Protein AF-A0A2M8CWZ3-F1 (afdb_monomer)

Sequence (450 aa):
MGIYIVTKPVWPDDFDLKDVPDIEGRVTTFITMQMAVLKTFDKKRQEWVKDNLPPFYRMTYFFHDHAYRVAEDIRKTALHMGLSSLAAENLYRAMLPHDIGKSLLPLHIWDTIEKPENAIKMLRRSHTELGVGIIAEVLGNISHPFIDLMADIMMNHHEQMDGNGFLHKKGADISAPARLACIVESFDGYSISRHHFGDRDISVEGVLKRMREEKGAAIYDMDLFEAFADMKISEYKENRKEERGTIKMQAFKKLIAIAAPLPMANIDTDMIIPKQFLRSIKRTGFGINLFNDMRYDGQGEENPDFVLNKKPYRAAEILIAGDNFGCGSSREHAPWALLDFGIRCILATSYADIFYNNCFKNGILPVQLLQEEIDILMDRAQQFPSEPLCIDLEKQEVTAGNNIFAFEIEPFRKQCLLEGLDDIGLTLAKEKMIAAYEEKNRRNKSWLWS

Mean predicted aligned error: 15.09 Å

Foldseek 3Di:
DPDPPQDQDAQPLPDACVVDPPSVVLLVVLLVVLLVLQQVLQVVLVVVCVVPPDPPDDDQDRPSVLLQQLLVLQLLLCVLVPHDNRSSVLLSSLSNNLQSLQSVDDSVLPDDLDDDDDPSVLSSLCSLVSSLVVLCVRPVVDDDSSSSSSNLLSNQLQAFQQLPGNRRQHDVSRHPSNLLSVLSSQLSVLLTDDNVPPPQPNDLVSSLVCCCPVCNPRGHDNVSSVSSSVSSVVVVVVVVVCLVVVLLQDADAKDWWFEFEDEDEPCELCQQANPVPVPDPHLADLLLRGSVPQQADPSGHGDAPDRCNDPPNVRGQEYQYEYAHHDDDQDLSSLSNSVNSNHQEYEYQYYDPNVCVSCLLRLHHYWHDDPVVSVVVSVLCVVPVPGIWMQGLVQQWIDRPPDIGHTDDDPVSSVCNNVSNHPVNVVVVCVVVVVVVVVVCCVVPVVVVD

Solvent-accessible surface area (backbone atoms only — not comparable to full-atom values): 24412 Å² total; per-residue (Å²): 131,82,80,81,79,65,65,80,50,72,81,54,77,84,68,61,65,77,80,45,88,68,46,50,60,53,52,52,50,50,43,54,51,41,46,52,49,34,47,52,43,44,52,54,38,52,53,49,45,67,77,73,45,61,93,83,69,72,93,75,79,51,63,40,63,47,28,52,52,43,15,49,50,50,23,52,29,35,46,69,76,66,46,52,73,64,21,18,48,52,51,21,64,30,39,43,45,31,63,45,16,52,70,80,50,69,66,80,78,74,73,65,76,65,79,76,54,71,70,58,44,51,61,62,58,48,19,19,58,48,26,39,49,51,45,50,72,79,46,54,91,57,90,50,72,67,56,36,43,24,40,43,33,20,54,37,37,64,42,21,40,69,26,84,23,78,87,48,42,37,53,89,69,45,33,67,68,16,52,48,40,25,50,44,50,50,50,57,61,52,48,47,81,47,87,74,61,65,96,59,63,45,47,74,68,47,34,53,48,46,50,51,74,78,49,27,74,54,43,41,62,58,71,59,46,51,50,41,48,53,42,53,53,48,52,52,52,48,52,50,47,47,58,61,64,67,63,60,34,55,55,47,50,70,47,79,34,28,38,31,53,42,97,46,57,60,42,25,29,53,55,40,33,46,74,88,69,70,78,62,89,64,81,68,82,38,24,82,42,37,32,34,86,61,40,30,48,102,84,69,50,72,31,74,83,30,58,61,65,28,85,61,29,53,69,21,26,29,39,36,40,27,43,38,32,40,23,82,64,92,57,76,62,33,52,34,12,39,44,59,56,42,36,42,33,38,39,21,53,36,57,26,68,66,41,54,55,44,22,53,63,65,37,26,48,78,41,52,43,54,64,71,57,48,50,54,50,36,51,46,26,69,77,37,46,82,55,54,34,35,40,32,58,83,80,28,35,42,34,54,87,92,46,76,44,74,48,80,74,61,68,68,62,51,50,28,30,51,70,23,41,28,79,62,50,58,52,58,76,36,46,71,58,51,54,54,50,49,54,53,43,53,71,76,42,48,83,82,76,112

Nearest PDB structures (foldseek):
  3q3w-assembly1_A  TM=9.645E-01  e=1.856E-16  Campylobacter jejuni subsp. jejuni IA3902
  2hcu-assembly1_A  TM=9.248E-01  e=3.241E-15  Streptococcus mutans
  3h5j-assembly1_A  TM=9.746E-01  e=4.097E-14  Mycobacterium tuberculosis
  3h5e-assembly2_B  TM=9.548E-01  e=2.725E-12  Mycobacterium tuberculosis
  2pkp-assembly1_A  TM=7.997E-01  e=6.320E-09  Methanocaldococcus jannaschii DSM 2661

Structure (mmCIF, N/CA/C/O backbone):
data_AF-A0A2M8CWZ3-F1
#
_entry.id   AF-A0A2M8CWZ3-F1
#
loop_
_atom_site.group_PDB
_atom_site.id
_atom_site.type_symbol
_atom_site.label_atom_id
_atom_site.label_alt_id
_atom_site.label_comp_id
_atom_site.label_asym_id
_atom_site.label_entity_id
_atom_site.label_seq_id
_atom_site.pdbx_PDB_ins_code
_atom_site.Cartn_x
_atom_site.Cartn_y
_atom_site.Cartn_z
_atom_site.occupancy
_atom_site.B_iso_or_equiv
_atom_site.auth_seq_id
_atom_site.auth_comp_id
_atom_site.auth_asym_id
_atom_site.auth_atom_id
_atom_site.pdbx_PDB_model_num
ATOM 1 N N . MET A 1 1 ? 35.965 2.743 -25.253 1.00 36.38 1 MET A N 1
ATOM 2 C CA . MET A 1 1 ? 34.609 2.292 -24.887 1.00 36.38 1 MET A CA 1
ATOM 3 C C . MET A 1 1 ? 33.858 2.034 -26.175 1.00 36.38 1 MET A C 1
ATOM 5 O O . MET A 1 1 ? 33.562 2.987 -26.883 1.00 36.38 1 MET A O 1
ATOM 9 N N . GLY A 1 2 ? 33.677 0.766 -26.548 1.00 35.28 2 GLY A N 1
ATOM 10 C CA . GLY A 1 2 ? 32.781 0.426 -27.652 1.00 35.28 2 GLY A CA 1
ATOM 11 C C . GLY A 1 2 ? 31.356 0.744 -27.216 1.00 35.28 2 GLY A C 1
ATOM 12 O O . GLY A 1 2 ? 30.969 0.376 -26.110 1.00 35.28 2 GLY A O 1
ATOM 13 N N . ILE A 1 3 ? 30.615 1.484 -28.035 1.00 39.06 3 ILE A N 1
ATOM 14 C CA . ILE A 1 3 ? 29.193 1.738 -27.806 1.00 39.06 3 ILE A CA 1
ATOM 15 C C . ILE A 1 3 ? 28.508 0.373 -27.895 1.00 39.06 3 ILE A C 1
ATOM 17 O O . ILE A 1 3 ? 28.552 -0.268 -28.944 1.00 39.06 3 ILE A O 1
ATOM 21 N N . TYR A 1 4 ? 27.946 -0.100 -26.785 1.00 43.59 4 TYR A N 1
ATOM 22 C CA . TYR A 1 4 ? 27.125 -1.304 -26.759 1.00 43.59 4 TYR A CA 1
ATOM 23 C C . TYR A 1 4 ? 25.848 -0.983 -27.547 1.00 43.59 4 TYR A C 1
ATOM 25 O O . TYR A 1 4 ? 24.971 -0.266 -27.067 1.00 43.59 4 TYR A O 1
ATOM 33 N N . ILE A 1 5 ? 25.795 -1.399 -28.815 1.00 46.69 5 ILE A N 1
ATOM 34 C CA . ILE A 1 5 ? 24.611 -1.220 -29.657 1.00 46.69 5 ILE A CA 1
ATOM 35 C C . ILE A 1 5 ? 23.620 -2.302 -29.238 1.00 46.69 5 ILE A C 1
ATOM 37 O O . ILE A 1 5 ? 23.688 -3.429 -29.721 1.00 46.69 5 ILE A O 1
ATOM 41 N N . VAL A 1 6 ? 22.715 -1.958 -28.322 1.00 51.75 6 VAL A N 1
ATOM 42 C CA . VAL A 1 6 ? 21.570 -2.812 -27.994 1.00 51.75 6 VAL A CA 1
ATOM 43 C C . VAL A 1 6 ? 20.651 -2.836 -29.216 1.00 51.75 6 VAL A C 1
ATOM 45 O O . VAL A 1 6 ? 20.190 -1.786 -29.675 1.00 51.75 6 VAL A O 1
ATOM 48 N N . THR A 1 7 ? 20.421 -4.017 -29.787 1.00 58.91 7 THR A N 1
ATOM 49 C CA . THR A 1 7 ? 19.392 -4.180 -30.824 1.00 58.91 7 THR A CA 1
ATOM 50 C C . THR A 1 7 ? 18.017 -3.962 -30.188 1.00 58.91 7 THR A C 1
ATOM 52 O O . THR A 1 7 ? 17.815 -4.352 -29.045 1.00 58.91 7 THR A O 1
ATOM 55 N N . LYS A 1 8 ? 17.073 -3.296 -30.874 1.00 60.72 8 LYS A N 1
ATOM 56 C CA . LYS A 1 8 ? 15.737 -3.033 -30.300 1.00 60.72 8 LYS A CA 1
ATOM 57 C C . LYS A 1 8 ? 15.012 -4.371 -30.070 1.00 60.72 8 LYS A C 1
ATOM 59 O O . LYS A 1 8 ? 14.696 -5.023 -31.069 1.00 60.72 8 LYS A O 1
ATOM 64 N N . PRO A 1 9 ? 14.715 -4.768 -28.821 1.00 61.41 9 PRO A N 1
ATOM 65 C CA . PRO A 1 9 ? 14.046 -6.033 -28.556 1.00 61.41 9 PRO A CA 1
ATOM 66 C C . PRO A 1 9 ? 12.566 -5.969 -28.963 1.00 61.41 9 PRO A C 1
ATOM 68 O O . PRO A 1 9 ? 11.886 -4.954 -28.764 1.00 61.41 9 PRO A O 1
ATOM 71 N N . VAL A 1 10 ? 12.069 -7.069 -29.532 1.00 70.31 10 VAL A N 1
ATOM 72 C CA . VAL A 1 10 ? 10.630 -7.359 -29.654 1.00 70.31 10 VAL A CA 1
ATOM 73 C C . VAL A 1 10 ? 10.129 -7.863 -28.288 1.00 70.31 10 VAL A C 1
ATOM 75 O O . VAL A 1 10 ? 10.919 -8.047 -27.360 1.00 70.31 10 VAL A O 1
ATOM 78 N N . TRP A 1 11 ? 8.815 -8.030 -28.112 1.00 85.38 11 TRP A N 1
ATOM 79 C CA . TRP A 1 11 ? 8.275 -8.716 -26.935 1.00 85.38 11 TRP A CA 1
ATOM 80 C C . TRP A 1 11 ? 8.975 -10.066 -26.716 1.00 85.38 11 TRP A C 1
ATOM 82 O O . TRP A 1 11 ? 9.200 -10.773 -27.694 1.00 85.38 11 TRP A O 1
ATOM 92 N N . PRO A 1 12 ? 9.279 -10.451 -25.465 1.00 84.12 12 PRO A N 1
ATOM 93 C CA . PRO A 1 12 ? 10.136 -11.602 -25.172 1.00 84.12 12 PRO A CA 1
ATOM 94 C C . PRO A 1 12 ? 9.425 -12.961 -25.252 1.00 84.12 12 PRO A C 1
ATOM 96 O O . PRO A 1 12 ? 9.760 -13.878 -24.505 1.00 84.12 12 PRO A O 1
ATOM 99 N N . ASP A 1 13 ? 8.414 -13.079 -26.114 1.00 79.00 13 ASP A N 1
ATOM 100 C CA . ASP A 1 13 ? 7.672 -14.323 -26.357 1.00 79.00 13 ASP A CA 1
ATOM 101 C C . ASP A 1 13 ? 8.453 -15.310 -27.255 1.00 79.00 13 ASP A C 1
ATOM 103 O O . ASP A 1 13 ? 8.031 -16.453 -27.420 1.00 79.00 13 ASP A O 1
ATOM 107 N N . ASP A 1 14 ? 9.575 -14.890 -27.849 1.00 78.81 14 ASP A N 1
ATOM 108 C CA . ASP A 1 14 ? 10.346 -15.637 -28.850 1.00 78.81 14 ASP A CA 1
ATOM 109 C C . ASP A 1 14 ? 11.610 -16.336 -28.313 1.00 78.81 14 ASP A C 1
ATOM 111 O O . ASP A 1 14 ? 12.323 -16.967 -29.097 1.00 78.81 14 ASP A O 1
ATOM 115 N N . PHE A 1 15 ? 11.892 -16.270 -27.005 1.00 84.75 15 PHE A N 1
ATOM 116 C CA . PHE A 1 15 ? 13.054 -16.935 -26.399 1.00 84.75 15 PHE A CA 1
ATOM 117 C C . PHE A 1 15 ? 12.798 -17.466 -24.980 1.00 84.75 15 PHE A C 1
ATOM 119 O O . PHE A 1 15 ? 12.066 -16.862 -24.191 1.00 84.75 15 PHE A O 1
ATOM 126 N N . ASP A 1 16 ? 13.476 -18.560 -24.618 1.00 84.50 16 ASP A N 1
ATOM 127 C CA . ASP A 1 16 ? 13.528 -19.088 -23.252 1.00 84.50 16 ASP A CA 1
ATOM 128 C C . ASP A 1 16 ? 14.951 -18.941 -22.688 1.00 84.50 16 ASP A C 1
ATOM 130 O O . ASP A 1 16 ? 15.950 -19.266 -23.326 1.00 84.50 16 ASP A O 1
ATOM 134 N N . LEU A 1 17 ? 15.064 -18.485 -21.439 1.00 80.56 17 LEU A N 1
ATOM 135 C CA . LEU A 1 17 ? 16.339 -18.448 -20.717 1.00 80.56 17 LEU A CA 1
ATOM 136 C C . LEU A 1 17 ? 16.985 -19.832 -20.559 1.00 80.56 17 LEU A C 1
ATOM 138 O O . LEU A 1 17 ? 18.155 -19.916 -20.212 1.00 80.56 17 LEU A O 1
ATOM 142 N N . LYS A 1 18 ? 16.260 -20.923 -20.785 1.00 78.88 18 LYS A N 1
ATOM 143 C CA . LYS A 1 18 ? 16.800 -22.287 -20.742 1.00 78.88 18 LYS A CA 1
ATOM 144 C C . LYS A 1 18 ? 17.453 -22.726 -22.050 1.00 78.88 18 LYS A C 1
ATOM 146 O O . LYS A 1 18 ? 18.108 -23.768 -22.058 1.00 78.88 18 LYS A O 1
ATOM 151 N N . ASP A 1 19 ? 17.329 -21.941 -23.119 1.00 78.56 19 ASP A N 1
ATOM 152 C CA . ASP A 1 19 ? 17.870 -22.280 -24.440 1.00 78.56 19 ASP A CA 1
ATOM 153 C C . ASP A 1 19 ? 19.409 -22.292 -24.464 1.00 78.56 19 ASP A C 1
ATOM 155 O O . ASP A 1 19 ? 20.024 -22.953 -25.303 1.00 78.56 19 ASP A O 1
ATOM 159 N N . VAL A 1 20 ? 20.053 -21.609 -23.509 1.00 76.19 20 VAL A N 1
ATOM 160 C CA . VAL A 1 20 ? 21.509 -21.616 -23.323 1.00 76.19 20 VAL A CA 1
ATOM 161 C C . VAL A 1 20 ? 21.857 -22.213 -21.953 1.00 76.19 20 VAL A C 1
ATOM 163 O O . VAL A 1 20 ? 21.397 -21.705 -20.930 1.00 76.19 20 VAL A O 1
ATOM 166 N N . PRO A 1 21 ? 22.702 -23.260 -21.877 1.00 76.38 21 PRO A N 1
ATOM 167 C CA . PRO A 1 21 ? 23.122 -23.824 -20.597 1.00 76.38 21 PRO A CA 1
ATOM 168 C C . PRO A 1 21 ? 23.745 -22.770 -19.671 1.00 76.38 21 PRO A C 1
ATOM 170 O O . PRO A 1 21 ? 24.539 -21.942 -20.114 1.00 76.38 21 PRO A O 1
ATOM 173 N N . ASP A 1 22 ? 23.413 -22.833 -18.379 1.00 81.94 22 ASP A N 1
ATOM 174 C CA . ASP A 1 22 ? 23.978 -22.002 -17.297 1.00 81.94 22 ASP A CA 1
ATOM 175 C C . ASP A 1 22 ? 23.611 -20.497 -17.315 1.00 81.94 22 ASP A C 1
ATOM 177 O O . ASP A 1 22 ? 23.873 -19.783 -16.344 1.00 81.94 22 ASP A O 1
ATOM 181 N N . ILE A 1 23 ? 22.928 -19.984 -18.349 1.00 86.69 23 ILE A N 1
ATOM 182 C CA . ILE A 1 23 ? 22.533 -18.564 -18.375 1.00 86.69 23 ILE A CA 1
ATOM 183 C C . ILE A 1 23 ? 21.508 -18.230 -17.285 1.00 86.69 23 ILE A C 1
ATOM 185 O O . ILE A 1 23 ? 21.635 -17.201 -16.623 1.00 86.69 23 ILE A O 1
ATOM 189 N N . GLU A 1 24 ? 20.530 -19.107 -17.042 1.00 87.69 24 GLU A N 1
ATOM 190 C CA . GLU A 1 24 ? 19.483 -18.878 -16.045 1.00 87.69 24 GLU A CA 1
ATOM 191 C C . GLU A 1 24 ? 20.079 -18.712 -14.638 1.00 87.69 24 GLU A C 1
ATOM 193 O O . GLU A 1 24 ? 19.694 -17.794 -13.906 1.00 87.69 24 GLU A O 1
ATOM 198 N N . GLY A 1 25 ? 21.061 -19.545 -14.279 1.00 90.00 25 GLY A N 1
ATOM 199 C CA . GLY A 1 25 ? 21.773 -19.468 -13.002 1.00 90.00 25 GLY A CA 1
ATOM 200 C C . GLY A 1 25 ? 22.592 -18.184 -12.874 1.00 90.00 25 GLY A C 1
ATOM 201 O O . GLY A 1 25 ? 22.504 -17.487 -11.857 1.00 90.00 25 GLY A O 1
ATOM 202 N N . ARG A 1 26 ? 23.334 -17.816 -13.926 1.00 91.31 26 ARG A N 1
ATOM 203 C CA . ARG A 1 26 ? 24.129 -16.577 -13.967 1.00 91.31 26 ARG A CA 1
ATOM 204 C C . ARG A 1 26 ? 23.263 -15.320 -13.877 1.00 91.31 26 ARG A C 1
ATOM 206 O O . ARG A 1 26 ? 23.569 -14.442 -13.074 1.00 91.31 26 ARG A O 1
ATOM 213 N N . VAL A 1 27 ? 22.166 -15.249 -14.632 1.00 92.50 27 VAL A N 1
ATOM 214 C CA . VAL A 1 27 ? 21.201 -14.135 -14.589 1.00 92.50 27 VAL A CA 1
ATOM 215 C C . VAL A 1 27 ? 20.545 -14.033 -13.213 1.00 92.50 27 VAL A C 1
ATOM 217 O O . VAL A 1 27 ? 20.478 -12.949 -12.640 1.00 92.50 27 VAL A O 1
ATOM 220 N N . THR A 1 28 ? 20.098 -15.152 -12.641 1.00 92.75 28 THR A N 1
ATOM 221 C CA . THR A 1 28 ? 19.470 -15.162 -11.308 1.00 92.75 28 THR A CA 1
ATOM 222 C C . THR A 1 28 ? 20.440 -14.686 -10.229 1.00 92.75 28 THR A C 1
ATOM 224 O O . THR A 1 28 ? 20.080 -13.874 -9.374 1.00 92.75 28 THR A O 1
ATOM 227 N N . THR A 1 29 ? 21.690 -15.146 -10.299 1.00 94.56 29 THR A N 1
ATOM 228 C CA . THR A 1 29 ? 22.760 -14.732 -9.383 1.00 94.56 29 THR A CA 1
ATOM 229 C C . THR A 1 29 ? 23.048 -13.242 -9.534 1.00 94.56 29 THR A C 1
ATOM 231 O O . THR A 1 29 ? 23.083 -12.522 -8.537 1.00 94.56 29 THR A O 1
ATOM 234 N N . PHE A 1 30 ? 23.174 -12.760 -10.775 1.00 95.69 30 PHE A N 1
ATOM 235 C CA . PHE A 1 30 ? 23.357 -11.346 -11.084 1.00 95.69 30 PHE A CA 1
ATOM 236 C C . PHE A 1 30 ? 22.257 -10.480 -10.464 1.00 95.69 30 PHE A C 1
ATOM 238 O O . PHE A 1 30 ? 22.569 -9.593 -9.672 1.00 95.69 30 PHE A O 1
ATOM 245 N N . ILE A 1 31 ? 20.984 -10.768 -10.758 1.00 95.75 31 ILE A N 1
ATOM 246 C CA . ILE A 1 31 ? 19.838 -10.001 -10.248 1.00 95.75 31 ILE A CA 1
ATOM 247 C C . ILE A 1 31 ? 19.828 -10.009 -8.716 1.00 95.75 31 ILE A C 1
ATOM 249 O O . ILE A 1 31 ? 19.728 -8.953 -8.094 1.00 95.75 31 ILE A O 1
ATOM 253 N N . THR A 1 32 ? 20.004 -11.179 -8.096 1.00 94.75 32 THR A N 1
ATOM 254 C CA . THR A 1 32 ? 20.004 -11.319 -6.630 1.00 94.75 32 THR A CA 1
ATOM 255 C C . THR A 1 32 ? 21.093 -10.462 -5.984 1.00 94.75 32 THR A C 1
ATOM 257 O O . THR A 1 32 ? 20.839 -9.755 -5.005 1.00 94.75 32 THR A O 1
ATOM 260 N N . MET A 1 33 ? 22.304 -10.485 -6.548 1.00 96.00 33 MET A N 1
ATOM 261 C CA . MET A 1 33 ? 23.415 -9.667 -6.069 1.00 96.00 33 MET A CA 1
ATOM 262 C C . MET A 1 33 ? 23.141 -8.172 -6.253 1.00 96.00 33 MET A C 1
ATOM 264 O O . MET A 1 33 ? 23.341 -7.411 -5.307 1.00 96.00 33 MET A O 1
ATOM 268 N N . GLN A 1 34 ? 22.632 -7.746 -7.414 1.00 96.19 34 GLN A N 1
ATOM 269 C CA . GLN A 1 34 ? 22.326 -6.333 -7.657 1.00 96.19 34 GLN A CA 1
ATOM 270 C C . GLN A 1 34 ? 21.239 -5.812 -6.705 1.00 96.19 34 GLN A C 1
ATOM 272 O O . GLN A 1 34 ? 21.387 -4.740 -6.118 1.00 96.19 34 GLN A O 1
ATOM 277 N N . MET A 1 35 ? 20.196 -6.600 -6.439 1.00 96.25 35 MET A N 1
ATOM 278 C CA . MET A 1 35 ? 19.165 -6.225 -5.466 1.00 96.25 35 MET A CA 1
ATOM 279 C C . MET A 1 35 ? 19.725 -6.095 -4.040 1.00 96.25 35 MET A C 1
ATOM 281 O O . MET A 1 35 ? 19.350 -5.178 -3.303 1.00 96.25 35 MET A O 1
ATOM 285 N N . ALA A 1 36 ? 20.670 -6.955 -3.644 1.00 95.19 36 ALA A N 1
ATOM 286 C CA . ALA A 1 36 ? 21.364 -6.836 -2.360 1.00 95.19 36 ALA A CA 1
ATOM 287 C C . ALA A 1 36 ? 22.253 -5.580 -2.282 1.00 95.19 36 ALA A C 1
ATOM 289 O O . ALA A 1 36 ? 22.325 -4.934 -1.227 1.00 95.19 36 ALA A O 1
ATOM 290 N N . VAL A 1 37 ? 22.893 -5.201 -3.393 1.00 97.81 37 VAL A N 1
ATOM 291 C CA . VAL A 1 37 ? 23.673 -3.961 -3.503 1.00 97.81 37 VAL A CA 1
ATOM 292 C C . VAL A 1 37 ? 22.765 -2.739 -3.358 1.00 97.81 37 VAL A C 1
ATOM 294 O O . VAL A 1 37 ? 23.060 -1.887 -2.519 1.00 97.81 37 VAL A O 1
ATOM 297 N N . LEU A 1 38 ? 21.632 -2.677 -4.069 1.00 95.44 38 LEU A N 1
ATOM 298 C CA . LEU A 1 38 ? 20.661 -1.580 -3.935 1.00 95.44 38 LEU A CA 1
ATOM 299 C C . LEU A 1 38 ? 20.134 -1.453 -2.502 1.00 95.44 38 LEU A C 1
ATOM 301 O O . LEU A 1 38 ? 20.136 -0.361 -1.937 1.00 95.44 38 LEU A O 1
ATOM 305 N N . LYS A 1 39 ? 19.775 -2.573 -1.865 1.00 94.81 39 LYS A N 1
ATOM 306 C CA . LYS A 1 39 ? 19.329 -2.580 -0.463 1.00 94.81 39 LYS A CA 1
ATOM 307 C C . LYS A 1 39 ? 20.407 -2.062 0.491 1.00 94.81 39 LYS A C 1
ATOM 309 O O . LYS A 1 39 ? 20.108 -1.356 1.452 1.00 94.81 39 LYS A O 1
ATOM 314 N N . THR A 1 40 ? 21.668 -2.402 0.240 1.00 97.38 40 THR A N 1
ATOM 315 C CA . THR A 1 40 ? 22.803 -1.900 1.027 1.00 97.38 40 THR A CA 1
ATOM 316 C C . THR A 1 40 ? 23.034 -0.409 0.784 1.00 97.38 40 THR A C 1
ATOM 318 O O . THR A 1 40 ? 23.328 0.331 1.722 1.00 97.38 40 THR A O 1
ATOM 321 N N . PHE A 1 41 ? 22.877 0.048 -0.457 1.00 97.50 41 PHE A N 1
ATOM 322 C CA . PHE A 1 41 ? 22.981 1.457 -0.817 1.00 97.50 41 PHE A CA 1
ATOM 323 C C . PHE A 1 41 ? 21.889 2.299 -0.147 1.00 97.50 41 PHE A C 1
ATOM 325 O O . PHE A 1 41 ? 22.196 3.349 0.409 1.00 97.50 41 PHE A O 1
ATOM 332 N N . ASP A 1 42 ? 20.648 1.810 -0.098 1.00 96.50 42 ASP A N 1
ATOM 333 C CA . ASP A 1 42 ? 19.557 2.490 0.605 1.00 96.50 42 ASP A CA 1
ATOM 334 C C . ASP A 1 42 ? 19.815 2.627 2.114 1.00 96.50 42 ASP A C 1
ATOM 336 O O . ASP A 1 42 ? 19.503 3.670 2.684 1.00 96.50 42 ASP A O 1
ATOM 340 N N . LYS A 1 43 ? 20.449 1.638 2.765 1.00 95.44 43 LYS A N 1
ATOM 341 C CA . LYS A 1 43 ? 20.872 1.773 4.175 1.00 95.44 43 LYS A CA 1
ATOM 342 C C . LYS A 1 43 ? 21.882 2.907 4.357 1.00 95.44 43 LYS A C 1
ATOM 344 O O . LYS A 1 43 ? 21.707 3.749 5.232 1.00 95.44 43 LYS A O 1
ATOM 349 N N . LYS A 1 44 ? 22.894 2.976 3.486 1.00 97.12 44 LYS A N 1
ATOM 350 C CA . LYS A 1 44 ? 23.884 4.067 3.498 1.00 97.12 44 LYS A CA 1
ATOM 351 C C . LYS A 1 44 ? 23.236 5.427 3.230 1.00 97.12 44 LYS A C 1
ATOM 353 O O . LYS A 1 44 ? 23.612 6.418 3.849 1.00 97.12 44 LYS A O 1
ATOM 358 N N . ARG A 1 45 ? 22.255 5.491 2.321 1.00 95.81 45 ARG A N 1
ATOM 359 C CA . ARG A 1 45 ? 21.468 6.710 2.074 1.00 95.81 45 ARG A CA 1
ATOM 360 C C . ARG A 1 45 ? 20.681 7.124 3.308 1.00 95.81 45 ARG A C 1
ATOM 362 O O . ARG A 1 45 ? 20.690 8.299 3.646 1.00 95.81 45 ARG A O 1
ATOM 369 N N . GLN A 1 46 ? 20.049 6.179 3.998 1.00 94.44 46 GLN A N 1
ATOM 370 C CA . GLN A 1 46 ? 19.289 6.455 5.214 1.00 94.44 46 GLN A CA 1
ATOM 371 C C . GLN A 1 46 ? 20.170 7.054 6.321 1.00 94.44 46 GLN A C 1
ATOM 373 O O . GLN A 1 46 ? 19.770 8.029 6.955 1.00 94.44 46 GLN A O 1
ATOM 378 N N . GLU A 1 47 ? 21.374 6.510 6.519 1.00 94.69 47 GLU A N 1
ATOM 379 C CA . GLU A 1 47 ? 22.381 7.064 7.436 1.00 94.69 47 GLU A CA 1
ATOM 380 C C . GLU A 1 47 ? 22.802 8.475 7.004 1.00 94.69 47 GLU A C 1
ATOM 382 O O . GLU A 1 47 ? 22.728 9.414 7.792 1.00 94.69 47 GLU A O 1
ATOM 387 N N . TRP A 1 48 ? 23.134 8.660 5.721 1.00 95.62 48 TRP A N 1
ATOM 388 C CA . TRP A 1 48 ? 23.499 9.973 5.189 1.00 95.62 48 TRP A CA 1
ATOM 389 C C . TRP A 1 48 ? 22.384 11.014 5.384 1.00 95.62 48 TRP A C 1
ATOM 391 O O . TRP A 1 48 ? 22.662 12.131 5.814 1.00 95.62 48 TRP A O 1
ATOM 401 N N . VAL A 1 49 ? 21.123 10.653 5.125 1.00 92.62 49 VAL A N 1
ATOM 402 C CA . VAL A 1 49 ? 19.951 11.516 5.341 1.00 92.62 49 VAL A CA 1
ATOM 403 C C . VAL A 1 49 ? 19.826 11.912 6.809 1.00 92.62 49 VAL A C 1
ATOM 405 O O . VAL A 1 49 ? 19.607 13.087 7.096 1.00 92.62 49 VAL A O 1
ATOM 408 N N . LYS A 1 50 ? 19.992 10.958 7.733 1.00 92.31 50 LYS A N 1
ATOM 409 C CA . LYS A 1 50 ? 19.934 11.212 9.178 1.00 92.31 50 LYS A CA 1
ATOM 410 C C . LYS A 1 50 ? 20.997 12.222 9.623 1.00 92.31 50 LYS A C 1
ATOM 412 O O . LYS A 1 50 ? 20.705 13.065 10.466 1.00 92.31 50 LYS A O 1
ATOM 417 N N . ASP A 1 51 ? 22.192 12.141 9.046 1.00 94.81 51 ASP A N 1
ATOM 418 C CA . ASP A 1 51 ? 23.331 12.968 9.446 1.00 94.81 51 ASP A CA 1
ATOM 419 C C . ASP A 1 51 ? 23.359 14.347 8.760 1.00 94.81 51 ASP A C 1
ATOM 421 O O . ASP A 1 51 ? 23.977 15.275 9.280 1.00 94.81 51 ASP A O 1
ATOM 425 N N . ASN A 1 52 ? 22.719 14.497 7.592 1.00 94.88 52 ASN A N 1
ATOM 426 C CA . ASN A 1 52 ? 22.897 15.676 6.729 1.00 94.88 52 ASN A CA 1
ATOM 427 C C . ASN A 1 52 ? 21.610 16.454 6.417 1.00 94.88 52 ASN A C 1
ATOM 429 O O . ASN A 1 52 ? 21.702 17.583 5.934 1.00 94.88 52 ASN A O 1
ATOM 433 N N . LEU A 1 53 ? 20.420 15.893 6.660 1.00 91.12 53 LEU A N 1
ATOM 434 C CA . LEU A 1 53 ? 19.144 16.567 6.398 1.00 91.12 53 LEU A CA 1
ATOM 435 C C . LEU A 1 53 ? 18.395 16.907 7.698 1.00 91.12 53 LEU A C 1
ATOM 437 O O . LEU A 1 53 ? 18.630 16.287 8.735 1.00 91.12 53 LEU A O 1
ATOM 441 N N . PRO A 1 54 ? 17.485 17.903 7.674 1.00 86.94 54 PRO A N 1
ATOM 442 C CA . PRO A 1 54 ? 16.740 18.301 8.862 1.00 86.94 54 PRO A CA 1
ATOM 443 C C . PRO A 1 54 ? 15.946 17.145 9.490 1.00 86.94 54 PRO A C 1
ATOM 445 O O . PRO A 1 54 ? 15.426 16.305 8.753 1.00 86.94 54 PRO A O 1
ATOM 448 N N . PRO A 1 55 ? 15.715 17.147 10.819 1.00 82.62 55 PRO A N 1
ATOM 449 C CA . PRO A 1 55 ? 15.014 16.062 11.512 1.00 82.62 55 PRO A CA 1
ATOM 450 C C . PRO A 1 55 ? 13.591 15.775 11.025 1.00 82.62 55 PRO A C 1
ATOM 452 O O . PRO A 1 55 ? 13.070 14.696 11.296 1.00 82.62 55 PRO A O 1
ATOM 455 N N . PHE A 1 56 ? 12.942 16.715 10.332 1.00 80.25 56 PHE A N 1
ATOM 456 C CA . PHE A 1 56 ? 11.623 16.501 9.730 1.00 80.25 56 PHE A CA 1
ATOM 457 C C . PHE A 1 56 ? 11.685 15.754 8.390 1.00 80.25 56 PHE A C 1
ATOM 459 O O . PHE A 1 56 ? 10.663 15.239 7.943 1.00 80.25 56 PHE A O 1
ATOM 466 N N . TYR A 1 57 ? 12.850 15.690 7.735 1.00 81.62 57 TYR A N 1
ATOM 467 C CA . TYR A 1 57 ? 12.991 14.991 6.465 1.00 81.62 57 TYR A CA 1
ATOM 468 C C . TYR A 1 57 ? 12.808 13.489 6.691 1.00 81.62 57 TYR A C 1
ATOM 470 O O . TYR A 1 57 ? 13.476 12.864 7.520 1.00 81.62 57 TYR A O 1
ATOM 478 N N . ARG A 1 58 ? 11.875 12.894 5.951 1.00 78.31 58 ARG A N 1
ATOM 479 C CA . ARG A 1 58 ? 11.626 11.450 5.956 1.00 78.31 58 ARG A CA 1
ATOM 480 C C . ARG A 1 58 ? 11.953 10.874 4.586 1.00 78.31 58 ARG A C 1
ATOM 482 O O . ARG A 1 58 ? 11.415 11.325 3.577 1.00 78.31 58 ARG A O 1
ATOM 489 N N . MET A 1 59 ? 12.824 9.867 4.560 1.00 84.31 59 MET A N 1
ATOM 490 C CA . MET A 1 59 ? 13.095 9.101 3.347 1.00 84.31 59 MET A CA 1
ATOM 491 C C . MET A 1 59 ? 11.902 8.177 3.076 1.00 84.31 59 MET A C 1
ATOM 493 O O . MET A 1 59 ? 11.676 7.217 3.806 1.00 84.31 59 MET A O 1
ATOM 497 N N . THR A 1 60 ? 11.115 8.501 2.051 1.00 79.19 60 THR A N 1
ATOM 498 C CA . THR A 1 60 ? 9.900 7.762 1.655 1.00 79.19 60 THR A CA 1
ATOM 499 C C . THR A 1 60 ? 10.111 6.879 0.423 1.00 79.19 60 THR A C 1
ATOM 501 O O . THR A 1 60 ? 9.207 6.147 0.030 1.00 79.19 60 THR A O 1
ATOM 504 N N . TYR A 1 61 ? 11.293 6.950 -0.199 1.00 84.69 61 TYR A N 1
ATOM 505 C CA . TYR A 1 61 ? 11.603 6.302 -1.472 1.00 84.69 61 TYR A CA 1
ATOM 506 C C . TYR A 1 61 ? 12.889 5.474 -1.374 1.00 84.69 61 TYR A C 1
ATOM 508 O O . TYR A 1 61 ? 14.003 6.008 -1.430 1.00 84.69 61 TYR A O 1
ATOM 516 N N . PHE A 1 62 ? 12.713 4.161 -1.257 1.00 92.06 62 PHE A N 1
ATOM 517 C CA . PHE A 1 62 ? 13.783 3.166 -1.259 1.00 92.06 62 PHE A CA 1
ATOM 518 C C . PHE A 1 62 ? 13.913 2.573 -2.664 1.00 92.06 62 PHE A C 1
ATOM 520 O O . PHE A 1 62 ? 12.916 2.132 -3.241 1.00 92.06 62 PHE A O 1
ATOM 527 N N . PHE A 1 63 ? 15.124 2.575 -3.222 1.00 95.38 63 PHE A N 1
ATOM 528 C CA . PHE A 1 63 ? 15.387 2.107 -4.585 1.00 95.38 63 PHE A CA 1
ATOM 529 C C . PHE A 1 63 ? 15.138 0.608 -4.741 1.00 95.38 63 PHE A C 1
ATOM 531 O O . PHE A 1 63 ? 14.548 0.198 -5.735 1.00 95.38 63 PHE A O 1
ATOM 538 N N . HIS A 1 64 ? 15.507 -0.208 -3.750 1.00 93.12 64 HIS A N 1
ATOM 539 C CA . HIS A 1 64 ? 15.251 -1.650 -3.823 1.00 93.12 64 HIS A CA 1
ATOM 540 C C . HIS A 1 64 ? 13.752 -1.987 -3.806 1.00 93.12 64 HIS A C 1
ATOM 542 O O . HIS A 1 64 ? 13.311 -2.817 -4.594 1.00 93.12 64 HIS A O 1
ATOM 548 N N . ASP A 1 65 ? 12.956 -1.329 -2.955 1.00 89.12 65 ASP A N 1
ATOM 549 C CA . ASP A 1 65 ? 11.505 -1.552 -2.917 1.00 89.12 65 ASP A CA 1
ATOM 550 C C . ASP A 1 65 ? 10.827 -1.042 -4.192 1.00 89.12 65 ASP A C 1
ATOM 552 O O . ASP A 1 65 ? 9.898 -1.667 -4.697 1.00 89.12 65 ASP A O 1
ATOM 556 N N . HIS A 1 66 ? 11.294 0.093 -4.717 1.00 94.81 66 HIS A N 1
ATOM 557 C CA . HIS A 1 66 ? 10.849 0.634 -5.997 1.00 94.81 66 HIS A CA 1
ATOM 558 C C . HIS A 1 66 ? 11.083 -0.353 -7.139 1.00 94.81 66 HIS A C 1
ATOM 560 O O . HIS A 1 66 ? 10.124 -0.705 -7.816 1.00 94.81 66 HIS A O 1
ATOM 566 N N . ALA A 1 67 ? 12.300 -0.883 -7.271 1.00 94.25 67 ALA A N 1
ATOM 567 C CA . ALA A 1 67 ? 12.641 -1.873 -8.285 1.00 94.25 67 ALA A CA 1
ATOM 568 C C . ALA A 1 67 ? 11.719 -3.107 -8.260 1.00 94.25 67 ALA A C 1
ATOM 570 O O . ALA A 1 67 ? 11.282 -3.567 -9.314 1.00 94.25 67 ALA A O 1
ATOM 571 N N . TYR A 1 68 ? 11.345 -3.602 -7.073 1.00 93.19 68 TYR A N 1
ATOM 572 C CA . TYR A 1 68 ? 10.359 -4.683 -6.963 1.00 93.19 68 TYR A CA 1
ATOM 573 C C . TYR A 1 68 ? 8.958 -4.264 -7.419 1.00 93.19 68 TYR A C 1
ATOM 575 O O . TYR A 1 68 ? 8.319 -5.016 -8.154 1.00 93.19 68 TYR A O 1
ATOM 583 N N . ARG A 1 69 ? 8.470 -3.088 -6.998 1.00 94.56 69 ARG A N 1
ATOM 584 C CA . ARG A 1 69 ? 7.128 -2.610 -7.372 1.00 94.56 69 ARG A CA 1
ATOM 585 C C . ARG A 1 69 ? 6.994 -2.428 -8.879 1.00 94.56 69 ARG A C 1
ATOM 587 O O . ARG A 1 69 ? 6.021 -2.900 -9.455 1.00 94.56 69 ARG A O 1
ATOM 594 N N . VAL A 1 70 ? 7.981 -1.805 -9.520 1.00 97.56 70 VAL A N 1
ATOM 595 C CA . VAL A 1 70 ? 7.930 -1.534 -10.963 1.00 97.56 70 VAL A CA 1
ATOM 596 C C . VAL A 1 70 ? 8.104 -2.798 -11.798 1.00 97.56 70 VAL A C 1
ATOM 598 O O . VAL A 1 70 ? 7.389 -2.977 -12.779 1.00 97.56 70 VAL A O 1
ATOM 601 N N . ALA A 1 71 ? 8.973 -3.728 -11.387 1.00 97.31 71 ALA A N 1
ATOM 602 C CA . ALA A 1 71 ? 9.091 -5.021 -12.056 1.00 97.31 71 ALA A CA 1
ATOM 603 C C . ALA A 1 71 ? 7.775 -5.812 -11.988 1.00 97.31 71 ALA A C 1
ATOM 605 O O . ALA A 1 71 ? 7.332 -6.379 -12.987 1.00 97.31 71 ALA A O 1
ATOM 606 N N . GLU A 1 72 ? 7.124 -5.816 -10.824 1.00 96.94 72 GLU A N 1
ATOM 607 C CA . GLU A 1 72 ? 5.849 -6.501 -10.620 1.00 96.94 72 GLU A CA 1
ATOM 608 C C . GLU A 1 72 ? 4.705 -5.863 -11.419 1.00 96.94 72 GLU A C 1
ATOM 610 O O . GLU A 1 72 ? 3.901 -6.570 -12.029 1.00 96.94 72 GLU A O 1
ATOM 615 N N . ASP A 1 73 ? 4.655 -4.534 -11.473 1.00 97.94 73 ASP A N 1
ATOM 616 C CA . ASP A 1 73 ? 3.683 -3.801 -12.280 1.00 97.94 73 ASP A CA 1
ATOM 617 C C . ASP A 1 73 ? 3.874 -4.068 -13.780 1.00 97.94 73 ASP A C 1
ATOM 619 O O . ASP A 1 73 ? 2.891 -4.286 -14.494 1.00 97.94 73 ASP A O 1
ATOM 623 N N . ILE A 1 74 ? 5.117 -4.150 -14.266 1.00 97.88 74 ILE A N 1
ATOM 624 C CA . ILE A 1 74 ? 5.401 -4.573 -15.644 1.00 97.88 74 ILE A CA 1
ATOM 625 C C . ILE A 1 74 ? 4.891 -5.998 -15.891 1.00 97.88 74 ILE A C 1
ATOM 627 O O . ILE A 1 74 ? 4.191 -6.229 -16.878 1.00 97.88 74 ILE A O 1
ATOM 631 N N . ARG A 1 75 ? 5.187 -6.945 -14.991 1.00 97.62 75 ARG A N 1
ATOM 632 C CA .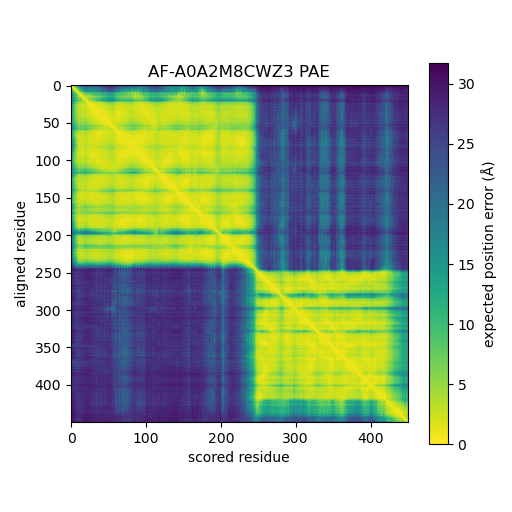 ARG A 1 75 ? 4.754 -8.348 -15.104 1.00 97.62 75 ARG A CA 1
ATOM 633 C C . ARG A 1 75 ? 3.234 -8.461 -15.206 1.00 97.62 75 ARG A C 1
ATOM 635 O O . ARG A 1 75 ? 2.715 -9.141 -16.090 1.00 97.62 75 ARG A O 1
ATOM 642 N N . LYS A 1 76 ? 2.514 -7.770 -14.320 1.00 96.25 76 LYS A N 1
ATOM 643 C CA . LYS A 1 76 ? 1.044 -7.741 -14.305 1.00 96.25 76 LYS A CA 1
ATOM 644 C C . LYS A 1 76 ? 0.474 -7.097 -15.559 1.00 96.25 76 LYS A C 1
ATOM 646 O O . LYS A 1 76 ? -0.495 -7.612 -16.109 1.00 96.25 76 LYS A O 1
ATOM 651 N N . THR A 1 77 ? 1.088 -6.018 -16.037 1.00 97.44 77 THR A N 1
ATOM 652 C CA . THR A 1 77 ? 0.648 -5.349 -17.268 1.00 97.44 77 THR A CA 1
ATOM 653 C C . THR A 1 77 ? 0.832 -6.250 -18.479 1.00 97.44 77 THR A C 1
ATOM 655 O O . THR A 1 77 ? -0.087 -6.384 -19.277 1.00 97.44 77 THR A O 1
ATOM 658 N N . ALA A 1 78 ? 1.973 -6.935 -18.585 1.00 95.38 78 ALA A N 1
ATOM 659 C CA . ALA A 1 78 ? 2.228 -7.888 -19.660 1.00 95.38 78 ALA A CA 1
ATOM 660 C C . ALA A 1 78 ? 1.167 -9.002 -19.694 1.00 95.38 78 ALA A C 1
ATOM 662 O O . ALA A 1 78 ? 0.586 -9.272 -20.743 1.00 95.38 78 ALA A O 1
ATOM 663 N N . LEU A 1 79 ? 0.845 -9.592 -18.537 1.00 93.31 79 LEU A N 1
ATOM 664 C CA . LEU A 1 79 ? -0.225 -10.591 -18.431 1.00 93.31 79 LEU A CA 1
ATOM 665 C C . LEU A 1 79 ? -1.598 -10.011 -18.799 1.00 93.31 79 LEU A C 1
ATOM 667 O O . LEU A 1 79 ? -2.368 -10.661 -19.501 1.00 93.31 79 LEU A O 1
ATOM 671 N N . HIS A 1 80 ? -1.898 -8.786 -18.360 1.00 91.75 80 HIS A N 1
ATOM 672 C CA . HIS A 1 80 ? -3.151 -8.099 -18.679 1.00 91.75 80 HIS A CA 1
ATOM 673 C C . HIS A 1 80 ? -3.307 -7.835 -20.185 1.00 91.75 80 HIS A C 1
ATOM 675 O O . HIS A 1 80 ? -4.395 -7.987 -20.732 1.00 91.75 80 HIS A O 1
ATOM 681 N N . MET A 1 81 ? -2.208 -7.514 -20.867 1.00 93.69 81 MET A N 1
ATOM 682 C CA . MET A 1 81 ? -2.144 -7.350 -22.321 1.00 93.69 81 MET A CA 1
ATOM 683 C C . MET A 1 81 ? -2.218 -8.682 -23.092 1.00 93.69 81 MET A C 1
ATOM 685 O O . MET A 1 81 ? -2.272 -8.669 -24.321 1.00 93.69 81 MET A O 1
ATOM 689 N N . GLY A 1 82 ? -2.216 -9.825 -22.397 1.00 90.12 82 GLY A N 1
ATOM 690 C CA . GLY A 1 82 ? -2.306 -11.156 -22.998 1.00 90.12 82 GLY A CA 1
ATOM 691 C C . GLY A 1 82 ? -0.971 -11.766 -23.430 1.00 90.12 82 GLY A C 1
ATOM 692 O O . GLY A 1 82 ? -0.982 -12.741 -24.182 1.00 90.12 82 GLY A O 1
ATOM 693 N N . LEU A 1 83 ? 0.168 -11.228 -22.977 1.00 91.56 83 LEU A N 1
ATOM 694 C CA . LEU A 1 83 ? 1.474 -11.852 -23.212 1.00 91.56 83 LEU A CA 1
ATOM 695 C C . LEU A 1 83 ? 1.592 -13.165 -22.431 1.00 91.56 83 LEU A C 1
ATOM 697 O O . LEU A 1 83 ? 0.921 -13.378 -21.414 1.00 91.56 83 LEU A O 1
ATOM 701 N N . SER A 1 84 ? 2.475 -14.052 -22.891 1.00 92.62 84 SER A N 1
ATOM 702 C CA . SER A 1 84 ? 2.700 -15.327 -22.214 1.00 92.62 84 SER A CA 1
ATOM 703 C C . SER A 1 84 ? 3.274 -15.127 -20.806 1.00 92.62 84 SER A C 1
ATOM 705 O O . SER A 1 84 ? 3.957 -14.142 -20.511 1.00 92.62 84 SER A O 1
ATOM 707 N N . SER A 1 85 ? 3.055 -16.100 -19.915 1.00 92.06 85 SER A N 1
ATOM 708 C CA . SER A 1 85 ? 3.681 -16.082 -18.584 1.00 92.06 85 SER A CA 1
ATOM 709 C C . SER A 1 85 ? 5.209 -16.073 -18.660 1.00 92.06 85 SER A C 1
ATOM 711 O O . SER A 1 85 ? 5.849 -15.482 -17.795 1.00 92.06 85 SER A O 1
ATOM 713 N N . LEU A 1 86 ? 5.783 -16.679 -19.706 1.00 92.19 86 LEU A N 1
ATOM 714 C CA . LEU A 1 86 ? 7.219 -16.647 -19.972 1.00 92.19 86 LEU A CA 1
ATOM 715 C C . LEU A 1 86 ? 7.689 -15.222 -20.293 1.00 92.19 86 LEU A C 1
ATOM 717 O O . LEU A 1 86 ? 8.629 -14.738 -19.667 1.00 92.19 86 LEU A O 1
ATOM 721 N N . ALA A 1 87 ? 7.007 -14.519 -21.200 1.00 93.25 87 ALA A N 1
ATOM 722 C CA . ALA A 1 87 ? 7.355 -13.140 -21.528 1.00 93.25 87 ALA A CA 1
ATOM 723 C C . ALA A 1 87 ? 7.171 -12.189 -20.342 1.00 93.25 87 ALA A C 1
ATOM 725 O O . ALA A 1 87 ? 8.032 -11.344 -20.093 1.00 93.25 87 ALA A O 1
ATOM 726 N N . ALA A 1 88 ? 6.088 -12.344 -19.578 1.00 94.31 88 ALA A N 1
ATOM 727 C CA . ALA A 1 88 ? 5.866 -11.562 -18.367 1.00 94.31 88 ALA A CA 1
ATOM 728 C C . ALA A 1 88 ? 6.994 -11.768 -17.339 1.00 94.31 88 ALA A C 1
ATOM 730 O O . ALA A 1 88 ? 7.479 -10.796 -16.760 1.00 94.31 88 ALA A O 1
ATOM 731 N N . GLU A 1 89 ? 7.452 -13.009 -17.144 1.00 94.69 89 GLU A N 1
ATOM 732 C CA . GLU A 1 89 ? 8.571 -13.326 -16.250 1.00 94.69 89 GLU A CA 1
ATOM 733 C C . GLU A 1 89 ? 9.909 -12.786 -16.778 1.00 94.69 89 GLU A C 1
ATOM 735 O O . GLU A 1 89 ? 10.708 -12.237 -16.018 1.00 94.69 89 GLU A O 1
ATOM 740 N N . ASN A 1 90 ? 10.148 -12.860 -18.089 1.00 95.56 90 ASN A N 1
ATOM 741 C CA . ASN A 1 90 ? 11.327 -12.258 -18.710 1.00 95.56 90 ASN A CA 1
ATOM 742 C C . ASN A 1 90 ? 11.353 -10.735 -18.493 1.00 95.56 90 ASN A C 1
ATOM 744 O O . ASN A 1 90 ? 12.387 -10.190 -18.106 1.00 95.56 90 ASN A O 1
ATOM 748 N N . LEU A 1 91 ? 10.220 -10.047 -18.664 1.00 97.06 91 LEU A N 1
ATOM 749 C CA . LEU A 1 91 ? 10.105 -8.610 -18.396 1.00 97.06 91 LEU A CA 1
ATOM 750 C C . LEU A 1 91 ? 10.324 -8.275 -16.913 1.00 97.06 91 LEU A C 1
ATOM 752 O O . LEU A 1 91 ? 11.054 -7.333 -16.605 1.00 97.06 91 LEU A O 1
ATOM 756 N N . TYR A 1 92 ? 9.750 -9.063 -16.000 1.00 97.50 92 TYR A N 1
ATOM 757 C CA . TYR A 1 92 ? 9.958 -8.924 -14.555 1.00 97.50 92 TYR A CA 1
ATOM 758 C C . TYR A 1 92 ? 11.448 -8.984 -14.197 1.00 97.50 92 TYR A C 1
ATOM 760 O O . TYR A 1 92 ? 12.001 -8.060 -13.595 1.00 97.50 92 TYR A O 1
ATOM 768 N N . ARG A 1 93 ? 12.125 -10.052 -14.629 1.00 96.62 93 ARG A N 1
ATOM 769 C CA . ARG A 1 93 ? 13.544 -10.286 -14.337 1.00 96.62 93 ARG A CA 1
ATOM 770 C C . ARG A 1 93 ? 14.446 -9.236 -14.983 1.00 96.62 93 ARG A C 1
ATOM 772 O O . ARG A 1 93 ? 15.426 -8.829 -14.363 1.00 96.62 93 ARG A O 1
ATOM 779 N N . ALA A 1 94 ? 14.121 -8.791 -16.197 1.00 97.06 94 ALA A N 1
ATOM 780 C CA . ALA A 1 94 ? 14.862 -7.748 -16.901 1.00 97.06 94 ALA A CA 1
ATOM 781 C C . ALA A 1 94 ? 14.699 -6.363 -16.247 1.00 97.06 94 ALA A C 1
ATOM 783 O O . ALA A 1 94 ? 15.644 -5.576 -16.247 1.00 97.06 94 ALA A O 1
ATOM 784 N N . MET A 1 95 ? 13.535 -6.073 -15.652 1.00 98.00 95 MET A N 1
ATOM 785 C CA . MET A 1 95 ? 13.275 -4.805 -14.964 1.00 98.00 95 MET A CA 1
ATOM 786 C C . MET A 1 95 ? 13.897 -4.739 -13.564 1.00 98.00 95 MET A C 1
ATOM 788 O O . MET A 1 95 ? 14.350 -3.675 -13.156 1.00 98.00 95 MET A O 1
ATOM 792 N N . LEU A 1 96 ? 13.954 -5.843 -12.811 1.00 97.00 96 LEU A N 1
ATOM 793 C CA . LEU A 1 96 ? 14.444 -5.839 -11.422 1.00 97.00 96 LEU A CA 1
ATOM 794 C C . LEU A 1 96 ? 15.769 -5.076 -11.206 1.00 97.00 96 LEU A C 1
ATOM 796 O O . LEU A 1 96 ? 15.824 -4.239 -10.306 1.00 97.00 96 LEU A O 1
ATOM 800 N N . PRO A 1 97 ? 16.836 -5.292 -11.998 1.00 97.50 97 PRO A N 1
ATOM 801 C CA . PRO A 1 97 ? 18.100 -4.609 -11.764 1.00 97.50 97 PRO A CA 1
ATOM 802 C C . PRO A 1 97 ? 18.186 -3.216 -12.402 1.00 97.50 97 PRO A C 1
ATOM 804 O O . PRO A 1 97 ? 19.244 -2.612 -12.258 1.00 97.50 97 PRO A O 1
ATOM 807 N N . HIS A 1 98 ? 17.155 -2.703 -13.099 1.00 98.00 98 HIS A N 1
ATOM 808 C CA . HIS A 1 98 ? 17.232 -1.509 -13.973 1.00 98.00 98 HIS A CA 1
ATOM 809 C C . HIS A 1 98 ? 17.886 -0.279 -13.312 1.00 98.00 98 HIS A C 1
ATOM 811 O O . HIS A 1 98 ? 18.539 0.528 -13.968 1.00 98.00 98 HIS A O 1
ATOM 817 N N . ASP A 1 99 ? 17.751 -0.169 -11.996 1.00 97.50 99 ASP A N 1
ATOM 818 C CA . ASP A 1 99 ? 18.173 0.978 -11.206 1.00 97.50 99 ASP A CA 1
ATOM 819 C C . ASP A 1 99 ? 19.551 0.817 -10.542 1.00 97.50 99 ASP A C 1
ATOM 821 O O . ASP A 1 99 ? 20.019 1.712 -9.832 1.00 97.50 99 ASP A O 1
ATOM 825 N N . ILE A 1 100 ? 20.231 -0.316 -10.744 1.00 97.75 100 ILE A N 1
ATOM 826 C CA . ILE A 1 100 ? 21.469 -0.658 -10.031 1.00 97.75 100 ILE A CA 1
ATOM 827 C C . ILE A 1 100 ? 22.571 0.390 -10.188 1.00 97.75 100 ILE A C 1
ATOM 829 O O . ILE A 1 100 ? 23.296 0.668 -9.234 1.00 97.75 100 ILE A O 1
ATOM 833 N N . GLY A 1 101 ? 22.663 1.049 -11.347 1.00 97.81 101 GLY A N 1
ATOM 834 C CA . GLY A 1 101 ? 23.664 2.089 -11.583 1.00 97.81 101 GLY A CA 1
ATOM 835 C C . GLY A 1 101 ? 23.586 3.252 -10.586 1.00 97.81 101 GLY A C 1
ATOM 836 O O . GLY A 1 101 ? 24.565 3.980 -10.419 1.00 97.81 101 GLY A O 1
ATOM 837 N N . LYS A 1 102 ? 22.467 3.409 -9.857 1.00 97.88 102 LYS A N 1
ATOM 838 C CA . LYS A 1 102 ? 22.331 4.406 -8.789 1.00 97.88 102 LYS A CA 1
ATOM 839 C C . LYS A 1 102 ? 23.359 4.194 -7.680 1.00 97.88 102 LYS A C 1
ATOM 841 O O . LYS A 1 102 ? 23.825 5.177 -7.105 1.00 97.88 102 LYS A O 1
ATOM 846 N N . SER A 1 103 ? 23.766 2.947 -7.419 1.00 97.06 103 SER A N 1
ATOM 847 C CA . SER A 1 103 ? 24.756 2.624 -6.384 1.00 97.06 103 SER A CA 1
ATOM 848 C C . SER A 1 103 ? 26.175 3.090 -6.715 1.00 97.06 103 SER A C 1
ATOM 850 O O . SER A 1 103 ? 27.033 3.090 -5.834 1.00 97.06 103 SER A O 1
ATOM 852 N N . LEU A 1 104 ? 26.434 3.462 -7.973 1.00 97.38 104 LEU A N 1
ATOM 853 C CA . LEU A 1 104 ? 27.720 3.989 -8.434 1.00 97.38 104 LEU A CA 1
ATOM 854 C C . LEU A 1 104 ? 27.803 5.520 -8.344 1.00 97.38 104 LEU A C 1
ATOM 856 O O . LEU A 1 104 ? 28.857 6.096 -8.607 1.00 97.38 104 LEU A O 1
ATOM 860 N N . LEU A 1 105 ? 26.711 6.188 -7.964 1.00 97.69 105 LEU A N 1
ATOM 861 C CA . LEU A 1 105 ? 26.645 7.641 -7.840 1.00 97.69 105 LEU A CA 1
ATOM 862 C C . LEU A 1 105 ? 26.692 8.088 -6.366 1.00 97.69 105 LEU A C 1
ATOM 864 O O . LEU A 1 105 ? 26.303 7.332 -5.471 1.00 97.69 105 LEU A O 1
ATOM 868 N N . PRO A 1 106 ? 27.148 9.323 -6.075 1.00 96.38 106 PRO A N 1
ATOM 869 C CA . PRO A 1 106 ? 27.291 9.798 -4.698 1.00 96.38 106 PRO A CA 1
ATOM 870 C C . PRO A 1 106 ? 25.958 9.855 -3.934 1.00 96.38 106 PRO A C 1
ATOM 872 O O . PRO A 1 106 ? 24.946 10.277 -4.478 1.00 96.38 106 PRO A O 1
ATOM 875 N N . LEU A 1 107 ? 25.962 9.518 -2.639 1.00 94.56 107 LEU A N 1
ATOM 876 C CA . LEU A 1 107 ? 24.744 9.480 -1.804 1.00 94.56 107 LEU A CA 1
ATOM 877 C C . LEU A 1 107 ? 23.986 10.820 -1.773 1.00 94.56 107 LEU A C 1
ATOM 879 O O . LEU A 1 107 ? 22.765 10.848 -1.919 1.00 94.56 107 LEU A O 1
ATOM 883 N N . HIS A 1 108 ? 24.723 11.926 -1.638 1.00 91.69 108 HIS A N 1
ATOM 884 C CA . HIS A 1 108 ? 24.168 13.266 -1.426 1.00 91.69 108 HIS A CA 1
ATOM 885 C C . HIS A 1 108 ? 23.374 13.818 -2.613 1.00 91.69 108 HIS A C 1
ATOM 887 O O . HIS A 1 108 ? 22.718 14.850 -2.484 1.00 91.69 108 HIS A O 1
ATOM 893 N N . ILE A 1 109 ? 23.436 13.173 -3.784 1.00 93.56 109 ILE A N 1
ATOM 894 C CA . ILE A 1 109 ? 22.713 13.673 -4.949 1.00 93.56 109 ILE A CA 1
ATOM 895 C C . ILE A 1 109 ? 21.260 13.238 -4.952 1.00 93.56 109 ILE A C 1
ATOM 897 O O . ILE A 1 109 ? 20.546 13.795 -5.768 1.00 93.56 109 ILE A O 1
ATOM 901 N N . TRP A 1 110 ? 20.821 12.267 -4.137 1.00 92.62 110 TRP A N 1
ATOM 902 C CA . TRP A 1 110 ? 19.506 11.613 -4.259 1.00 92.62 110 TRP A CA 1
ATOM 903 C C . TRP A 1 110 ? 18.404 12.252 -3.410 1.00 92.62 110 TRP A C 1
ATOM 905 O O . TRP A 1 110 ? 17.299 12.491 -3.914 1.00 92.62 110 TRP A O 1
ATOM 915 N N . ASP A 1 111 ? 18.718 12.555 -2.153 1.00 90.56 111 ASP A N 1
ATOM 916 C CA . ASP A 1 111 ? 17.786 13.070 -1.151 1.00 90.56 111 ASP A CA 1
ATOM 917 C C . ASP A 1 111 ? 18.026 14.562 -0.937 1.00 90.56 111 ASP A C 1
ATOM 919 O O . ASP A 1 111 ? 19.039 14.980 -0.381 1.00 90.56 111 ASP A O 1
ATOM 923 N N . THR A 1 112 ? 17.096 15.379 -1.424 1.00 86.25 112 THR A N 1
ATOM 924 C CA . THR A 1 112 ? 17.177 16.842 -1.372 1.00 86.25 112 THR A CA 1
ATOM 925 C C . THR A 1 112 ? 15.839 17.428 -0.922 1.00 86.25 112 THR A C 1
ATOM 927 O O . THR A 1 112 ? 14.785 16.835 -1.168 1.00 86.25 112 THR A O 1
ATOM 930 N N . ILE A 1 113 ? 15.875 18.579 -0.240 1.00 82.75 113 ILE A N 1
ATOM 931 C CA . ILE A 1 113 ? 14.667 19.341 0.136 1.00 82.75 113 ILE A CA 1
ATOM 932 C C . ILE A 1 113 ? 14.047 19.954 -1.123 1.00 82.75 113 ILE A C 1
ATOM 934 O O . ILE A 1 113 ? 12.866 19.767 -1.410 1.00 82.75 113 ILE A O 1
ATOM 938 N N . GLU A 1 114 ? 14.889 20.641 -1.892 1.00 85.31 114 GLU A N 1
ATOM 939 C CA . GLU A 1 114 ? 14.571 21.213 -3.194 1.00 85.31 114 GLU A CA 1
ATOM 940 C C . GLU A 1 114 ? 14.468 20.119 -4.261 1.00 85.31 114 GLU A C 1
ATOM 942 O O . GLU A 1 114 ? 15.124 19.069 -4.190 1.00 85.31 114 GLU A O 1
ATOM 947 N N . LYS A 1 115 ? 13.668 20.379 -5.294 1.00 84.12 115 LYS A N 1
ATOM 948 C CA . LYS A 1 115 ? 13.583 19.494 -6.454 1.00 84.12 115 LYS A CA 1
ATOM 949 C C . LYS A 1 115 ? 14.902 19.567 -7.245 1.00 84.12 115 LYS A C 1
ATOM 951 O O . LYS A 1 115 ? 15.374 20.663 -7.522 1.00 84.12 115 LYS A O 1
ATOM 956 N N . PRO A 1 116 ? 15.499 18.433 -7.652 1.00 85.38 116 PRO A N 1
ATOM 957 C CA . PRO A 1 116 ? 16.717 18.449 -8.459 1.00 85.38 116 PRO A CA 1
ATOM 958 C C . PRO A 1 116 ? 16.457 19.029 -9.857 1.00 85.38 116 PRO A C 1
ATOM 960 O O . PRO A 1 116 ? 15.548 18.588 -10.569 1.00 85.38 116 PRO A O 1
ATOM 963 N N . GLU A 1 117 ? 17.314 19.955 -10.281 1.00 86.31 117 GLU A N 1
ATOM 964 C CA . GLU A 1 117 ? 17.260 20.601 -11.596 1.00 86.31 117 GLU A CA 1
ATOM 965 C C . GLU A 1 117 ? 18.576 20.432 -12.374 1.00 86.31 117 GLU A C 1
ATOM 967 O O . GLU A 1 117 ? 19.611 20.051 -11.819 1.00 86.31 117 GLU A O 1
ATOM 972 N N . ASN A 1 118 ? 18.524 20.708 -13.682 1.00 87.50 118 ASN A N 1
ATOM 973 C CA . ASN A 1 118 ? 19.682 20.850 -14.572 1.00 87.50 118 ASN A CA 1
ATOM 974 C C . ASN A 1 118 ? 20.738 19.734 -14.412 1.00 87.50 118 ASN A C 1
ATOM 976 O O . ASN A 1 118 ? 20.433 18.555 -14.604 1.00 87.50 118 ASN A O 1
ATOM 980 N N . ALA A 1 119 ? 21.973 20.098 -14.050 1.00 90.38 119 ALA A N 1
ATOM 981 C CA . ALA A 1 119 ? 23.113 19.189 -13.961 1.00 90.38 119 ALA A CA 1
ATOM 982 C C . ALA A 1 119 ? 22.894 18.031 -12.974 1.00 90.38 119 ALA A C 1
ATOM 984 O O . ALA A 1 119 ? 23.268 16.901 -13.275 1.00 90.38 119 ALA A O 1
ATOM 985 N N . ILE A 1 120 ? 22.234 18.271 -11.833 1.00 90.56 120 ILE A N 1
ATOM 986 C CA . ILE A 1 120 ? 21.936 17.206 -10.859 1.00 90.56 120 ILE A CA 1
ATOM 987 C C . ILE A 1 120 ? 20.931 16.224 -11.455 1.00 90.56 120 ILE A C 1
ATOM 989 O O . ILE A 1 120 ? 21.083 15.015 -11.305 1.00 90.56 120 ILE A O 1
ATOM 993 N N . LYS A 1 121 ? 19.916 16.721 -12.170 1.00 90.62 121 LYS A N 1
ATOM 994 C CA . LYS A 1 121 ? 18.944 15.860 -12.853 1.00 90.62 121 LYS A CA 1
ATOM 995 C C . LYS A 1 121 ? 19.621 14.984 -13.915 1.00 90.62 121 LYS A C 1
ATOM 997 O O . LYS A 1 121 ? 19.295 13.803 -14.004 1.00 90.62 121 LYS A O 1
ATOM 1002 N N . MET A 1 122 ? 20.561 15.536 -14.684 1.00 90.88 122 MET A N 1
ATOM 1003 C CA . MET A 1 122 ? 21.341 14.771 -15.666 1.00 90.88 122 MET A CA 1
ATOM 1004 C C . MET A 1 122 ? 22.247 13.734 -14.996 1.00 90.88 122 MET A C 1
ATOM 1006 O O . MET A 1 122 ? 22.214 12.572 -15.384 1.00 90.88 122 MET A O 1
ATOM 1010 N N . LEU A 1 123 ? 22.976 14.122 -13.945 1.00 95.25 123 LEU A N 1
ATOM 1011 C CA . LEU A 1 123 ? 23.833 13.211 -13.182 1.00 95.25 123 LEU A CA 1
ATOM 1012 C C . LEU A 1 123 ? 23.033 12.066 -12.559 1.00 95.25 123 LEU A C 1
ATOM 1014 O O . LEU A 1 123 ? 23.462 10.923 -12.590 1.00 95.25 123 LEU A O 1
ATOM 1018 N N . ARG A 1 124 ? 21.840 12.347 -12.023 1.00 95.12 124 ARG A N 1
ATOM 1019 C CA . ARG A 1 124 ? 20.958 11.288 -11.529 1.00 95.12 124 ARG A CA 1
ATOM 1020 C C . ARG A 1 124 ? 20.593 10.321 -12.645 1.00 95.12 124 ARG A C 1
ATOM 1022 O O . ARG A 1 124 ? 20.595 9.131 -12.390 1.00 95.12 124 ARG A O 1
ATOM 1029 N N . ARG A 1 125 ? 20.277 10.796 -13.854 1.00 95.44 125 ARG A N 1
ATOM 1030 C CA . ARG A 1 125 ? 19.840 9.954 -14.986 1.00 95.44 125 ARG A CA 1
ATOM 1031 C C . ARG A 1 125 ? 20.958 9.118 -15.619 1.00 95.44 125 ARG A C 1
ATOM 1033 O O . ARG A 1 125 ? 20.644 8.069 -16.174 1.00 95.44 125 ARG A O 1
ATOM 1040 N N . SER A 1 126 ? 22.229 9.488 -15.448 1.00 96.56 126 SER A N 1
ATOM 1041 C CA . SER A 1 126 ? 23.362 8.694 -15.956 1.00 96.56 126 SER A CA 1
ATOM 1042 C C . SER A 1 126 ? 23.516 7.323 -15.285 1.00 96.56 126 SER A C 1
ATOM 1044 O O . SER A 1 126 ? 24.294 6.496 -15.755 1.00 96.56 126 SER A O 1
ATOM 1046 N N . HIS A 1 127 ? 22.757 7.031 -14.218 1.00 97.69 127 HIS A N 1
ATOM 1047 C CA . HIS A 1 127 ? 22.680 5.678 -13.656 1.00 97.69 127 HIS A CA 1
ATOM 1048 C C . HIS A 1 127 ? 22.240 4.621 -14.681 1.00 97.69 127 HIS A C 1
ATOM 1050 O O . HIS A 1 127 ? 22.633 3.469 -14.546 1.00 97.69 127 HIS A O 1
ATOM 1056 N N . THR A 1 128 ? 21.459 5.006 -15.693 1.00 96.75 128 THR A N 1
ATOM 1057 C CA . THR A 1 128 ? 21.019 4.125 -16.789 1.00 96.75 128 THR A CA 1
ATOM 1058 C C . THR A 1 128 ? 22.220 3.537 -17.539 1.00 96.75 128 THR A C 1
ATOM 1060 O O . THR A 1 128 ? 22.393 2.321 -17.597 1.00 96.75 128 THR A O 1
ATOM 1063 N N . GLU A 1 129 ? 23.123 4.396 -18.016 1.00 96.94 129 GLU A N 1
ATOM 1064 C CA . GLU A 1 129 ? 24.362 4.007 -18.700 1.00 96.94 129 GLU A CA 1
ATOM 1065 C C . GLU A 1 129 ? 25.310 3.233 -17.777 1.00 96.94 129 GLU A C 1
ATOM 1067 O O . GLU A 1 129 ? 25.903 2.233 -18.184 1.00 96.94 129 GLU A O 1
ATOM 1072 N N . LEU A 1 130 ? 25.436 3.669 -16.518 1.00 98.00 130 LEU A N 1
ATOM 1073 C CA . LEU A 1 130 ? 26.269 2.996 -15.518 1.00 98.00 130 LEU A CA 1
ATOM 1074 C C . LEU A 1 130 ? 25.777 1.572 -15.233 1.00 98.00 130 LEU A C 1
ATOM 1076 O O . LEU A 1 130 ? 26.587 0.652 -15.134 1.00 98.00 130 LEU A O 1
ATOM 1080 N N . GLY A 1 131 ? 24.461 1.378 -15.142 1.00 96.81 131 GLY A N 1
ATOM 1081 C CA . GLY A 1 131 ? 23.854 0.062 -14.983 1.00 96.81 131 GLY A CA 1
ATOM 1082 C C . GLY A 1 131 ? 24.160 -0.851 -16.170 1.00 96.81 131 GLY A C 1
ATOM 1083 O O . GLY A 1 131 ? 24.575 -1.994 -15.977 1.00 96.81 131 GLY A O 1
ATOM 1084 N N . VAL A 1 132 ? 24.032 -0.345 -17.401 1.00 96.88 132 VAL A N 1
ATOM 1085 C CA . VAL A 1 132 ? 24.364 -1.125 -18.606 1.00 96.88 132 VAL A CA 1
ATOM 1086 C C . VAL A 1 132 ? 25.850 -1.481 -18.637 1.00 96.88 132 VAL A C 1
ATOM 1088 O O . VAL A 1 132 ? 26.208 -2.580 -19.056 1.00 96.88 132 VAL A O 1
ATOM 1091 N N . GLY A 1 133 ? 26.718 -0.607 -18.119 1.00 97.25 133 GLY A N 1
ATOM 1092 C CA . GLY A 1 133 ? 28.128 -0.922 -17.883 1.00 97.25 133 GLY A CA 1
ATOM 1093 C C . GLY A 1 133 ? 28.324 -2.151 -16.988 1.00 97.25 133 GLY A C 1
ATOM 1094 O O . GLY A 1 133 ? 29.123 -3.023 -17.325 1.00 97.25 133 GLY A O 1
ATOM 1095 N N . ILE A 1 134 ? 27.543 -2.273 -15.909 1.00 96.44 134 ILE A N 1
ATOM 1096 C CA . ILE A 1 134 ? 27.565 -3.443 -15.016 1.00 96.44 134 ILE A CA 1
ATOM 1097 C C . ILE A 1 134 ? 27.097 -4.708 -15.760 1.00 96.44 134 ILE A C 1
ATOM 1099 O O . ILE A 1 134 ? 27.703 -5.770 -15.605 1.00 96.44 134 ILE A O 1
ATOM 1103 N N . ILE A 1 135 ? 26.057 -4.61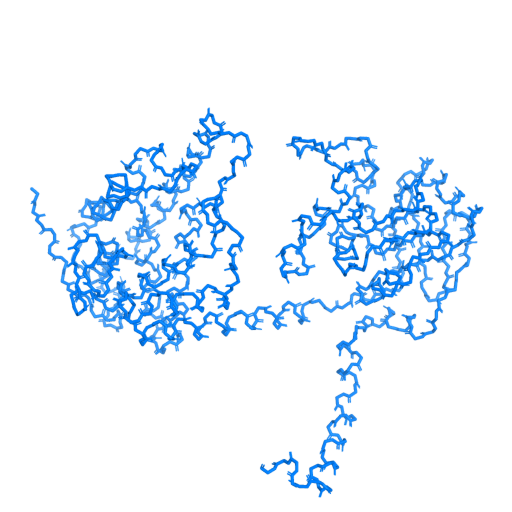6 -16.600 1.00 95.19 135 ILE A N 1
ATOM 1104 C CA . ILE A 1 135 ? 25.622 -5.746 -17.444 1.00 95.19 135 ILE A CA 1
ATOM 1105 C C . ILE A 1 135 ? 26.755 -6.173 -18.382 1.00 95.19 135 ILE A C 1
ATOM 1107 O O . ILE A 1 135 ? 27.072 -7.360 -18.457 1.00 95.19 135 ILE A O 1
ATOM 1111 N N . ALA A 1 136 ? 27.387 -5.224 -19.074 1.00 94.19 136 ALA A N 1
ATOM 1112 C CA . ALA A 1 136 ? 28.468 -5.508 -20.010 1.00 94.19 136 ALA A CA 1
ATOM 1113 C C . ALA A 1 136 ? 29.682 -6.153 -19.319 1.00 94.19 136 ALA A C 1
ATOM 1115 O O . ALA A 1 136 ? 30.298 -7.056 -19.881 1.00 94.19 136 ALA A O 1
ATOM 1116 N N . GLU A 1 137 ? 30.003 -5.738 -18.093 1.00 94.56 137 GLU A N 1
ATOM 1117 C CA . GLU A 1 137 ? 31.100 -6.310 -17.308 1.00 94.56 137 GLU A CA 1
ATOM 1118 C C . GLU A 1 137 ? 30.806 -7.747 -16.849 1.00 94.56 137 GLU A C 1
ATOM 1120 O O . GLU A 1 137 ? 31.651 -8.630 -16.994 1.00 94.56 137 GLU A O 1
ATOM 1125 N N . VAL A 1 138 ? 29.608 -8.004 -16.314 1.00 93.12 138 VAL A N 1
ATOM 1126 C CA . VAL A 1 138 ? 29.292 -9.289 -15.662 1.00 93.12 138 VAL A CA 1
ATOM 1127 C C . VAL A 1 138 ? 28.735 -10.332 -16.638 1.00 93.12 138 VAL A C 1
ATOM 1129 O O . VAL A 1 138 ? 28.977 -11.537 -16.493 1.00 93.12 138 VAL A O 1
ATOM 1132 N N . LEU A 1 139 ? 27.967 -9.882 -17.629 1.00 92.19 139 LEU A N 1
ATOM 1133 C CA . LEU A 1 139 ? 27.198 -10.727 -18.545 1.00 92.19 139 LEU A CA 1
ATOM 1134 C C . LEU A 1 139 ? 27.537 -10.481 -20.021 1.00 92.19 139 LEU A C 1
ATOM 1136 O O . LEU A 1 139 ? 27.043 -11.214 -20.869 1.00 92.19 139 LEU A O 1
ATOM 1140 N N . GLY A 1 140 ? 28.405 -9.519 -20.355 1.00 88.00 140 GLY A N 1
ATOM 1141 C CA . GLY A 1 140 ? 28.702 -9.153 -21.748 1.00 88.00 140 GLY A CA 1
ATOM 1142 C C . GLY A 1 140 ? 29.401 -10.235 -22.579 1.00 88.00 140 GLY A C 1
ATOM 1143 O O . GLY A 1 140 ? 29.480 -10.110 -23.797 1.00 88.00 140 GLY A O 1
ATOM 1144 N N . ASN A 1 141 ? 29.886 -11.311 -21.951 1.00 89.00 141 ASN A N 1
ATOM 1145 C CA . ASN A 1 141 ? 30.389 -12.493 -22.653 1.00 89.00 141 ASN A CA 1
ATOM 1146 C C . ASN A 1 141 ? 29.288 -13.496 -23.046 1.00 89.00 141 ASN A C 1
ATOM 1148 O O . ASN A 1 141 ? 29.595 -14.513 -23.666 1.00 89.00 141 ASN A O 1
ATOM 1152 N N . ILE A 1 142 ? 28.032 -13.239 -22.675 1.00 87.62 142 ILE A N 1
ATOM 1153 C CA . ILE A 1 142 ? 26.872 -14.052 -23.035 1.00 87.62 142 ILE A CA 1
ATOM 1154 C C . ILE A 1 142 ? 26.101 -13.335 -24.142 1.00 87.62 142 ILE A C 1
ATOM 1156 O O . ILE A 1 142 ? 25.634 -12.215 -23.954 1.00 87.62 142 ILE A O 1
ATOM 1160 N N . SER A 1 143 ? 25.925 -14.001 -25.281 1.00 88.56 143 SER A N 1
ATOM 1161 C CA . SER A 1 143 ? 25.006 -13.545 -26.324 1.00 88.56 143 SER A CA 1
ATOM 1162 C C . SER A 1 143 ? 23.658 -14.224 -26.117 1.00 88.56 143 SER A C 1
ATOM 1164 O O . SER A 1 143 ? 23.552 -15.440 -26.267 1.00 88.56 143 SER A O 1
ATOM 1166 N N . HIS A 1 144 ? 22.655 -13.451 -25.704 1.00 90.75 144 HIS A N 1
ATOM 1167 C CA . HIS A 1 144 ? 21.301 -13.950 -25.497 1.00 90.75 144 HIS A CA 1
ATOM 1168 C C . HIS A 1 144 ? 20.280 -12.799 -25.527 1.00 90.75 144 HIS A C 1
ATOM 1170 O O . HIS A 1 144 ? 20.533 -11.784 -24.871 1.00 90.75 144 HIS A O 1
ATOM 1176 N N . PRO A 1 145 ? 19.102 -12.968 -26.163 1.00 92.00 145 PRO A N 1
ATOM 1177 C CA . PRO A 1 145 ? 18.082 -11.916 -26.267 1.00 92.00 145 PRO A CA 1
ATOM 1178 C C . PRO A 1 145 ? 17.633 -11.320 -24.925 1.00 92.00 145 PRO A C 1
ATOM 1180 O O . PRO A 1 145 ? 17.348 -10.132 -24.825 1.00 92.00 145 PRO A O 1
ATOM 1183 N N . PHE A 1 146 ? 17.620 -12.122 -23.855 1.00 93.56 146 PHE A N 1
ATOM 1184 C CA . PHE A 1 146 ? 17.336 -11.628 -22.500 1.00 93.56 146 PHE A CA 1
ATOM 1185 C C . PHE A 1 146 ? 18.324 -10.545 -22.026 1.00 93.56 146 PHE A C 1
ATOM 1187 O O . PHE A 1 146 ? 17.926 -9.603 -21.343 1.00 93.56 146 PHE A O 1
ATOM 1194 N N . ILE A 1 147 ? 19.612 -10.673 -22.363 1.00 93.62 147 ILE A N 1
ATOM 1195 C CA . ILE A 1 147 ? 20.631 -9.690 -21.972 1.00 93.62 147 ILE A CA 1
ATOM 1196 C C . ILE A 1 147 ? 20.400 -8.381 -22.728 1.00 93.62 147 ILE A C 1
ATOM 1198 O O . ILE A 1 147 ? 20.471 -7.315 -22.117 1.00 93.62 147 ILE A O 1
ATOM 1202 N N . ASP A 1 148 ? 20.034 -8.468 -24.009 1.00 93.75 148 ASP A N 1
ATOM 1203 C CA . ASP A 1 148 ? 19.653 -7.311 -24.821 1.00 93.75 148 ASP A CA 1
ATOM 1204 C C . ASP A 1 148 ? 18.388 -6.635 -24.276 1.00 93.75 148 ASP A C 1
ATOM 1206 O O . ASP A 1 148 ? 18.369 -5.419 -24.110 1.00 93.75 148 ASP A O 1
ATOM 1210 N N . LEU A 1 149 ? 17.362 -7.413 -23.907 1.00 95.50 149 LEU A N 1
ATOM 1211 C CA . LEU A 1 149 ? 16.141 -6.908 -23.272 1.00 95.50 149 LEU A CA 1
ATOM 1212 C C . LEU A 1 149 ? 16.444 -6.155 -21.969 1.00 95.50 149 LEU A C 1
ATOM 1214 O O . LEU A 1 149 ? 15.955 -5.045 -21.760 1.00 95.50 149 LEU A O 1
ATOM 1218 N N . MET A 1 150 ? 17.248 -6.755 -21.091 1.00 96.12 150 MET A N 1
ATOM 1219 C CA . MET A 1 150 ? 17.626 -6.162 -19.809 1.00 96.12 150 MET A CA 1
ATOM 1220 C C . MET A 1 150 ? 18.437 -4.877 -20.002 1.00 96.12 150 MET A C 1
ATOM 1222 O O . MET A 1 150 ? 18.161 -3.875 -19.342 1.00 96.12 150 MET A O 1
ATOM 1226 N N . ALA A 1 151 ? 19.399 -4.878 -20.928 1.00 96.44 151 ALA A N 1
ATOM 1227 C CA . ALA A 1 151 ? 20.173 -3.689 -21.263 1.00 96.44 151 ALA A CA 1
ATOM 1228 C C . ALA A 1 151 ? 19.297 -2.589 -21.882 1.00 96.44 151 ALA A C 1
ATOM 1230 O O . ALA A 1 151 ? 19.471 -1.417 -21.555 1.00 96.44 151 ALA A O 1
ATOM 1231 N N . ASP A 1 152 ? 18.334 -2.944 -22.735 1.00 96.50 152 ASP A N 1
ATOM 1232 C CA . ASP A 1 152 ? 17.425 -1.993 -23.372 1.00 96.50 152 ASP A CA 1
ATOM 1233 C C . ASP A 1 152 ? 16.497 -1.308 -22.359 1.00 96.50 152 ASP A C 1
ATOM 1235 O O . ASP A 1 152 ? 16.419 -0.079 -22.332 1.00 96.50 152 ASP A O 1
ATOM 1239 N N . ILE A 1 153 ? 15.838 -2.072 -21.482 1.00 97.38 153 ILE A N 1
ATOM 1240 C CA . ILE A 1 153 ? 14.982 -1.510 -20.426 1.00 97.38 153 ILE A CA 1
ATOM 1241 C C . ILE A 1 153 ? 15.810 -0.593 -19.518 1.00 97.38 153 ILE A C 1
ATOM 1243 O O . ILE A 1 153 ? 15.460 0.568 -19.293 1.00 97.38 153 ILE A O 1
ATOM 1247 N N . MET A 1 154 ? 16.960 -1.079 -19.051 1.00 97.25 154 MET A N 1
ATOM 1248 C CA . MET A 1 154 ? 17.852 -0.331 -18.168 1.00 97.25 154 MET A CA 1
ATOM 1249 C C . MET A 1 154 ? 18.358 0.970 -18.799 1.00 97.25 154 MET A C 1
ATOM 1251 O O . MET A 1 154 ? 18.379 2.002 -18.133 1.00 97.25 154 MET A O 1
ATOM 1255 N N . MET A 1 155 ? 18.716 0.954 -20.082 1.00 96.88 155 MET A N 1
ATOM 1256 C CA . MET A 1 155 ? 19.210 2.138 -20.781 1.00 96.88 155 MET A CA 1
ATOM 1257 C C . MET A 1 155 ? 18.117 3.195 -20.991 1.00 96.88 155 MET A C 1
ATOM 1259 O O . MET A 1 155 ? 18.390 4.391 -20.923 1.00 96.88 155 MET A O 1
ATOM 1263 N N . ASN A 1 156 ? 16.884 2.765 -21.279 1.00 96.50 156 ASN A N 1
ATOM 1264 C CA . ASN A 1 156 ? 15.870 3.641 -21.868 1.00 96.50 156 ASN A CA 1
ATOM 1265 C C . ASN A 1 156 ? 14.676 3.969 -20.951 1.00 96.50 156 ASN A C 1
ATOM 1267 O O . ASN A 1 156 ? 13.807 4.727 -21.371 1.00 96.50 156 ASN A O 1
ATOM 1271 N N . HIS A 1 157 ? 14.606 3.471 -19.712 1.00 96.56 157 HIS A N 1
ATOM 1272 C CA . HIS A 1 157 ? 13.444 3.687 -18.826 1.00 96.56 157 HI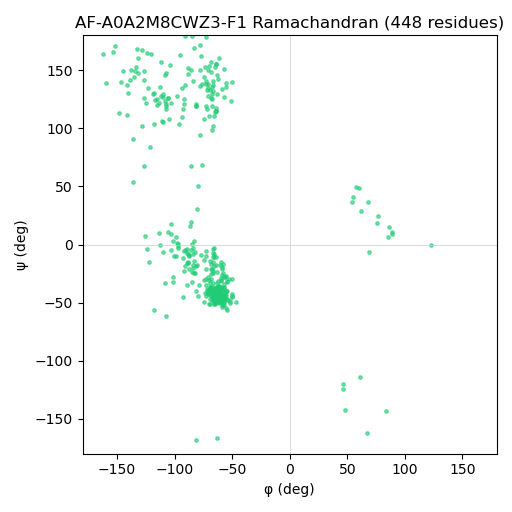S A CA 1
ATOM 1273 C C . HIS A 1 157 ? 13.206 5.153 -18.375 1.00 96.56 157 HIS A C 1
ATOM 1275 O O . HIS A 1 157 ? 12.211 5.438 -17.711 1.00 96.56 157 HIS A O 1
ATOM 1281 N N . HIS A 1 158 ? 14.075 6.106 -18.754 1.00 95.50 158 HIS A N 1
ATOM 1282 C CA . HIS A 1 158 ? 13.864 7.562 -18.587 1.00 95.50 158 HIS A CA 1
ATOM 1283 C C . HIS A 1 158 ? 13.532 8.299 -19.898 1.00 95.50 158 HIS A C 1
ATOM 1285 O O . HIS A 1 158 ? 13.542 9.538 -19.923 1.00 95.50 158 HIS A O 1
ATOM 1291 N N . GLU A 1 159 ? 13.253 7.572 -20.984 1.00 95.44 159 GLU A N 1
ATOM 1292 C CA . GLU A 1 159 ? 12.881 8.157 -22.273 1.00 95.44 159 GLU A CA 1
ATOM 1293 C C . GLU A 1 159 ? 11.428 8.649 -22.317 1.00 95.44 159 GLU A C 1
ATOM 1295 O O . GLU A 1 159 ? 10.590 8.298 -21.486 1.00 95.44 159 GLU A O 1
ATOM 1300 N N . GLN A 1 160 ? 11.138 9.509 -23.294 1.00 95.00 160 GLN A N 1
ATOM 1301 C CA . GLN A 1 160 ? 9.824 10.115 -23.514 1.00 95.00 160 GLN A CA 1
ATOM 1302 C C . GLN A 1 160 ? 9.494 10.066 -25.002 1.00 95.00 160 GLN A C 1
ATOM 1304 O O . GLN A 1 160 ? 10.383 10.240 -25.835 1.00 95.00 160 GLN A O 1
ATOM 1309 N N . MET A 1 161 ? 8.222 9.860 -25.349 1.00 94.50 161 MET A N 1
ATOM 1310 C CA . MET A 1 161 ? 7.808 9.715 -26.751 1.00 94.50 161 MET A CA 1
ATOM 1311 C C . MET A 1 161 ? 8.143 10.937 -27.624 1.00 94.50 161 MET A C 1
ATOM 1313 O O . MET A 1 161 ? 8.372 10.772 -28.824 1.00 94.50 161 MET A O 1
ATOM 1317 N N . ASP A 1 162 ? 8.238 12.130 -27.031 1.00 94.19 162 ASP A N 1
ATOM 1318 C CA . ASP A 1 162 ? 8.590 13.398 -27.682 1.00 94.19 162 ASP A CA 1
ATOM 1319 C C . ASP A 1 162 ? 10.103 13.643 -27.871 1.00 94.19 162 ASP A C 1
ATOM 1321 O O . ASP A 1 162 ? 10.480 14.616 -28.525 1.00 94.19 162 ASP A O 1
ATOM 1325 N N . GLY A 1 163 ? 10.981 12.786 -27.336 1.00 93.88 163 GLY A N 1
ATOM 1326 C CA . GLY A 1 163 ? 12.435 12.979 -27.396 1.00 93.88 163 GLY A CA 1
ATOM 1327 C C . GLY A 1 163 ? 13.028 13.853 -26.284 1.00 93.88 163 GLY A C 1
ATOM 1328 O O . GLY A 1 163 ? 14.228 14.128 -26.298 1.00 93.88 163 GLY A O 1
ATOM 1329 N N . ASN A 1 164 ? 12.243 14.259 -25.281 1.00 91.75 164 ASN A N 1
ATOM 1330 C CA . ASN A 1 164 ? 12.736 15.005 -24.112 1.00 91.75 164 ASN A CA 1
ATOM 1331 C C . ASN A 1 164 ? 13.265 14.091 -22.979 1.00 91.75 164 ASN A C 1
ATOM 1333 O O . ASN A 1 164 ? 13.438 14.520 -21.827 1.00 91.75 164 ASN A O 1
ATOM 1337 N N . GLY A 1 165 ? 13.521 12.822 -23.317 1.00 89.31 165 GLY A N 1
ATOM 1338 C CA . GLY A 1 165 ? 14.148 11.795 -22.487 1.00 89.31 165 GLY A CA 1
ATOM 1339 C C . GLY A 1 165 ? 15.593 12.094 -22.078 1.00 89.31 165 GLY A C 1
ATOM 1340 O O . GLY A 1 165 ? 16.069 13.225 -22.168 1.00 89.31 165 GLY A O 1
ATOM 1341 N N . PHE A 1 166 ? 16.297 11.088 -21.563 1.00 92.31 166 PHE A N 1
ATOM 1342 C CA . PHE A 1 166 ? 17.705 11.219 -21.180 1.00 92.31 166 PHE A CA 1
ATOM 1343 C C . PHE A 1 166 ? 18.641 11.131 -22.392 1.00 92.31 166 PHE A C 1
ATOM 1345 O O . PHE A 1 166 ? 19.549 11.946 -22.523 1.00 92.31 166 PHE A O 1
ATOM 1352 N N . LEU A 1 167 ? 18.382 10.178 -23.284 1.00 92.19 167 LEU A N 1
ATOM 1353 C CA . LEU A 1 167 ? 19.137 9.892 -24.504 1.00 92.19 167 LEU A CA 1
ATOM 1354 C C . LEU A 1 167 ? 18.507 10.516 -25.754 1.00 92.19 167 LEU A C 1
ATOM 1356 O O . LEU A 1 167 ? 19.024 10.343 -26.856 1.00 92.19 167 LEU A O 1
ATOM 1360 N N . HIS A 1 168 ? 17.400 11.239 -25.585 1.00 93.06 168 HIS A N 1
ATOM 1361 C CA . HIS A 1 168 ? 16.673 11.931 -26.648 1.00 93.06 168 HIS A CA 1
ATOM 1362 C C . HIS A 1 168 ? 16.110 11.011 -27.745 1.00 93.06 168 HIS A C 1
ATOM 1364 O O . HIS A 1 168 ? 15.941 11.430 -28.895 1.00 93.06 168 HIS A O 1
ATOM 1370 N N . LYS A 1 169 ? 15.795 9.756 -27.404 1.00 92.38 169 LYS A N 1
ATOM 1371 C CA . LYS A 1 169 ? 15.093 8.835 -28.306 1.00 92.38 169 LYS A CA 1
ATOM 1372 C C . LYS A 1 169 ? 13.605 9.173 -28.336 1.00 92.38 169 LYS A C 1
ATOM 1374 O O . LYS A 1 169 ? 13.054 9.655 -27.354 1.00 92.38 169 LYS A O 1
ATOM 1379 N N . LYS A 1 170 ? 12.948 8.913 -29.469 1.00 93.12 170 LYS A N 1
ATOM 1380 C CA . LYS A 1 170 ? 11.540 9.274 -29.698 1.00 93.12 170 LYS A CA 1
ATOM 1381 C C . LYS A 1 170 ? 10.761 8.164 -30.389 1.00 93.12 170 LYS A C 1
ATOM 1383 O O . LYS A 1 170 ? 11.311 7.439 -31.216 1.00 93.12 170 LYS A O 1
ATOM 1388 N N . GLY A 1 171 ? 9.462 8.079 -30.114 1.00 89.75 171 GLY A N 1
ATOM 1389 C CA . GLY A 1 171 ? 8.550 7.148 -30.784 1.00 89.75 171 GLY A CA 1
ATOM 1390 C C . GLY A 1 171 ? 9.099 5.720 -30.898 1.00 89.75 171 GLY A C 1
ATOM 1391 O O . GLY A 1 171 ? 9.502 5.112 -29.911 1.00 89.75 171 GLY A O 1
ATOM 1392 N N . ALA A 1 172 ? 9.163 5.205 -32.130 1.00 87.88 172 ALA A N 1
ATOM 1393 C CA . ALA A 1 172 ? 9.646 3.856 -32.434 1.00 87.88 172 ALA A CA 1
ATOM 1394 C C . ALA A 1 172 ? 11.147 3.629 -32.151 1.00 87.88 172 ALA A C 1
ATOM 1396 O O . ALA A 1 172 ? 11.636 2.509 -32.317 1.00 87.88 172 ALA A O 1
ATOM 1397 N N . ASP A 1 173 ? 11.900 4.660 -31.745 1.00 91.06 173 ASP A N 1
ATOM 1398 C CA . ASP A 1 173 ? 13.277 4.521 -31.255 1.00 91.06 173 ASP A CA 1
ATOM 1399 C C . ASP A 1 173 ? 13.395 3.937 -29.856 1.00 91.06 173 ASP A C 1
ATOM 1401 O O . ASP A 1 173 ? 14.466 3.455 -29.484 1.00 91.06 173 ASP A O 1
ATOM 1405 N N . ILE A 1 174 ? 12.277 3.879 -29.144 1.00 93.94 174 ILE A N 1
ATOM 1406 C CA . ILE A 1 174 ? 12.144 3.265 -27.835 1.00 93.94 174 ILE A CA 1
ATOM 1407 C C . ILE A 1 174 ? 11.395 1.940 -28.032 1.00 93.94 174 ILE A C 1
ATOM 1409 O O . ILE A 1 174 ? 10.323 1.906 -28.646 1.00 93.94 174 ILE A O 1
ATOM 1413 N N . SER A 1 175 ? 11.956 0.828 -27.551 1.00 94.94 175 SER A N 1
ATOM 1414 C CA . SER A 1 175 ? 11.303 -0.483 -27.661 1.00 94.94 175 SER A CA 1
ATOM 1415 C C . SER A 1 175 ? 9.954 -0.495 -26.926 1.00 94.94 175 SER A C 1
ATOM 1417 O O . SER A 1 175 ? 9.683 0.356 -26.076 1.00 94.94 175 SER A O 1
ATOM 1419 N N . ALA A 1 176 ? 9.067 -1.442 -27.245 1.00 94.81 176 ALA A N 1
ATOM 1420 C CA . ALA A 1 176 ? 7.815 -1.575 -26.493 1.00 94.81 176 ALA A CA 1
ATOM 1421 C C . ALA A 1 176 ? 8.047 -1.896 -24.994 1.00 94.81 176 ALA A C 1
ATOM 1423 O O . ALA A 1 176 ? 7.445 -1.207 -24.168 1.00 94.81 176 ALA A O 1
ATOM 1424 N N . PRO A 1 177 ? 8.964 -2.816 -24.614 1.00 96.38 177 PRO A N 1
ATOM 1425 C CA . PRO A 1 177 ? 9.327 -3.031 -23.210 1.00 96.38 177 PRO A CA 1
ATOM 1426 C C . PRO A 1 177 ? 9.825 -1.769 -22.493 1.00 96.38 177 PRO A C 1
ATOM 1428 O O . PRO A 1 177 ? 9.382 -1.479 -21.383 1.00 96.38 177 PRO A O 1
ATOM 1431 N N . ALA A 1 178 ? 10.694 -0.977 -23.132 1.00 96.94 178 ALA A N 1
ATOM 1432 C CA . ALA A 1 178 ? 11.199 0.262 -22.547 1.00 96.94 178 ALA A CA 1
ATOM 1433 C C . ALA A 1 178 ? 10.112 1.344 -22.429 1.00 96.94 178 ALA A C 1
ATOM 1435 O O . ALA A 1 178 ? 10.047 2.030 -21.412 1.00 96.94 178 ALA A O 1
ATOM 1436 N N . ARG A 1 179 ? 9.213 1.471 -23.419 1.00 97.12 179 ARG A N 1
ATOM 1437 C CA . ARG A 1 179 ? 8.057 2.386 -23.339 1.00 97.12 179 ARG A CA 1
ATOM 1438 C C . ARG A 1 179 ? 7.140 2.034 -22.168 1.00 97.12 179 ARG A C 1
ATOM 1440 O O . ARG A 1 179 ? 6.722 2.937 -21.443 1.00 97.12 179 ARG A O 1
ATOM 1447 N N . LEU A 1 180 ? 6.870 0.743 -21.952 1.00 97.62 180 LEU A N 1
ATOM 1448 C CA . LEU A 1 180 ? 6.114 0.278 -20.788 1.00 97.62 180 LEU A CA 1
ATOM 1449 C C . LEU A 1 180 ? 6.855 0.603 -19.480 1.00 97.62 180 LEU A C 1
ATOM 1451 O O . LEU A 1 180 ? 6.242 1.136 -18.557 1.00 97.62 180 LEU A O 1
ATOM 1455 N N . ALA A 1 181 ? 8.170 0.373 -19.420 1.00 98.06 181 ALA A N 1
ATOM 1456 C CA . ALA A 1 181 ? 8.981 0.733 -18.257 1.00 98.06 181 ALA A CA 1
ATOM 1457 C C . ALA A 1 181 ? 8.889 2.234 -17.927 1.00 98.06 181 ALA A C 1
ATOM 1459 O O . ALA A 1 181 ? 8.625 2.576 -16.779 1.00 98.06 181 ALA A O 1
ATOM 1460 N N . CYS A 1 182 ? 8.980 3.133 -18.917 1.00 97.56 182 CYS A N 1
ATOM 1461 C CA . CYS A 1 182 ? 8.826 4.581 -18.703 1.00 97.56 182 CYS A CA 1
ATOM 1462 C C . CYS A 1 182 ? 7.476 4.967 -18.066 1.00 97.56 182 CYS A C 1
ATOM 1464 O O . CYS A 1 182 ? 7.403 5.906 -17.260 1.00 97.56 182 CYS A O 1
ATOM 1466 N N . ILE A 1 183 ? 6.395 4.273 -18.442 1.00 98.25 183 ILE A N 1
ATOM 1467 C CA . ILE A 1 183 ? 5.047 4.496 -17.900 1.00 98.25 183 ILE A CA 1
ATOM 1468 C C . ILE A 1 183 ? 4.986 4.048 -16.437 1.00 98.25 183 ILE A C 1
ATOM 1470 O O . ILE A 1 183 ? 4.573 4.831 -15.578 1.00 98.25 183 ILE A O 1
ATOM 1474 N N . VAL A 1 184 ? 5.435 2.825 -16.149 1.00 98.19 184 VAL A N 1
ATOM 1475 C CA . VAL A 1 184 ? 5.404 2.243 -14.799 1.00 98.19 184 VAL A CA 1
ATOM 1476 C C . VAL A 1 184 ? 6.304 3.025 -13.833 1.00 98.19 184 VAL A C 1
ATOM 1478 O O . VAL A 1 184 ? 5.871 3.372 -12.733 1.00 98.19 184 VAL A O 1
ATOM 1481 N N . GLU A 1 185 ? 7.507 3.405 -14.269 1.00 96.94 185 GLU A N 1
ATOM 1482 C CA . GLU A 1 185 ? 8.440 4.268 -13.528 1.00 96.94 185 GLU A CA 1
ATOM 1483 C C . GLU A 1 185 ? 7.806 5.612 -13.154 1.00 96.94 185 GLU A C 1
ATOM 1485 O O . GLU A 1 185 ? 7.882 6.080 -12.012 1.00 96.94 185 GLU A O 1
ATOM 1490 N N . SER A 1 186 ? 7.136 6.237 -14.127 1.00 95.62 186 SER A N 1
ATOM 1491 C CA . SER A 1 186 ? 6.418 7.488 -13.897 1.00 95.62 186 SER A CA 1
ATOM 1492 C C . SER A 1 186 ? 5.304 7.299 -12.869 1.00 95.62 186 SER A C 1
ATOM 1494 O O . SER A 1 186 ? 5.173 8.121 -11.964 1.00 95.62 186 SER A O 1
ATOM 1496 N N . PHE A 1 187 ? 4.522 6.222 -12.969 1.00 96.69 187 PHE A N 1
ATOM 1497 C CA . PHE A 1 187 ? 3.442 5.946 -12.026 1.00 96.69 187 PHE A CA 1
ATOM 1498 C C . PHE A 1 187 ? 3.953 5.755 -10.593 1.00 96.69 187 PHE A C 1
ATOM 1500 O O . PHE A 1 187 ? 3.445 6.418 -9.682 1.00 96.69 187 PHE A O 1
ATOM 1507 N N . ASP A 1 188 ? 4.976 4.919 -10.373 1.00 94.62 188 ASP A N 1
ATOM 1508 C CA . ASP A 1 188 ? 5.531 4.696 -9.027 1.00 94.62 188 ASP A CA 1
ATOM 1509 C C . ASP A 1 188 ? 6.095 6.000 -8.445 1.00 94.62 188 ASP A C 1
ATOM 1511 O O . ASP A 1 188 ? 5.806 6.369 -7.304 1.00 94.62 188 ASP A O 1
ATOM 1515 N N . GLY A 1 189 ? 6.801 6.782 -9.270 1.00 90.19 189 GLY A N 1
ATOM 1516 C CA . GLY A 1 189 ? 7.323 8.089 -8.882 1.00 90.19 189 GLY A CA 1
ATOM 1517 C C . GLY A 1 189 ? 6.241 9.097 -8.470 1.00 90.19 189 GLY A C 1
ATOM 1518 O O . GLY A 1 189 ? 6.463 9.879 -7.541 1.00 90.19 189 GLY A O 1
ATOM 1519 N N . TYR A 1 190 ? 5.078 9.085 -9.130 1.00 89.94 190 TYR A N 1
ATOM 1520 C CA . TYR A 1 190 ? 3.938 9.968 -8.831 1.00 89.94 190 TYR A CA 1
ATOM 1521 C C . TYR A 1 190 ? 3.087 9.471 -7.654 1.00 89.94 190 TYR A C 1
ATOM 1523 O O . TYR A 1 190 ? 2.327 10.261 -7.084 1.00 89.94 190 TYR A O 1
ATOM 1531 N N . SER A 1 191 ? 3.213 8.193 -7.295 1.00 87.88 191 SER A N 1
ATOM 1532 C CA . SER A 1 191 ? 2.469 7.545 -6.208 1.00 87.88 191 SER A CA 1
ATOM 1533 C C . SER A 1 191 ? 3.134 7.714 -4.840 1.00 87.88 191 SER A C 1
ATOM 1535 O O . SER A 1 191 ? 2.575 7.316 -3.819 1.00 87.88 191 SER A O 1
ATOM 1537 N N . ILE A 1 192 ? 4.326 8.318 -4.792 1.00 81.69 192 ILE A N 1
ATOM 1538 C CA . ILE A 1 192 ? 5.100 8.482 -3.560 1.00 81.69 192 ILE A CA 1
ATOM 1539 C C . ILE A 1 192 ? 5.130 9.946 -3.142 1.00 81.69 192 ILE A C 1
ATOM 1541 O O . ILE A 1 192 ? 5.530 10.835 -3.897 1.00 81.69 192 ILE A O 1
ATOM 1545 N N . SER A 1 193 ? 4.745 10.190 -1.889 1.00 74.88 193 SER A N 1
ATOM 1546 C CA . SER A 1 193 ? 4.829 11.515 -1.282 1.00 74.88 193 SER A CA 1
ATOM 1547 C C . SER A 1 193 ? 6.284 11.981 -1.195 1.00 74.88 193 SER A C 1
ATOM 1549 O O . SER A 1 193 ? 7.152 11.266 -0.685 1.00 74.88 193 SER A O 1
ATOM 1551 N N . ARG A 1 194 ? 6.549 13.202 -1.672 1.00 71.38 194 ARG A N 1
ATOM 1552 C CA . ARG A 1 194 ? 7.830 13.901 -1.495 1.00 71.38 194 ARG A CA 1
ATOM 1553 C C . ARG A 1 194 ? 7.571 15.324 -1.027 1.00 71.38 194 ARG A C 1
ATOM 1555 O O . ARG A 1 194 ? 6.605 15.945 -1.463 1.00 71.38 194 ARG A O 1
ATOM 1562 N N . HIS A 1 195 ? 8.481 15.860 -0.218 1.00 69.00 195 HIS A N 1
ATOM 1563 C CA . HIS A 1 195 ? 8.368 17.197 0.375 1.00 69.00 195 HIS A CA 1
ATOM 1564 C C . HIS A 1 195 ? 8.037 18.292 -0.656 1.00 69.00 195 HIS A C 1
ATOM 1566 O O . HIS A 1 195 ? 7.157 19.113 -0.429 1.00 69.00 195 HIS A O 1
ATOM 1572 N N . HIS A 1 196 ? 8.671 18.255 -1.832 1.00 68.88 196 HIS A N 1
ATOM 1573 C CA . HIS A 1 196 ? 8.473 19.240 -2.901 1.00 68.88 196 HIS A CA 1
ATOM 1574 C C . HIS A 1 196 ? 7.249 18.973 -3.807 1.00 68.88 196 HIS A C 1
ATOM 1576 O O . HIS A 1 196 ? 7.069 19.666 -4.809 1.00 68.88 196 HIS A O 1
ATOM 1582 N N . PHE A 1 197 ? 6.433 17.944 -3.542 1.00 62.09 197 PHE A N 1
ATOM 1583 C CA . PHE A 1 197 ? 5.238 17.636 -4.343 1.00 62.09 197 PHE A CA 1
ATOM 1584 C C . PHE A 1 197 ? 3.918 18.150 -3.743 1.00 62.09 197 PHE A C 1
ATOM 1586 O O . PHE A 1 197 ? 2.936 18.194 -4.484 1.00 62.09 197 PHE A O 1
ATOM 1593 N N . GLY A 1 198 ? 3.903 18.637 -2.496 1.00 65.12 198 GLY A N 1
ATOM 1594 C CA . GLY A 1 198 ? 2.708 19.203 -1.848 1.00 65.12 198 GLY A CA 1
ATOM 1595 C C . GLY A 1 198 ? 1.597 18.173 -1.578 1.00 65.12 198 GLY A C 1
ATOM 1596 O O . GLY A 1 198 ? 1.846 16.969 -1.616 1.00 65.12 198 GLY A O 1
ATOM 1597 N N . ASP A 1 199 ? 0.363 18.639 -1.341 1.00 66.19 199 ASP A N 1
ATOM 1598 C CA . ASP A 1 199 ? -0.832 17.807 -1.068 1.00 66.19 199 ASP A CA 1
ATOM 1599 C C . ASP A 1 199 ? -1.451 17.211 -2.349 1.00 66.19 199 ASP A C 1
ATOM 1601 O O . ASP A 1 199 ? -2.639 17.336 -2.645 1.00 66.19 199 ASP A O 1
ATOM 1605 N N . ARG A 1 200 ? -0.608 16.578 -3.159 1.00 78.06 200 ARG A N 1
ATOM 1606 C CA . ARG A 1 200 ? -1.010 15.889 -4.383 1.00 78.06 200 ARG A CA 1
ATOM 1607 C C . ARG A 1 200 ? -1.787 14.612 -4.060 1.00 78.06 200 ARG A C 1
ATOM 1609 O O . ARG A 1 200 ? -1.365 13.833 -3.213 1.00 78.06 200 ARG A O 1
ATOM 1616 N N . ASP A 1 201 ? -2.862 14.349 -4.804 1.00 80.31 201 ASP A N 1
ATOM 1617 C CA . ASP A 1 201 ? -3.561 13.060 -4.744 1.00 80.31 201 ASP A CA 1
ATOM 1618 C C . ASP A 1 201 ? -2.634 11.940 -5.248 1.00 80.31 201 ASP A C 1
ATOM 1620 O O . ASP A 1 201 ? -2.206 11.949 -6.404 1.00 80.31 201 ASP A O 1
ATOM 1624 N N . ILE A 1 202 ? -2.263 11.027 -4.355 1.00 84.88 202 ILE A N 1
ATOM 1625 C CA . ILE A 1 202 ? -1.388 9.878 -4.633 1.00 84.88 202 ILE A CA 1
ATOM 1626 C C . ILE A 1 202 ? -2.175 8.567 -4.762 1.00 84.88 202 ILE A C 1
ATOM 1628 O O . ILE A 1 202 ? -1.582 7.492 -4.794 1.00 84.88 202 ILE A O 1
ATOM 1632 N N . SER A 1 203 ? -3.509 8.631 -4.808 1.00 85.81 203 SER A N 1
ATOM 1633 C CA . SER A 1 203 ? -4.332 7.463 -5.113 1.00 85.81 203 SER A CA 1
ATOM 1634 C C . SER A 1 203 ? -4.067 6.965 -6.536 1.00 85.81 203 SER A C 1
ATOM 1636 O O . SER A 1 203 ? -3.679 7.738 -7.412 1.00 85.81 203 SER A O 1
ATOM 1638 N N . VAL A 1 204 ? -4.322 5.675 -6.786 1.00 87.44 204 VAL A N 1
ATOM 1639 C CA . VAL A 1 204 ? -4.171 5.068 -8.122 1.00 87.44 204 VAL A CA 1
ATOM 1640 C C . VAL A 1 204 ? -4.936 5.877 -9.178 1.00 87.44 204 VAL A C 1
ATOM 1642 O O . VAL A 1 204 ? -4.370 6.256 -10.200 1.00 87.44 204 VAL A O 1
ATOM 1645 N N . GLU A 1 205 ? -6.198 6.211 -8.901 1.00 90.25 205 GLU A N 1
ATOM 1646 C CA . GLU A 1 205 ? -7.050 7.004 -9.795 1.00 90.25 205 GLU A CA 1
ATOM 1647 C C . GLU A 1 205 ? -6.501 8.423 -10.006 1.00 90.25 205 GLU A C 1
ATOM 1649 O O . GLU A 1 205 ? -6.403 8.883 -11.147 1.00 90.25 205 GLU A O 1
ATOM 1654 N N . GLY A 1 206 ? -6.099 9.104 -8.928 1.00 89.75 206 GLY A N 1
ATOM 1655 C CA . GLY A 1 206 ? -5.550 10.458 -8.989 1.00 89.75 206 GLY A CA 1
ATOM 1656 C C . GLY A 1 206 ? -4.243 10.538 -9.777 1.00 89.75 206 GLY A C 1
ATOM 1657 O O . GLY A 1 206 ? -4.063 11.437 -10.602 1.00 89.75 206 GLY A O 1
ATOM 1658 N N . VAL A 1 207 ? -3.341 9.574 -9.580 1.00 93.56 207 VAL A N 1
ATOM 1659 C CA . VAL A 1 207 ? -2.065 9.496 -10.300 1.00 93.56 207 VAL A CA 1
ATOM 1660 C C . VAL A 1 207 ? -2.294 9.262 -11.791 1.00 93.56 207 VAL A C 1
ATOM 1662 O O . VAL A 1 207 ? -1.779 10.038 -12.600 1.00 93.56 207 VAL A O 1
ATOM 1665 N N . LEU A 1 208 ? -3.097 8.255 -12.159 1.00 95.94 208 LEU A N 1
ATOM 1666 C CA . LEU A 1 208 ? -3.393 7.940 -13.561 1.00 95.94 208 LEU A CA 1
ATOM 1667 C C . LEU A 1 208 ? -4.075 9.113 -14.266 1.00 95.94 208 LEU A C 1
ATOM 1669 O O . LEU A 1 208 ? -3.701 9.465 -15.385 1.00 95.94 208 LEU A O 1
ATOM 1673 N N . LYS A 1 209 ? -5.027 9.774 -13.597 1.00 94.56 209 LYS A N 1
ATOM 1674 C CA . LYS A 1 209 ? -5.690 10.968 -14.130 1.00 94.56 209 LYS A CA 1
ATOM 1675 C C . LYS A 1 209 ? -4.681 12.067 -14.468 1.00 94.56 209 LYS A C 1
ATOM 1677 O O . LYS A 1 209 ? -4.694 12.568 -15.587 1.00 94.56 209 LYS A O 1
ATOM 1682 N N . ARG A 1 210 ? -3.767 12.402 -13.552 1.00 93.38 210 ARG A N 1
ATOM 1683 C CA . ARG A 1 210 ? -2.733 13.422 -13.811 1.00 93.38 210 ARG A CA 1
ATOM 1684 C C . ARG A 1 210 ? -1.773 13.019 -14.918 1.00 93.38 210 ARG A C 1
ATOM 1686 O O . ARG A 1 210 ? -1.434 13.853 -15.746 1.00 93.38 210 ARG A O 1
ATOM 1693 N N . MET A 1 211 ? -1.324 11.763 -14.943 1.00 95.62 211 MET A N 1
ATOM 1694 C CA . MET A 1 211 ? -0.459 11.280 -16.022 1.00 95.62 211 MET A CA 1
ATOM 1695 C C . MET A 1 211 ? -1.142 11.457 -17.383 1.00 95.62 211 MET A C 1
ATOM 1697 O O . MET A 1 211 ? -0.511 11.948 -18.318 1.00 95.62 211 MET A O 1
ATOM 1701 N N . ARG A 1 212 ? -2.443 11.149 -17.468 1.00 95.75 212 ARG A N 1
ATOM 1702 C CA . ARG A 1 212 ? -3.252 11.314 -18.681 1.00 95.75 212 ARG A CA 1
ATOM 1703 C C . ARG A 1 212 ? -3.455 12.784 -19.065 1.00 95.75 212 ARG A C 1
ATOM 1705 O O . ARG A 1 212 ? -3.265 13.134 -20.223 1.00 95.75 212 ARG A O 1
ATOM 1712 N N . GLU A 1 213 ? -3.829 13.636 -18.112 1.00 93.44 213 GLU A N 1
ATOM 1713 C CA . GLU A 1 213 ? -4.218 15.032 -18.369 1.00 93.44 213 GLU A CA 1
ATOM 1714 C C . GLU A 1 213 ? -3.024 15.986 -18.516 1.00 93.44 213 GLU A C 1
ATOM 1716 O O . GLU A 1 213 ? -3.047 16.873 -19.365 1.00 93.44 213 GLU A O 1
ATOM 1721 N N . GLU A 1 214 ? -1.975 15.826 -17.704 1.00 91.44 214 GLU A N 1
ATOM 1722 C CA . GLU A 1 214 ? -0.828 16.743 -17.703 1.00 91.44 214 GLU A CA 1
ATOM 1723 C C . GLU A 1 214 ? 0.215 16.382 -18.766 1.00 91.44 214 GLU A C 1
ATOM 1725 O O . GLU A 1 214 ? 0.929 17.266 -19.247 1.00 91.44 214 GLU A O 1
ATOM 1730 N N . LYS A 1 215 ? 0.372 15.085 -19.074 1.00 90.31 215 LYS A N 1
ATOM 1731 C CA . LYS A 1 215 ? 1.415 14.571 -19.979 1.00 90.31 215 LYS A CA 1
ATOM 1732 C C . LYS A 1 215 ? 0.823 13.894 -21.212 1.00 90.31 215 LYS A C 1
ATOM 1734 O O . LYS A 1 215 ? 1.140 14.295 -22.330 1.00 90.31 215 LYS A O 1
ATOM 1739 N N . GLY A 1 216 ? -0.028 12.890 -21.002 1.00 91.44 216 GLY A N 1
ATOM 1740 C CA . GLY A 1 216 ? -0.748 12.168 -22.050 1.00 91.44 216 GLY A CA 1
ATOM 1741 C C . GLY A 1 216 ? 0.139 11.712 -23.214 1.00 91.44 216 GLY A C 1
ATOM 1742 O O . GLY A 1 216 ? 1.305 11.348 -23.033 1.00 91.44 216 GLY A O 1
ATOM 1743 N N . ALA A 1 217 ? -0.417 11.794 -24.424 1.00 91.88 217 ALA A N 1
ATOM 1744 C CA . ALA A 1 217 ? 0.197 11.311 -25.664 1.00 91.88 217 ALA A CA 1
ATOM 1745 C C . ALA A 1 217 ? 1.501 12.025 -26.069 1.00 91.88 217 ALA A C 1
ATOM 1747 O O . ALA A 1 217 ? 2.180 11.573 -26.987 1.00 91.88 217 ALA A O 1
ATOM 1748 N N . ALA A 1 218 ? 1.861 13.139 -25.421 1.00 90.50 218 ALA A N 1
ATOM 1749 C CA . ALA A 1 218 ? 3.145 13.788 -25.675 1.00 90.50 218 ALA A CA 1
ATOM 1750 C C . ALA A 1 218 ? 4.313 12.954 -25.127 1.00 90.50 218 ALA A C 1
ATOM 1752 O O . ALA A 1 218 ? 5.358 12.853 -25.761 1.00 90.50 218 ALA A O 1
ATOM 1753 N N . ILE A 1 219 ? 4.136 12.343 -23.952 1.00 93.25 219 ILE A N 1
ATOM 1754 C CA . ILE A 1 219 ? 5.219 11.644 -23.246 1.00 93.25 219 ILE A CA 1
ATOM 1755 C C . ILE A 1 219 ? 5.031 10.131 -23.281 1.00 93.25 219 ILE A C 1
ATOM 1757 O O . ILE A 1 219 ? 6.028 9.409 -23.330 1.00 93.25 219 ILE A O 1
ATOM 1761 N N . TYR A 1 220 ? 3.785 9.654 -23.266 1.00 96.06 220 TYR A N 1
ATOM 1762 C CA . TYR A 1 220 ? 3.467 8.237 -23.135 1.00 96.06 220 TYR A CA 1
ATOM 1763 C C . TYR A 1 220 ? 2.969 7.629 -24.441 1.00 96.06 220 TYR A C 1
ATOM 1765 O O . TYR A 1 220 ? 2.279 8.268 -25.235 1.00 96.06 220 TYR A O 1
ATOM 1773 N N . ASP A 1 221 ? 3.297 6.355 -24.624 1.00 95.69 221 ASP A N 1
ATOM 1774 C CA . ASP A 1 221 ? 2.578 5.490 -25.546 1.00 95.69 221 ASP A CA 1
ATOM 1775 C C . ASP A 1 221 ? 1.194 5.211 -24.952 1.00 95.69 221 ASP A C 1
ATOM 1777 O O . ASP A 1 221 ? 1.090 4.569 -23.906 1.00 95.69 221 ASP A O 1
ATOM 1781 N N . MET A 1 222 ? 0.143 5.758 -25.566 1.00 95.31 222 MET A N 1
ATOM 1782 C CA . MET A 1 222 ? -1.193 5.721 -24.970 1.00 95.31 222 MET A CA 1
ATOM 1783 C C . MET A 1 222 ? -1.814 4.326 -24.972 1.00 95.31 222 MET A C 1
ATOM 1785 O O . MET A 1 222 ? -2.571 4.025 -24.056 1.00 95.31 222 MET A O 1
ATOM 1789 N N . ASP A 1 223 ? -1.457 3.458 -25.918 1.00 94.75 223 ASP A N 1
ATOM 1790 C CA . ASP A 1 223 ? -1.980 2.091 -25.939 1.00 94.75 223 ASP A CA 1
ATOM 1791 C C . ASP A 1 223 ? -1.411 1.296 -24.752 1.00 94.75 223 ASP A C 1
ATOM 1793 O O . ASP A 1 223 ? -2.148 0.635 -24.018 1.00 94.75 223 ASP A O 1
ATOM 1797 N N . LEU A 1 224 ? -0.104 1.433 -24.496 1.00 96.12 224 LEU A N 1
ATOM 1798 C CA . LEU A 1 224 ? 0.541 0.839 -23.319 1.00 96.12 224 LEU A CA 1
ATOM 1799 C C . LEU A 1 224 ? 0.084 1.497 -22.012 1.00 96.12 224 LEU A C 1
ATOM 1801 O O . LEU A 1 224 ? -0.065 0.816 -20.997 1.00 96.12 224 LEU A O 1
ATOM 1805 N N . PHE A 1 225 ? -0.139 2.814 -22.020 1.00 98.06 225 PHE A N 1
ATOM 1806 C CA . PHE A 1 225 ? -0.596 3.545 -20.842 1.00 98.06 225 PHE A CA 1
ATOM 1807 C C . PHE A 1 225 ? -1.999 3.116 -20.423 1.00 98.06 225 PHE A C 1
ATOM 1809 O O . PHE A 1 225 ? -2.213 2.876 -19.238 1.00 98.06 225 PHE A O 1
ATOM 1816 N N . GLU A 1 226 ? -2.943 3.003 -21.360 1.00 97.06 226 GLU A N 1
ATOM 1817 C CA . GLU A 1 226 ? -4.305 2.585 -21.025 1.00 97.06 226 GLU A CA 1
ATOM 1818 C C . GLU A 1 226 ? -4.341 1.110 -20.595 1.00 97.06 226 GLU A C 1
ATOM 1820 O O . GLU A 1 226 ? -5.004 0.794 -19.611 1.00 97.06 226 GLU A O 1
ATOM 1825 N N . ALA A 1 227 ? -3.533 0.230 -21.202 1.00 94.75 227 ALA A N 1
ATOM 1826 C CA . ALA A 1 227 ? -3.388 -1.150 -20.727 1.00 94.75 227 ALA A CA 1
ATOM 1827 C C . ALA A 1 227 ? -2.841 -1.229 -19.286 1.00 94.75 227 ALA A C 1
ATOM 1829 O O . ALA A 1 227 ? -3.338 -1.996 -18.459 1.00 94.75 227 ALA A O 1
ATOM 18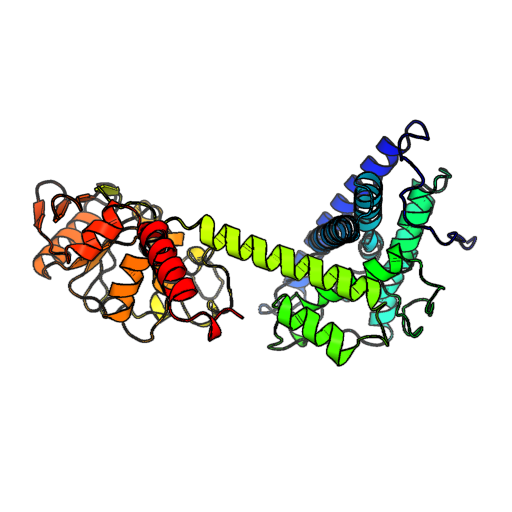30 N N . PHE A 1 228 ? -1.836 -0.412 -18.956 1.00 98.12 228 PHE A N 1
ATOM 1831 C CA . PHE A 1 228 ? -1.325 -0.287 -17.590 1.00 98.12 228 PHE A CA 1
ATOM 1832 C C . PHE A 1 228 ? -2.382 0.289 -16.635 1.00 98.12 228 PHE A C 1
ATOM 1834 O O . PHE A 1 228 ? -2.579 -0.231 -15.535 1.00 98.12 228 PHE A O 1
ATOM 1841 N N . ALA A 1 229 ? -3.080 1.349 -17.044 1.00 97.12 229 ALA A N 1
ATOM 1842 C CA . ALA A 1 229 ? -4.101 2.009 -16.239 1.00 97.12 229 ALA A CA 1
ATOM 1843 C C . ALA A 1 229 ? -5.252 1.053 -15.898 1.00 97.12 229 ALA A C 1
ATOM 1845 O O . ALA A 1 229 ? -5.634 0.949 -14.730 1.00 97.12 229 ALA A O 1
ATOM 1846 N N . ASP A 1 230 ? -5.761 0.317 -16.886 1.00 94.56 230 ASP A N 1
ATOM 1847 C CA . ASP A 1 230 ? -6.826 -0.668 -16.706 1.00 94.56 230 ASP A CA 1
ATOM 1848 C C . ASP A 1 230 ? -6.390 -1.810 -15.784 1.00 94.56 230 ASP A C 1
ATOM 1850 O O . ASP A 1 230 ? -7.145 -2.196 -14.880 1.00 94.56 230 ASP A O 1
ATOM 1854 N N . MET A 1 231 ? -5.147 -2.288 -15.926 1.00 96.62 231 MET A N 1
ATOM 1855 C CA . MET A 1 231 ? -4.557 -3.262 -15.008 1.00 96.62 231 MET A CA 1
ATOM 1856 C C . MET A 1 231 ? -4.532 -2.727 -13.569 1.00 96.62 231 MET A C 1
ATOM 1858 O O . MET A 1 231 ? -5.070 -3.375 -12.668 1.00 96.62 231 MET A O 1
ATOM 1862 N N . LYS A 1 232 ? -3.985 -1.525 -13.334 1.00 94.69 232 LYS A N 1
ATOM 1863 C CA . LYS A 1 232 ? -3.875 -0.954 -11.978 1.00 94.69 232 LYS A CA 1
ATOM 1864 C C . LYS A 1 232 ? -5.234 -0.663 -11.355 1.00 94.69 232 LYS A C 1
ATOM 1866 O O . LYS A 1 232 ? -5.409 -0.863 -10.154 1.00 94.69 232 LYS A O 1
ATOM 1871 N N . ILE A 1 233 ? -6.209 -0.207 -12.139 1.00 91.56 233 ILE A N 1
ATOM 1872 C CA . ILE A 1 233 ? -7.577 0.010 -11.655 1.00 91.56 233 ILE A CA 1
ATOM 1873 C C . ILE A 1 233 ? -8.247 -1.318 -11.293 1.00 91.56 233 ILE A C 1
ATOM 1875 O O . ILE A 1 233 ? -8.963 -1.382 -10.290 1.00 91.56 233 ILE A O 1
ATOM 1879 N N . SER A 1 234 ? -8.018 -2.372 -12.077 1.00 86.75 234 SER A N 1
ATOM 1880 C CA . SER A 1 234 ? 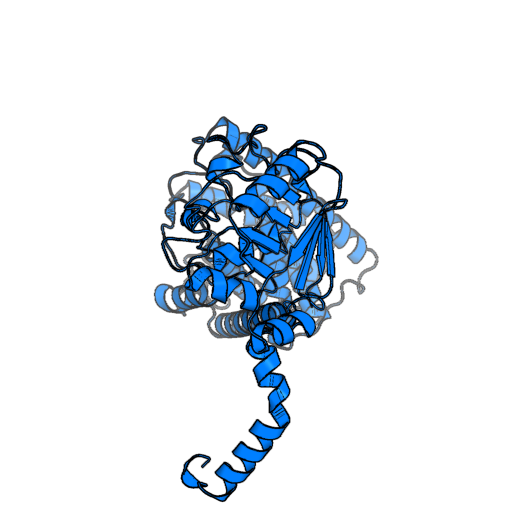-8.538 -3.713 -11.793 1.00 86.75 234 SER A CA 1
ATOM 1881 C C . SER A 1 234 ? -7.933 -4.274 -10.506 1.00 86.75 234 SER A C 1
ATOM 1883 O O . SER A 1 234 ? -8.685 -4.602 -9.590 1.00 86.75 234 SER A O 1
ATOM 1885 N N . GLU A 1 235 ? -6.603 -4.239 -10.373 1.00 85.00 235 GLU A N 1
ATOM 1886 C CA . GLU A 1 235 ? -5.877 -4.612 -9.150 1.00 85.00 235 GLU A CA 1
ATOM 1887 C C . GLU A 1 235 ? -6.382 -3.820 -7.936 1.00 85.00 235 GLU A C 1
ATOM 1889 O O . GLU A 1 235 ? -6.670 -4.376 -6.880 1.00 85.00 235 GLU A O 1
ATOM 1894 N N . TYR A 1 236 ? -6.540 -2.504 -8.075 1.00 78.19 236 TYR A N 1
ATOM 1895 C CA . TYR A 1 236 ? -7.021 -1.649 -6.995 1.00 78.19 236 TYR A CA 1
ATOM 1896 C C . TYR A 1 236 ? -8.451 -1.998 -6.557 1.00 78.19 236 TYR A C 1
ATOM 1898 O O . TYR A 1 236 ? -8.758 -2.007 -5.361 1.00 78.19 236 TYR A O 1
ATOM 1906 N N . LYS A 1 237 ? -9.339 -2.310 -7.509 1.00 75.19 237 LYS A N 1
ATOM 1907 C CA . LYS A 1 237 ? -10.713 -2.747 -7.224 1.00 75.19 237 LYS A CA 1
ATOM 1908 C C . LYS A 1 237 ? -10.748 -4.133 -6.588 1.00 75.19 237 LYS A C 1
ATOM 1910 O O . LYS A 1 237 ? -11.566 -4.342 -5.695 1.00 75.19 237 LYS A O 1
ATOM 1915 N N . GLU A 1 238 ? -9.900 -5.054 -7.030 1.00 71.12 238 GLU A N 1
ATOM 1916 C CA . GLU A 1 238 ? -9.765 -6.395 -6.454 1.00 71.12 238 GLU A CA 1
ATOM 1917 C C . GLU A 1 238 ? -9.222 -6.331 -5.033 1.00 71.12 238 GLU A C 1
ATOM 1919 O O . GLU A 1 238 ? -9.887 -6.827 -4.133 1.00 71.12 238 GLU A O 1
ATOM 1924 N N . ASN A 1 239 ? -8.142 -5.589 -4.793 1.00 65.00 239 ASN A N 1
ATOM 1925 C CA . ASN A 1 239 ? -7.610 -5.361 -3.450 1.00 65.00 239 ASN A CA 1
ATOM 1926 C C . ASN A 1 239 ? -8.652 -4.714 -2.532 1.00 65.00 239 ASN A C 1
ATOM 1928 O O . ASN A 1 239 ? -8.809 -5.131 -1.392 1.00 65.00 239 ASN A O 1
ATOM 1932 N N . ARG A 1 240 ? -9.451 -3.751 -3.020 1.00 58.81 240 ARG A N 1
ATOM 1933 C CA . ARG A 1 240 ? -10.577 -3.212 -2.236 1.00 58.81 240 ARG A CA 1
ATOM 1934 C C . ARG A 1 240 ? -11.691 -4.231 -2.004 1.00 58.81 240 ARG A C 1
ATOM 1936 O O . ARG A 1 240 ? -12.363 -4.146 -0.979 1.00 58.81 240 ARG A O 1
ATOM 1943 N N . LYS A 1 241 ? -11.957 -5.144 -2.943 1.00 51.03 241 LYS A N 1
ATOM 1944 C CA . LYS A 1 241 ? -12.929 -6.235 -2.762 1.00 51.03 241 LYS A CA 1
ATOM 1945 C C . LYS A 1 241 ? -12.413 -7.268 -1.767 1.00 51.03 241 LYS A C 1
ATOM 1947 O O . LYS A 1 241 ? -13.196 -7.693 -0.930 1.00 51.03 241 LYS A O 1
ATOM 1952 N N . GLU A 1 242 ? -11.134 -7.622 -1.812 1.00 42.84 242 GLU A N 1
ATOM 1953 C CA . GLU A 1 242 ? -10.484 -8.496 -0.838 1.00 42.84 242 GLU A CA 1
ATOM 1954 C C . GLU A 1 242 ? -10.416 -7.830 0.533 1.00 42.84 242 GLU A C 1
ATOM 1956 O O . GLU A 1 242 ? -10.847 -8.437 1.499 1.00 42.84 242 GLU A O 1
ATOM 1961 N N . GLU A 1 243 ? -10.023 -6.562 0.657 1.00 47.53 243 GLU A N 1
ATOM 1962 C CA . GLU A 1 243 ? -10.087 -5.820 1.925 1.00 47.53 243 GLU A CA 1
ATOM 1963 C C . GLU A 1 243 ? -11.529 -5.731 2.459 1.00 47.53 243 GLU A C 1
ATOM 1965 O O . GLU A 1 243 ? -11.759 -5.851 3.662 1.00 47.53 243 GLU A O 1
ATOM 1970 N N . ARG A 1 244 ? -12.529 -5.589 1.576 1.00 45.72 244 ARG A N 1
ATOM 1971 C CA . ARG A 1 244 ? -13.956 -5.654 1.946 1.00 45.72 244 ARG A CA 1
ATOM 1972 C C . ARG A 1 244 ? -14.435 -7.070 2.288 1.00 45.72 244 ARG A C 1
ATOM 1974 O O . ARG A 1 244 ? -15.352 -7.193 3.087 1.00 45.72 244 ARG A O 1
ATOM 1981 N N . GLY A 1 245 ? -13.852 -8.112 1.698 1.00 40.75 245 GLY A N 1
ATOM 1982 C CA . GLY A 1 245 ? -14.191 -9.521 1.932 1.00 40.75 245 GLY A CA 1
ATOM 1983 C C . GLY A 1 245 ? -13.428 -10.164 3.095 1.00 40.75 245 GLY A C 1
ATOM 1984 O O . GLY A 1 245 ? -13.888 -11.156 3.654 1.00 40.75 245 GLY A O 1
ATOM 1985 N N . THR A 1 246 ? -12.289 -9.587 3.483 1.00 41.81 246 THR A N 1
ATOM 1986 C CA . THR A 1 246 ? -11.387 -10.093 4.532 1.00 41.81 246 THR A CA 1
ATOM 1987 C C . THR A 1 246 ? -11.721 -9.501 5.899 1.00 41.81 246 THR A C 1
ATOM 1989 O O . THR A 1 246 ? -11.473 -10.143 6.917 1.00 41.81 246 THR A O 1
ATOM 1992 N N . ILE A 1 247 ? -12.377 -8.337 5.963 1.00 50.16 247 ILE A N 1
ATOM 1993 C CA . ILE A 1 247 ? -12.964 -7.837 7.214 1.00 50.16 247 ILE A CA 1
ATOM 1994 C C . ILE A 1 247 ? -14.359 -8.445 7.362 1.00 50.16 247 ILE A C 1
ATOM 1996 O O . ILE A 1 247 ? -15.376 -7.763 7.284 1.00 50.16 247 ILE A O 1
ATOM 2000 N N . LYS A 1 248 ? -14.419 -9.762 7.565 1.00 60.25 248 LYS A N 1
ATOM 2001 C CA . LYS A 1 248 ? -15.615 -10.350 8.162 1.00 60.25 248 LYS A CA 1
ATOM 2002 C C . LYS A 1 248 ? -15.586 -9.961 9.634 1.00 60.25 248 LYS A C 1
ATOM 2004 O O . LYS A 1 248 ? -14.627 -10.301 10.328 1.00 60.25 248 LYS A O 1
ATOM 2009 N N . MET A 1 249 ? -16.594 -9.223 10.095 1.00 76.38 249 MET A N 1
ATOM 2010 C CA . MET A 1 249 ? -16.690 -8.842 11.502 1.00 76.38 249 MET A CA 1
ATOM 2011 C C . MET A 1 249 ? -16.545 -10.094 12.376 1.00 76.38 249 MET A C 1
ATOM 2013 O O . MET A 1 249 ? -17.272 -11.075 12.206 1.00 76.38 249 MET A O 1
ATOM 2017 N N . GLN A 1 250 ? -15.569 -10.090 13.286 1.00 79.94 250 GLN A N 1
ATOM 2018 C CA . GLN A 1 250 ? -15.349 -11.230 14.166 1.00 79.94 250 GLN A CA 1
ATOM 2019 C C . GLN A 1 250 ? -16.524 -11.339 15.138 1.00 79.94 250 GLN A C 1
ATOM 2021 O O . GLN A 1 250 ? -16.830 -10.387 15.857 1.00 79.94 250 GLN A O 1
ATOM 2026 N N . ALA A 1 251 ? -17.154 -12.513 15.192 1.00 88.62 251 ALA A N 1
ATOM 2027 C CA . ALA A 1 251 ? -18.205 -12.781 16.163 1.00 88.62 251 ALA A CA 1
ATOM 2028 C C . ALA A 1 251 ? -17.704 -12.524 17.600 1.00 88.62 251 ALA A C 1
ATOM 2030 O O . ALA A 1 251 ? -16.602 -12.927 17.989 1.00 88.62 251 ALA A O 1
ATOM 2031 N N . PHE A 1 252 ? -18.524 -11.858 18.404 1.00 92.81 252 PHE A N 1
ATOM 2032 C CA . PHE A 1 252 ? -18.283 -11.595 19.815 1.00 92.81 252 PHE A CA 1
ATOM 2033 C C . PHE A 1 252 ? -19.265 -12.440 20.623 1.00 92.81 252 PHE A C 1
ATOM 2035 O O . PHE A 1 252 ? -20.445 -12.126 20.676 1.00 92.81 252 PHE A O 1
ATOM 2042 N N . LYS A 1 253 ? -18.793 -13.521 21.251 1.00 92.88 253 LYS A N 1
ATOM 2043 C CA . LYS A 1 253 ? -19.611 -14.334 22.172 1.00 92.88 253 LYS A CA 1
ATOM 2044 C C . LYS A 1 253 ? -19.178 -14.121 23.610 1.00 92.88 253 LYS A C 1
ATOM 2046 O O . LYS A 1 253 ? -19.935 -13.622 24.434 1.00 92.88 253 LYS A O 1
ATOM 2051 N N . LYS A 1 254 ? -17.920 -14.463 23.874 1.00 93.88 254 LYS A N 1
ATOM 2052 C CA . LYS A 1 254 ? -17.277 -14.338 25.173 1.00 93.88 254 LYS A CA 1
ATOM 2053 C C . LYS A 1 254 ? -15.837 -13.884 24.980 1.00 93.88 254 LYS A C 1
ATOM 2055 O O . LYS A 1 254 ? -15.160 -14.396 24.089 1.00 93.88 254 LYS A O 1
ATOM 2060 N N . LEU A 1 255 ? -15.387 -12.946 25.802 1.00 95.69 255 LEU A N 1
ATOM 2061 C CA . LEU A 1 255 ? -14.032 -12.401 25.791 1.00 95.69 255 LEU A CA 1
ATOM 2062 C C . LEU A 1 255 ? -13.425 -12.565 27.182 1.00 95.69 255 LEU A C 1
ATOM 2064 O O . LEU A 1 255 ? -13.989 -12.060 28.144 1.00 95.69 255 LEU A O 1
ATOM 2068 N N . ILE A 1 256 ? -12.299 -13.270 27.289 1.00 94.19 256 ILE A N 1
ATOM 2069 C CA . ILE A 1 256 ? -11.534 -13.411 28.534 1.00 94.19 256 ILE A CA 1
ATOM 2070 C C . ILE A 1 256 ? -10.160 -12.804 28.275 1.00 94.19 256 ILE A C 1
ATOM 2072 O O . ILE A 1 256 ? -9.358 -13.417 27.574 1.00 94.19 256 ILE A O 1
ATOM 2076 N N . ALA A 1 257 ? -9.907 -11.601 28.783 1.00 93.38 257 ALA A N 1
ATOM 2077 C CA . ALA A 1 257 ? -8.718 -10.841 28.410 1.00 93.38 257 ALA A CA 1
ATOM 2078 C C . ALA A 1 257 ? -8.269 -9.858 29.493 1.00 93.38 257 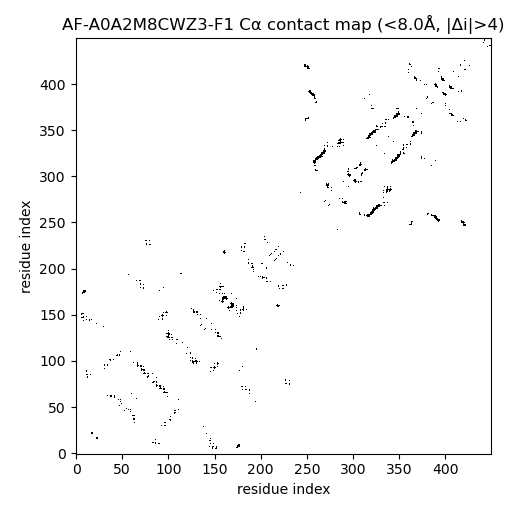ALA A C 1
ATOM 2080 O O . ALA A 1 257 ? -9.009 -9.540 30.423 1.00 93.38 257 ALA A O 1
ATOM 2081 N N . ILE A 1 258 ? -7.039 -9.361 29.351 1.00 93.31 258 ILE A N 1
ATOM 2082 C CA . ILE A 1 258 ? -6.503 -8.299 30.205 1.00 93.31 258 ILE A CA 1
ATOM 2083 C C . ILE A 1 258 ? -7.266 -7.001 29.941 1.00 93.31 258 ILE A C 1
ATOM 2085 O O . ILE A 1 258 ? -7.504 -6.633 28.786 1.00 93.31 258 ILE A O 1
ATOM 2089 N N . ALA A 1 259 ? -7.618 -6.310 31.024 1.00 96.75 259 ALA A N 1
ATOM 2090 C CA . ALA A 1 259 ? -8.274 -5.017 30.977 1.00 96.75 259 ALA A CA 1
ATOM 2091 C C . ALA A 1 259 ? -7.302 -3.895 31.352 1.00 96.75 259 ALA A C 1
ATOM 2093 O O . ALA A 1 259 ? -6.664 -3.941 32.401 1.00 96.75 259 ALA A O 1
ATOM 2094 N N . ALA A 1 260 ? -7.177 -2.895 30.483 1.00 98.12 260 ALA A N 1
ATOM 2095 C CA . ALA A 1 260 ? -6.350 -1.720 30.713 1.00 98.12 260 ALA A CA 1
ATOM 2096 C C . ALA A 1 260 ? -7.179 -0.602 31.374 1.00 98.12 260 ALA A C 1
ATOM 2098 O O . ALA A 1 260 ? -8.156 -0.151 30.768 1.00 98.12 260 ALA A O 1
ATOM 2099 N N . PRO A 1 261 ? -6.805 -0.123 32.576 1.00 98.00 261 PRO A N 1
ATOM 2100 C CA . PRO A 1 261 ? -7.481 0.995 33.223 1.00 98.00 261 PRO A CA 1
ATOM 2101 C C . PRO A 1 261 ? -6.972 2.333 32.667 1.00 98.00 261 PRO A C 1
ATOM 2103 O O . PRO A 1 261 ? -5.796 2.671 32.807 1.00 98.00 261 PRO A O 1
ATOM 2106 N N . LEU A 1 262 ? -7.863 3.119 32.067 1.00 97.50 262 LEU A N 1
ATOM 2107 C CA . LEU A 1 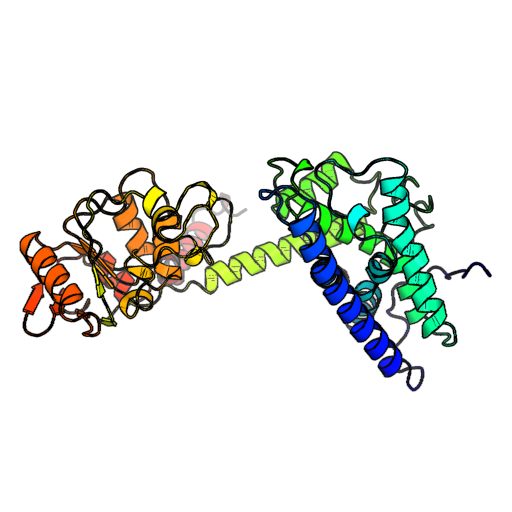262 ? -7.592 4.456 31.544 1.00 97.50 262 LEU A CA 1
ATOM 2108 C C . LEU A 1 262 ? -8.528 5.467 32.233 1.00 97.50 262 LEU A C 1
ATOM 2110 O O . LEU A 1 262 ? -9.587 5.782 31.692 1.00 97.50 262 LEU A O 1
ATOM 2114 N N . PRO A 1 263 ? -8.172 5.970 33.434 1.00 95.12 263 PRO A N 1
ATOM 2115 C CA . PRO A 1 263 ? -9.044 6.802 34.269 1.00 95.12 263 PRO A CA 1
ATOM 2116 C C . PRO A 1 263 ? -9.143 8.237 33.728 1.00 95.12 263 PRO A C 1
ATOM 2118 O O . PRO A 1 263 ? -8.627 9.190 34.308 1.00 95.12 263 PRO A O 1
ATOM 2121 N N . MET A 1 264 ? -9.778 8.384 32.570 1.00 95.69 264 MET A N 1
ATOM 2122 C CA . MET A 1 264 ? -9.949 9.642 31.861 1.00 95.69 264 MET A CA 1
ATOM 2123 C C . MET A 1 264 ? -11.354 9.700 31.266 1.00 95.69 264 MET A C 1
ATOM 2125 O O . MET A 1 264 ? -11.799 8.763 30.604 1.00 95.69 264 MET A O 1
ATOM 2129 N N . ALA A 1 265 ? -12.039 10.810 31.520 1.00 96.00 265 ALA A N 1
ATOM 2130 C CA . ALA A 1 265 ? -13.319 11.142 30.912 1.00 96.00 265 ALA A CA 1
ATOM 2131 C C . ALA A 1 265 ? -13.113 12.039 29.684 1.00 96.00 265 ALA A C 1
ATOM 2133 O O . ALA A 1 265 ? -12.070 12.677 29.543 1.00 96.00 265 ALA A O 1
ATOM 2134 N N . ASN A 1 266 ? -14.135 12.132 28.836 1.00 97.12 266 ASN A N 1
ATOM 2135 C CA . ASN A 1 266 ? -14.147 12.926 27.608 1.00 97.12 266 ASN A CA 1
ATOM 2136 C C . ASN A 1 266 ? -12.983 12.589 26.667 1.00 97.12 266 ASN A C 1
ATOM 2138 O O . ASN A 1 266 ? -12.383 13.478 26.069 1.00 97.12 266 ASN A O 1
ATOM 2142 N N . ILE A 1 267 ? -12.664 11.298 26.543 1.00 97.62 267 ILE A N 1
ATOM 2143 C CA . ILE A 1 267 ? -11.708 10.826 25.542 1.00 97.62 267 ILE A CA 1
ATOM 2144 C C . ILE A 1 267 ? -12.335 11.052 24.167 1.00 97.62 267 ILE A C 1
ATOM 2146 O O . ILE A 1 267 ? -13.218 10.301 23.752 1.00 97.62 267 ILE A O 1
ATOM 2150 N N . ASP A 1 268 ? -11.901 12.096 23.472 1.00 96.31 268 ASP A N 1
ATOM 2151 C CA . ASP A 1 268 ? -12.429 12.432 22.157 1.00 96.31 268 ASP A CA 1
ATOM 2152 C C . ASP A 1 268 ? -11.769 11.617 21.027 1.00 96.31 268 ASP A C 1
ATOM 2154 O O . ASP A 1 268 ? -10.777 10.902 21.199 1.00 96.31 268 ASP A O 1
ATOM 2158 N N . THR A 1 269 ? -12.345 11.699 19.831 1.00 94.19 269 THR A N 1
ATOM 2159 C CA . THR A 1 269 ? -11.853 10.969 18.656 1.00 94.19 269 THR A CA 1
ATOM 2160 C C . THR A 1 269 ? -10.498 11.448 18.122 1.00 94.19 269 THR A C 1
ATOM 2162 O O . THR A 1 269 ? -9.843 10.665 17.433 1.00 94.19 269 THR A O 1
ATOM 2165 N N . ASP A 1 270 ? -10.058 12.678 18.419 1.00 93.44 270 ASP A N 1
ATOM 2166 C CA . ASP A 1 270 ? -8.688 13.148 18.156 1.00 93.44 270 ASP A CA 1
ATOM 2167 C C . ASP A 1 270 ? -7.700 12.489 19.119 1.00 93.44 270 ASP A C 1
ATOM 2169 O O . ASP A 1 270 ? -6.641 12.049 18.677 1.00 93.44 270 ASP A O 1
ATOM 2173 N N . MET A 1 271 ? -8.064 12.341 20.395 1.00 96.25 271 MET A N 1
ATOM 2174 C CA . MET A 1 271 ? -7.248 11.620 21.370 1.00 96.25 271 MET A CA 1
ATOM 2175 C C . MET A 1 271 ? -7.098 10.150 20.983 1.00 96.25 271 MET A C 1
ATOM 2177 O O . MET A 1 271 ? -5.992 9.620 21.046 1.00 96.25 271 MET A O 1
ATOM 2181 N N . ILE A 1 272 ? -8.182 9.487 20.555 1.00 96.75 272 ILE A N 1
ATOM 2182 C CA . ILE A 1 272 ? -8.132 8.085 20.104 1.00 96.75 272 ILE A CA 1
ATOM 2183 C C . ILE A 1 272 ? -7.248 7.950 18.863 1.00 96.75 272 ILE A C 1
ATOM 2185 O O . ILE A 1 272 ? -6.394 7.067 18.818 1.00 96.75 272 ILE A O 1
ATOM 2189 N N . ILE A 1 273 ? -7.436 8.802 17.856 1.00 94.12 273 ILE A N 1
ATOM 2190 C CA . ILE A 1 273 ? -6.570 8.836 16.679 1.00 94.12 273 ILE A CA 1
ATOM 2191 C C . ILE A 1 273 ? -6.468 10.263 16.112 1.00 94.12 273 ILE A C 1
ATOM 2193 O O . ILE A 1 273 ? -7.439 10.791 15.549 1.00 94.12 273 ILE A O 1
ATOM 2197 N N . PRO A 1 274 ? -5.278 10.884 16.179 1.00 90.81 274 PRO A N 1
ATOM 2198 C CA . PRO A 1 274 ? -5.098 12.239 15.682 1.00 90.81 274 PRO A CA 1
ATOM 2199 C C . PRO A 1 274 ? -5.335 12.373 14.174 1.00 90.81 274 PRO A C 1
ATOM 2201 O O . PRO A 1 274 ? -4.999 11.495 13.370 1.00 90.81 274 PRO A O 1
ATOM 2204 N N . LYS A 1 275 ? -5.881 13.525 13.768 1.00 87.31 275 LYS A N 1
ATOM 2205 C CA . LYS A 1 275 ? -6.313 13.797 12.384 1.00 87.31 275 LYS A CA 1
ATOM 2206 C C . LYS A 1 275 ? -5.234 13.604 11.310 1.00 87.31 275 LYS A C 1
ATOM 2208 O O . LYS A 1 275 ? -5.563 13.315 10.161 1.00 87.31 275 LYS A O 1
ATOM 2213 N N . GLN A 1 276 ? -3.952 13.758 11.650 1.00 84.25 276 GLN A N 1
ATOM 2214 C CA . GLN A 1 276 ? -2.840 13.598 10.706 1.00 84.25 276 GLN A CA 1
ATOM 2215 C C . GLN A 1 276 ? -2.731 12.176 10.138 1.00 84.25 276 GLN A C 1
ATOM 2217 O O . GLN A 1 276 ? -2.217 12.006 9.033 1.00 84.25 276 GLN A O 1
ATOM 2222 N N . PHE A 1 277 ? -3.262 11.175 10.846 1.00 83.25 277 PHE A N 1
ATOM 2223 C CA . PHE A 1 277 ? -3.203 9.772 10.436 1.00 83.25 277 PHE A CA 1
ATOM 2224 C C . PHE A 1 277 ? -4.380 9.348 9.545 1.00 83.25 277 PHE A C 1
ATOM 2226 O O . PHE A 1 277 ? -4.382 8.241 9.019 1.00 83.25 277 PHE A O 1
ATOM 2233 N N . LEU A 1 278 ? -5.348 10.236 9.295 1.00 82.44 278 LEU A N 1
ATOM 2234 C CA . LEU A 1 278 ? -6.591 9.934 8.567 1.00 82.44 278 LEU A CA 1
ATOM 2235 C C . LEU A 1 278 ? -6.466 10.055 7.037 1.00 82.44 278 LEU A C 1
ATOM 2237 O O . LEU A 1 278 ? -7.461 10.223 6.338 1.00 82.44 278 LEU A O 1
ATOM 2241 N N . ARG A 1 279 ? -5.238 10.023 6.505 1.00 74.69 279 ARG A N 1
ATOM 2242 C CA . ARG A 1 279 ? -4.965 10.124 5.058 1.00 74.69 279 ARG A CA 1
ATOM 2243 C C . ARG A 1 279 ? -4.970 8.762 4.352 1.00 74.69 279 ARG A C 1
ATOM 2245 O O . ARG A 1 279 ? -5.004 8.714 3.126 1.00 74.69 279 ARG A O 1
ATOM 2252 N N . SER A 1 280 ? -4.900 7.665 5.109 1.00 66.31 280 SER A N 1
ATOM 2253 C CA . SER A 1 280 ? -4.929 6.307 4.560 1.00 66.31 280 SER A CA 1
ATOM 2254 C C . SER A 1 280 ? -6.355 5.898 4.198 1.00 66.31 280 SER A C 1
ATOM 2256 O O . SER A 1 280 ? -7.279 6.107 4.974 1.00 66.31 280 SER A O 1
ATOM 2258 N N . ILE A 1 281 ? -6.518 5.268 3.036 1.00 61.41 281 ILE A N 1
ATOM 2259 C CA . ILE A 1 281 ? -7.781 4.635 2.617 1.00 61.41 281 ILE A CA 1
ATOM 2260 C C . ILE A 1 281 ? -7.911 3.183 3.096 1.00 61.41 281 ILE A C 1
ATOM 2262 O O . ILE A 1 281 ? -8.973 2.584 2.932 1.00 61.41 281 ILE A O 1
ATOM 2266 N N . LYS A 1 282 ? -6.831 2.602 3.636 1.00 63.38 282 LYS A N 1
ATOM 2267 C CA . LYS A 1 282 ? -6.852 1.249 4.207 1.00 63.38 282 LYS A CA 1
ATOM 2268 C C . LYS A 1 282 ? -7.635 1.277 5.511 1.00 63.38 282 LYS A C 1
ATOM 2270 O O . LYS A 1 282 ? -7.611 2.293 6.188 1.00 63.38 282 LYS A O 1
ATOM 2275 N N . ARG A 1 283 ? -8.288 0.169 5.870 1.00 64.88 283 ARG A N 1
ATOM 2276 C CA . ARG A 1 283 ? -8.984 -0.002 7.163 1.00 64.88 283 ARG A CA 1
ATOM 2277 C C . ARG A 1 283 ? -8.089 -0.552 8.280 1.00 64.88 283 ARG A C 1
ATOM 2279 O O . ARG A 1 283 ? -8.529 -0.584 9.420 1.00 64.88 283 ARG A O 1
ATOM 2286 N N . THR A 1 284 ? -6.865 -0.964 7.950 1.00 67.62 284 THR A N 1
ATOM 2287 C CA . THR A 1 284 ? -5.891 -1.561 8.873 1.00 67.62 284 THR A CA 1
ATOM 2288 C C . THR A 1 284 ? -4.595 -0.748 8.938 1.00 67.62 284 THR A C 1
ATOM 2290 O O . THR A 1 284 ? -4.299 0.067 8.057 1.00 67.62 284 THR A O 1
ATOM 2293 N N . GLY A 1 285 ? -3.793 -0.998 9.973 1.00 76.88 285 GLY A N 1
ATOM 2294 C CA . GLY A 1 285 ? -2.527 -0.313 10.236 1.00 76.88 285 GLY A CA 1
ATOM 2295 C C . GLY A 1 285 ? -2.665 0.951 11.089 1.00 76.88 285 GLY A C 1
ATOM 2296 O O . GLY A 1 285 ? -1.695 1.694 11.230 1.00 76.88 285 GLY A O 1
ATOM 2297 N N . PHE A 1 286 ? -3.835 1.202 11.683 1.00 85.38 286 PHE A N 1
ATOM 2298 C CA . PHE A 1 286 ? -4.064 2.348 12.565 1.00 85.38 286 PHE A CA 1
ATOM 2299 C C . PHE A 1 286 ? -3.729 2.070 14.031 1.00 85.38 286 PHE A C 1
ATOM 2301 O O . PHE A 1 286 ? -3.548 3.023 14.784 1.00 85.38 286 PHE A O 1
ATOM 2308 N N . GLY A 1 287 ? -3.586 0.806 14.441 1.00 85.94 287 GLY A N 1
ATOM 2309 C CA . GLY A 1 287 ? -3.305 0.435 15.838 1.00 85.94 287 GLY A CA 1
ATOM 2310 C C . GLY A 1 287 ? -2.004 1.021 16.402 1.00 85.94 287 GLY A C 1
ATOM 2311 O O . GLY A 1 287 ? -1.913 1.329 17.592 1.00 85.94 287 GLY A O 1
ATOM 2312 N N . ILE A 1 288 ? -1.003 1.271 15.549 1.00 88.38 288 ILE A N 1
ATOM 2313 C CA . ILE A 1 288 ? 0.225 1.980 15.947 1.00 88.38 288 ILE A CA 1
ATOM 2314 C C . ILE A 1 288 ? -0.033 3.459 16.278 1.00 88.38 288 ILE A C 1
ATOM 2316 O O . ILE A 1 288 ? 0.673 4.040 17.090 1.00 88.38 288 ILE A O 1
ATOM 2320 N N . ASN A 1 289 ? -1.082 4.054 15.707 1.00 92.12 289 ASN A N 1
ATOM 2321 C CA . ASN A 1 289 ? -1.452 5.456 15.905 1.00 92.12 289 ASN A CA 1
ATOM 2322 C C . ASN A 1 289 ? -2.546 5.645 16.972 1.00 92.12 289 ASN A C 1
ATOM 2324 O O . ASN A 1 289 ? -2.910 6.784 17.266 1.00 92.12 289 ASN A O 1
ATOM 2328 N N . LEU A 1 290 ? -3.083 4.559 17.545 1.00 96.06 290 LEU A N 1
ATOM 2329 C CA . LEU A 1 290 ? -4.050 4.627 18.642 1.00 96.06 290 LEU A CA 1
ATOM 2330 C C . LEU A 1 290 ? -3.437 5.409 19.807 1.00 96.06 290 LEU A C 1
ATOM 2332 O O . LEU A 1 290 ? -2.361 5.029 20.249 1.00 96.06 290 LEU A O 1
ATOM 2336 N N . PHE A 1 291 ? -4.109 6.438 20.322 1.00 96.94 291 PHE A N 1
ATOM 2337 C CA . PHE A 1 291 ? -3.640 7.275 21.432 1.00 96.94 291 PHE A CA 1
ATOM 2338 C C . PHE A 1 291 ? -2.244 7.874 21.215 1.00 96.94 291 PHE A C 1
ATOM 2340 O O . PHE A 1 291 ? -1.464 7.971 22.161 1.00 96.94 291 PHE A O 1
ATOM 2347 N N . ASN A 1 292 ? -1.912 8.252 19.973 1.00 95.12 292 ASN A N 1
ATOM 2348 C CA . ASN A 1 292 ? -0.549 8.624 19.584 1.00 95.12 292 ASN A CA 1
ATOM 2349 C C . ASN A 1 292 ? 0.078 9.687 20.503 1.00 95.12 292 ASN A C 1
ATOM 2351 O O . ASN A 1 292 ? 1.145 9.434 21.053 1.00 95.12 292 ASN A O 1
ATOM 2355 N N . ASP A 1 293 ? -0.629 10.792 20.753 1.00 93.62 293 ASP A N 1
ATOM 2356 C CA . ASP A 1 293 ? -0.139 11.914 21.570 1.00 93.62 293 ASP A CA 1
ATOM 2357 C C . ASP A 1 293 ? 0.112 11.537 23.046 1.00 93.62 293 ASP A C 1
ATOM 2359 O O . ASP A 1 293 ? 0.805 12.252 23.765 1.00 93.62 293 ASP A O 1
ATOM 2363 N N . MET A 1 294 ? -0.454 10.419 23.517 1.00 94.75 294 MET A N 1
ATOM 2364 C CA . MET A 1 294 ? -0.242 9.906 24.875 1.00 94.75 294 MET A CA 1
ATOM 2365 C C . MET A 1 294 ? 0.760 8.748 24.917 1.00 94.75 294 MET A C 1
ATOM 2367 O O . MET A 1 294 ? 1.474 8.583 25.908 1.00 94.75 294 MET A O 1
ATOM 2371 N N . ARG A 1 295 ? 0.801 7.933 23.856 1.00 95.94 295 ARG A N 1
ATOM 2372 C CA . ARG A 1 295 ? 1.661 6.751 23.739 1.00 95.94 295 ARG A CA 1
ATOM 2373 C C . ARG A 1 295 ? 3.064 7.060 23.277 1.00 95.94 295 ARG A C 1
ATOM 2375 O O . ARG A 1 295 ? 3.928 6.239 23.562 1.00 95.94 295 ARG A O 1
ATOM 2382 N N . TYR A 1 296 ? 3.288 8.158 22.572 1.00 93.38 296 TYR A N 1
ATOM 2383 C CA . TYR A 1 296 ? 4.589 8.500 22.015 1.00 93.38 296 TYR A CA 1
ATOM 2384 C C . TYR A 1 296 ? 5.002 9.906 22.435 1.00 93.38 296 TYR A C 1
ATOM 2386 O O . TYR A 1 296 ? 4.159 10.775 22.650 1.00 93.38 296 TYR A O 1
ATOM 2394 N N . ASP A 1 297 ? 6.304 10.125 22.563 1.00 88.50 297 ASP A N 1
ATOM 2395 C CA . ASP A 1 297 ? 6.869 11.455 22.753 1.00 88.50 297 ASP A CA 1
ATOM 2396 C C . ASP A 1 297 ? 7.087 12.185 21.411 1.00 88.50 297 ASP A C 1
ATOM 2398 O O . ASP A 1 297 ? 6.833 11.662 20.322 1.00 88.50 297 ASP A O 1
ATOM 2402 N N . GLY A 1 298 ? 7.584 13.424 21.475 1.00 78.00 298 GLY A N 1
ATOM 2403 C CA . GLY A 1 298 ? 7.869 14.236 20.285 1.00 78.00 298 GLY A CA 1
ATOM 2404 C C . GLY A 1 298 ? 9.003 13.696 19.400 1.00 78.00 298 GLY A C 1
ATOM 2405 O O . GLY A 1 298 ? 9.246 14.242 18.323 1.00 78.00 298 GLY A O 1
ATOM 2406 N N . GLN A 1 299 ? 9.709 12.654 19.843 1.00 79.06 299 GLN A N 1
ATOM 2407 C CA . GLN A 1 299 ? 10.771 11.964 19.117 1.00 79.06 299 GLN A CA 1
ATOM 2408 C C . GLN A 1 299 ? 10.268 10.655 18.481 1.00 79.06 299 GLN A C 1
ATOM 2410 O O . GLN A 1 299 ? 10.957 10.099 17.625 1.00 79.06 299 GLN A O 1
ATOM 2415 N N . GLY A 1 300 ? 9.047 10.225 18.818 1.00 80.50 300 GLY A N 1
ATOM 2416 C CA . GLY A 1 300 ? 8.421 8.998 18.331 1.00 80.50 300 GLY A CA 1
ATOM 2417 C C . GLY A 1 300 ? 8.724 7.765 19.184 1.00 80.50 300 GLY A C 1
ATOM 2418 O O . GLY A 1 300 ? 8.383 6.659 18.765 1.00 80.50 300 GLY A O 1
ATOM 2419 N N . GLU A 1 301 ? 9.338 7.933 20.356 1.00 89.62 301 GLU A N 1
ATOM 2420 C CA . GLU A 1 301 ? 9.590 6.848 21.306 1.00 89.62 301 GLU A CA 1
ATOM 2421 C C . GLU A 1 301 ? 8.375 6.641 22.213 1.00 89.62 301 GLU A C 1
ATOM 2423 O O . GLU A 1 301 ? 7.610 7.568 22.481 1.00 89.62 301 GLU A O 1
ATOM 2428 N N . GLU A 1 302 ? 8.158 5.410 22.681 1.00 93.06 302 GLU A N 1
ATOM 2429 C CA . GLU A 1 302 ? 6.995 5.104 23.513 1.00 93.06 302 GLU A CA 1
ATOM 2430 C C . GLU A 1 302 ? 7.108 5.727 24.909 1.00 93.06 302 GLU A C 1
ATOM 2432 O O . GLU A 1 302 ? 8.061 5.476 25.643 1.00 93.06 302 GLU A O 1
ATOM 2437 N N . ASN A 1 303 ? 6.071 6.457 25.321 1.00 94.31 303 ASN A N 1
ATOM 2438 C CA . ASN A 1 303 ? 5.913 6.946 26.681 1.00 94.31 303 ASN A CA 1
ATOM 2439 C C . ASN A 1 303 ? 5.719 5.753 27.641 1.00 94.31 303 ASN A C 1
ATOM 2441 O O . ASN A 1 303 ? 4.657 5.115 27.604 1.00 94.31 303 ASN A O 1
ATOM 2445 N N . PRO A 1 304 ? 6.688 5.444 28.523 1.00 93.75 304 PRO A N 1
ATOM 2446 C CA . PRO A 1 304 ? 6.611 4.276 29.393 1.00 93.75 304 PRO A CA 1
ATOM 2447 C C . PRO A 1 304 ? 5.517 4.405 30.457 1.00 93.75 304 PRO A C 1
ATOM 2449 O O . PRO A 1 304 ? 5.129 3.393 31.040 1.00 93.75 304 PRO A O 1
ATOM 2452 N N . ASP A 1 305 ? 5.004 5.615 30.709 1.00 94.19 305 ASP A N 1
ATOM 2453 C CA . ASP A 1 305 ? 3.984 5.867 31.723 1.00 94.19 305 ASP A CA 1
ATOM 2454 C C . ASP A 1 305 ? 2.558 5.616 31.237 1.00 94.19 305 ASP A C 1
ATOM 2456 O O . ASP A 1 305 ? 1.669 5.354 32.058 1.00 94.19 305 ASP A O 1
ATOM 2460 N N . PHE A 1 306 ? 2.341 5.610 29.921 1.00 97.06 306 PHE A N 1
ATOM 2461 C CA . PHE A 1 306 ? 1.024 5.362 29.357 1.00 97.06 306 PHE A CA 1
ATOM 2462 C C . PHE A 1 306 ? 0.604 3.898 29.520 1.00 97.06 306 PHE A C 1
ATOM 2464 O O . PHE A 1 306 ? 1.375 2.976 29.250 1.00 97.06 306 PHE A O 1
ATOM 2471 N N . VAL A 1 307 ? -0.646 3.673 29.941 1.00 97.00 307 VAL A N 1
ATOM 2472 C CA . VAL A 1 307 ? -1.118 2.348 30.375 1.00 97.00 307 VAL A CA 1
ATOM 2473 C C . VAL A 1 307 ? -0.937 1.272 29.304 1.00 97.00 307 VAL A C 1
ATOM 2475 O O . VAL A 1 307 ? -0.388 0.219 29.610 1.00 97.00 307 VAL A O 1
ATOM 2478 N N . LEU A 1 308 ? -1.276 1.547 28.040 1.00 96.56 308 LEU A N 1
ATOM 2479 C CA . LEU A 1 308 ? -1.165 0.567 26.948 1.00 96.56 308 LEU A CA 1
ATOM 2480 C C . LEU A 1 308 ? 0.278 0.271 26.507 1.00 96.56 308 LEU A C 1
ATOM 2482 O O . LEU A 1 308 ? 0.503 -0.673 25.753 1.00 96.56 308 LEU A O 1
ATOM 2486 N N . ASN A 1 309 ? 1.268 1.032 26.979 1.00 95.56 309 ASN A N 1
ATOM 2487 C CA . ASN A 1 309 ? 2.678 0.731 26.723 1.00 95.56 309 ASN A CA 1
ATOM 2488 C C . ASN A 1 309 ? 3.275 -0.190 27.806 1.00 95.56 309 ASN A C 1
ATOM 2490 O O . ASN A 1 309 ? 4.304 -0.830 27.579 1.00 95.56 309 ASN A O 1
ATOM 2494 N N . LYS A 1 310 ? 2.610 -0.326 28.962 1.00 93.69 310 LYS A N 1
ATOM 2495 C CA . LYS A 1 310 ? 3.056 -1.153 30.091 1.00 93.69 310 LYS A CA 1
ATOM 2496 C C . LYS A 1 310 ? 2.634 -2.612 29.911 1.00 93.69 310 LYS A C 1
ATOM 2498 O O . LYS A 1 310 ? 1.518 -2.912 29.496 1.00 93.69 310 LYS A O 1
ATOM 2503 N N . LYS A 1 311 ? 3.501 -3.558 30.282 1.00 91.38 311 LYS A N 1
ATOM 2504 C CA . LYS A 1 311 ? 3.086 -4.962 30.460 1.00 91.38 311 LYS A CA 1
ATOM 2505 C C . LYS A 1 311 ? 2.320 -5.091 31.788 1.00 91.38 311 LYS A C 1
ATOM 2507 O O . LYS A 1 311 ? 2.781 -4.516 32.772 1.00 91.38 311 LYS A O 1
ATOM 2512 N N . PRO A 1 312 ? 1.203 -5.839 31.849 1.00 93.44 312 PRO A N 1
ATOM 2513 C CA . PRO A 1 312 ? 0.620 -6.684 30.796 1.00 93.44 312 PRO A CA 1
ATOM 2514 C C . PRO A 1 312 ? -0.379 -5.973 29.860 1.00 93.44 312 PRO A C 1
ATOM 2516 O O . PRO A 1 312 ? -0.769 -6.556 28.853 1.00 93.44 312 PRO A O 1
ATOM 2519 N N . TYR A 1 313 ? -0.763 -4.725 30.140 1.00 94.75 313 TYR A N 1
ATOM 2520 C CA . TYR A 1 313 ? -1.795 -3.975 29.407 1.00 94.75 313 TYR A CA 1
ATOM 2521 C C . TYR A 1 313 ? -1.515 -3.745 27.917 1.00 94.75 313 TYR A C 1
ATOM 2523 O O . TYR A 1 313 ? -2.435 -3.472 27.154 1.00 94.75 313 TYR A O 1
ATOM 2531 N N . ARG A 1 314 ? -0.267 -3.903 27.468 1.00 90.38 314 ARG A N 1
ATOM 2532 C CA . ARG A 1 314 ? 0.084 -3.909 26.041 1.00 90.38 314 ARG A CA 1
ATOM 2533 C C . ARG A 1 314 ? -0.644 -4.995 25.241 1.00 90.38 314 ARG A C 1
ATOM 2535 O O . ARG A 1 314 ? -0.798 -4.856 24.037 1.00 90.38 314 ARG A O 1
ATOM 2542 N N . ALA A 1 315 ? -1.064 -6.071 25.904 1.00 88.62 315 ALA A N 1
ATOM 2543 C CA . ALA A 1 315 ? -1.868 -7.142 25.320 1.00 88.62 315 ALA A CA 1
ATOM 2544 C C . ALA A 1 315 ? -3.348 -7.053 25.741 1.00 88.62 315 ALA A C 1
ATOM 2546 O O . ALA A 1 315 ? -4.058 -8.054 25.689 1.00 88.62 315 ALA A O 1
ATOM 2547 N N . ALA A 1 316 ? -3.802 -5.895 26.235 1.00 93.62 316 ALA A N 1
ATOM 2548 C CA . ALA A 1 316 ? -5.189 -5.723 26.635 1.00 93.62 316 ALA A CA 1
ATOM 2549 C C . ALA A 1 316 ? -6.116 -5.792 25.420 1.00 93.62 316 ALA A C 1
ATOM 2551 O O . ALA A 1 316 ? -5.853 -5.169 24.394 1.00 93.62 316 ALA A O 1
ATOM 2552 N N . GLU A 1 317 ? -7.230 -6.501 25.583 1.00 97.38 317 GLU A N 1
ATOM 2553 C CA . GLU A 1 317 ? -8.350 -6.486 24.632 1.00 97.38 317 GLU A CA 1
ATOM 2554 C C . GLU A 1 317 ? -9.573 -5.766 25.222 1.00 97.38 317 GLU A C 1
ATOM 2556 O O . GLU A 1 317 ? -10.570 -5.548 24.532 1.00 97.38 317 GLU A O 1
ATOM 2561 N N . ILE A 1 318 ? -9.509 -5.391 26.503 1.00 98.50 318 ILE A N 1
ATOM 2562 C CA . ILE A 1 318 ? -10.558 -4.668 27.218 1.00 98.50 318 ILE A CA 1
ATOM 2563 C C . ILE A 1 318 ? -9.983 -3.324 27.669 1.00 98.50 318 ILE A C 1
ATOM 2565 O O . ILE A 1 318 ? -8.910 -3.272 28.268 1.00 98.50 318 ILE A O 1
ATOM 2569 N N . LEU A 1 319 ? -10.693 -2.232 27.401 1.00 98.44 319 LEU A N 1
ATOM 2570 C CA . LEU A 1 319 ? -10.354 -0.899 27.898 1.00 98.44 319 LEU A CA 1
ATOM 2571 C C . LEU A 1 319 ? -11.409 -0.459 28.912 1.00 98.44 319 LEU A C 1
ATOM 2573 O O . LEU A 1 319 ? -12.594 -0.497 28.599 1.00 98.44 319 LEU A O 1
ATOM 2577 N N . ILE A 1 320 ? -10.994 -0.030 30.101 1.00 98.56 320 ILE A N 1
ATOM 2578 C CA . ILE A 1 320 ? -11.892 0.535 31.116 1.00 98.56 320 ILE A CA 1
ATOM 2579 C C . ILE A 1 320 ? -11.628 2.037 31.161 1.00 98.56 320 ILE A C 1
ATOM 2581 O O . ILE A 1 320 ? -10.490 2.446 31.397 1.00 98.56 320 ILE A O 1
ATOM 2585 N N . ALA A 1 321 ? -12.638 2.848 30.870 1.00 97.88 321 ALA A N 1
ATOM 2586 C CA . ALA A 1 321 ? -12.501 4.288 30.695 1.00 97.88 321 ALA A CA 1
ATOM 2587 C C . ALA A 1 321 ? -13.566 5.075 31.467 1.00 97.88 321 ALA A C 1
ATOM 2589 O O . ALA A 1 321 ? -14.529 4.511 31.984 1.00 97.88 321 ALA A O 1
ATOM 2590 N N . GLY A 1 322 ? -13.368 6.391 31.560 1.00 94.38 322 GLY A N 1
ATOM 2591 C CA . GLY A 1 322 ? -14.321 7.302 32.185 1.00 94.38 322 GLY A CA 1
ATOM 2592 C C . GLY A 1 322 ? -15.478 7.699 31.265 1.00 94.38 322 GLY A C 1
ATOM 2593 O O . GLY A 1 322 ? -15.681 7.140 30.187 1.00 94.38 322 GLY A O 1
ATOM 2594 N N . ASP A 1 323 ? -16.227 8.704 31.708 1.00 97.12 323 ASP A N 1
ATOM 2595 C CA . ASP A 1 323 ? -17.448 9.174 31.054 1.00 97.12 323 ASP A CA 1
ATOM 2596 C C . ASP A 1 323 ? -17.231 9.772 29.657 1.00 97.12 323 ASP A C 1
ATOM 2598 O O . ASP A 1 323 ? -16.173 10.331 29.364 1.00 97.12 323 ASP A O 1
ATOM 2602 N N . ASN A 1 324 ? -18.261 9.696 28.808 1.00 96.56 324 ASN A N 1
ATOM 2603 C CA . ASN A 1 324 ? -18.334 10.327 27.489 1.00 96.56 324 ASN A CA 1
ATOM 2604 C C . ASN A 1 324 ? -17.200 9.906 26.531 1.00 96.56 324 ASN A C 1
ATOM 2606 O O . ASN A 1 324 ? -16.525 10.737 25.916 1.00 96.56 324 ASN A O 1
ATOM 2610 N N . PHE A 1 325 ? -16.971 8.595 26.410 1.00 98.19 325 PHE A N 1
ATOM 2611 C CA . PHE A 1 325 ? -15.918 8.044 25.557 1.00 98.19 325 PHE A CA 1
ATOM 2612 C C . PHE A 1 325 ? -16.254 8.167 24.060 1.00 98.19 325 PHE A C 1
ATOM 2614 O O . PHE A 1 325 ? -17.369 7.874 23.616 1.00 98.19 325 PHE A O 1
ATOM 2621 N N . GLY A 1 326 ? -15.259 8.542 23.258 1.00 96.69 326 GLY A N 1
ATOM 2622 C CA . GLY A 1 326 ? -15.372 8.693 21.808 1.00 96.69 326 GLY A CA 1
ATOM 2623 C C . GLY A 1 326 ? -16.079 9.974 21.371 1.00 96.69 326 GLY A C 1
ATOM 2624 O O . GLY A 1 326 ? -16.655 10.011 20.283 1.00 96.69 326 GLY A O 1
ATOM 2625 N N . CYS A 1 327 ? -16.072 11.012 22.208 1.00 95.81 327 CYS A N 1
ATOM 2626 C CA . CYS A 1 327 ? -16.730 12.280 21.915 1.00 95.81 327 CYS A CA 1
ATOM 2627 C C . CYS A 1 327 ? -16.000 13.117 20.847 1.00 95.81 327 CYS A C 1
ATOM 2629 O O . CYS A 1 327 ? -14.989 12.716 20.263 1.00 95.81 327 CYS A O 1
ATOM 2631 N N . GLY A 1 328 ? -16.561 14.279 20.514 1.00 91.06 328 GLY A N 1
ATOM 2632 C CA . GLY A 1 328 ? -16.025 15.155 19.472 1.00 91.06 328 GLY A CA 1
ATOM 2633 C C . GLY A 1 328 ? -16.463 14.760 18.059 1.00 91.06 328 GLY A C 1
ATOM 2634 O O . GLY A 1 328 ? -17.615 14.399 17.823 1.00 91.06 328 GLY A O 1
ATOM 2635 N N . SER A 1 329 ? -15.562 14.911 17.086 1.00 86.25 329 SER A N 1
ATOM 2636 C CA . SER A 1 329 ? -15.898 14.753 15.664 1.00 86.25 329 SER A CA 1
ATOM 2637 C C . SER A 1 329 ? -16.240 13.310 15.273 1.00 86.25 329 SER A C 1
ATOM 2639 O O . SER A 1 329 ? -15.667 12.360 15.792 1.00 86.25 329 SER A O 1
ATOM 2641 N N . SER A 1 330 ? -17.127 13.131 14.292 1.00 85.31 330 SER A N 1
ATOM 2642 C CA . SER A 1 330 ? -17.405 11.806 13.724 1.00 85.31 330 SER A CA 1
ATOM 2643 C C . SER A 1 330 ? -16.165 11.234 13.028 1.00 85.31 330 SER A C 1
ATOM 2645 O O . SER A 1 330 ? -15.712 11.797 12.029 1.00 85.31 330 SER A O 1
ATOM 2647 N N . ARG A 1 331 ? -15.637 10.103 13.517 1.00 87.56 331 ARG A N 1
ATOM 2648 C CA . ARG A 1 331 ? -14.487 9.401 12.918 1.00 87.56 331 ARG A CA 1
ATOM 2649 C C . ARG A 1 331 ? -14.649 7.889 12.965 1.00 87.56 331 ARG A C 1
ATOM 2651 O O . ARG A 1 331 ? -14.528 7.280 14.022 1.00 87.56 331 ARG A O 1
ATOM 2658 N N . GLU A 1 332 ? -14.832 7.270 11.802 1.00 87.31 332 GLU A N 1
ATOM 2659 C CA . GLU A 1 332 ? -14.853 5.801 11.681 1.00 87.31 332 GLU A CA 1
ATOM 2660 C C . GLU A 1 332 ? -13.487 5.163 11.981 1.00 87.31 332 GLU A C 1
ATOM 2662 O O . GLU A 1 332 ? -13.415 4.028 12.441 1.00 87.31 332 GLU A O 1
ATOM 2667 N N . HIS A 1 333 ? -12.406 5.926 11.806 1.00 90.19 333 HIS A N 1
ATOM 2668 C CA . HIS A 1 333 ? -11.041 5.48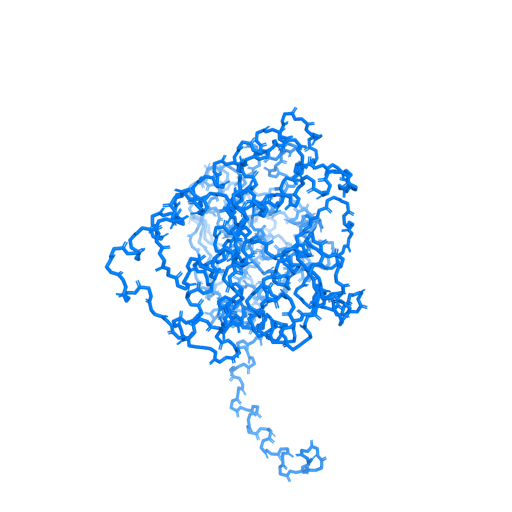2 12.074 1.00 90.19 333 HIS A CA 1
ATOM 2669 C C . HIS A 1 333 ? -10.751 5.224 13.560 1.00 90.19 333 HIS A C 1
ATOM 2671 O O . HIS A 1 333 ? -9.829 4.475 13.868 1.00 90.19 333 HIS A O 1
ATOM 2677 N N . ALA A 1 334 ? -11.505 5.829 14.486 1.00 94.50 334 ALA A N 1
ATOM 2678 C CA . ALA A 1 334 ? -11.268 5.660 15.921 1.00 94.50 334 ALA A CA 1
ATOM 2679 C C . ALA A 1 334 ? -11.536 4.206 16.379 1.00 94.50 334 ALA A C 1
ATOM 2681 O O . ALA A 1 334 ? -10.634 3.593 16.951 1.00 94.50 334 ALA A O 1
ATOM 2682 N N . PRO A 1 335 ? -12.696 3.594 16.060 1.00 93.25 335 PRO A N 1
ATOM 2683 C CA . PRO A 1 335 ? -12.904 2.155 16.237 1.00 93.25 335 PRO A CA 1
ATOM 2684 C C . PRO A 1 335 ? -11.883 1.272 15.506 1.00 93.25 335 PRO A C 1
ATOM 2686 O O . PRO A 1 335 ? -11.472 0.258 16.061 1.00 93.25 335 PRO A O 1
ATOM 2689 N N . TRP A 1 336 ? -11.432 1.645 14.301 1.00 91.88 336 TRP A N 1
ATOM 2690 C CA . TRP A 1 336 ? -10.412 0.868 13.577 1.00 91.88 336 TRP A CA 1
ATOM 2691 C C . TRP A 1 336 ? -9.072 0.854 14.308 1.00 91.88 336 TRP A C 1
ATOM 2693 O O . TRP A 1 336 ? -8.473 -0.204 14.451 1.00 91.88 336 TRP A O 1
ATOM 2703 N N . ALA A 1 337 ? -8.629 2.000 14.831 1.00 94.06 337 ALA A N 1
ATOM 2704 C CA . ALA A 1 337 ? -7.395 2.091 15.608 1.00 94.06 337 ALA A CA 1
ATOM 2705 C C . ALA A 1 337 ? -7.453 1.240 16.885 1.00 94.06 337 ALA A C 1
ATOM 2707 O O . ALA A 1 337 ? -6.475 0.583 17.235 1.00 94.06 337 ALA A O 1
ATOM 2708 N N . LEU A 1 338 ? -8.609 1.227 17.558 1.00 95.88 338 LEU A N 1
ATOM 2709 C CA . LEU A 1 338 ? -8.851 0.389 18.734 1.00 95.88 338 LEU A CA 1
ATOM 2710 C C . LEU A 1 338 ? -8.784 -1.099 18.379 1.00 95.88 338 LEU A C 1
ATOM 2712 O O . LEU A 1 338 ? -8.051 -1.844 19.029 1.00 95.88 338 LEU A O 1
ATOM 2716 N N . LEU A 1 339 ? -9.490 -1.516 17.326 1.00 92.62 339 LEU A N 1
ATOM 2717 C CA . LEU A 1 339 ? -9.523 -2.911 16.894 1.00 92.62 339 LEU A CA 1
ATOM 2718 C C . LEU A 1 339 ? -8.153 -3.399 16.410 1.00 92.62 339 LEU A C 1
ATOM 2720 O O . LEU A 1 339 ? -7.716 -4.471 16.812 1.00 92.62 339 LEU A O 1
ATOM 2724 N N . ASP A 1 340 ? -7.456 -2.600 15.599 1.00 90.31 340 ASP A N 1
ATOM 2725 C CA . ASP A 1 340 ? -6.116 -2.913 15.089 1.00 90.31 340 ASP A CA 1
ATOM 2726 C C . ASP A 1 340 ? -5.073 -3.036 16.206 1.00 90.31 340 ASP A C 1
ATOM 2728 O O . ASP A 1 340 ? -4.100 -3.775 16.063 1.00 90.31 340 ASP A O 1
ATOM 2732 N N . PHE A 1 341 ? -5.237 -2.288 17.302 1.00 93.12 341 PHE A N 1
ATOM 2733 C CA . PHE A 1 341 ? -4.404 -2.458 18.493 1.00 93.12 341 PHE A CA 1
ATOM 2734 C C . PHE A 1 341 ? -4.716 -3.777 19.219 1.00 93.12 341 PHE A C 1
ATOM 2736 O O . PHE A 1 341 ? -3.823 -4.367 19.821 1.00 93.12 341 PHE A O 1
ATOM 2743 N N . GLY A 1 342 ? -5.967 -4.238 19.144 1.00 93.69 342 GLY A N 1
ATOM 2744 C CA . GLY A 1 342 ? -6.462 -5.455 19.789 1.00 93.69 342 GLY A CA 1
ATOM 2745 C C . GLY A 1 342 ? -7.647 -5.231 20.733 1.00 93.69 342 GLY A C 1
ATOM 2746 O O . GLY A 1 342 ? -8.163 -6.192 21.293 1.00 93.69 342 GLY A O 1
ATOM 2747 N N . ILE A 1 343 ? -8.122 -3.993 20.914 1.00 97.62 343 ILE A N 1
ATOM 2748 C CA . ILE A 1 343 ? -9.258 -3.702 21.797 1.00 97.62 343 ILE A CA 1
ATOM 2749 C C . ILE A 1 343 ? -10.556 -4.217 21.168 1.00 97.62 343 ILE A C 1
ATOM 2751 O O . ILE A 1 343 ? -11.011 -3.740 20.130 1.00 97.62 343 ILE A O 1
ATOM 2755 N N . ARG A 1 344 ? -11.178 -5.179 21.847 1.00 96.81 344 ARG A N 1
ATOM 2756 C CA . ARG A 1 344 ? -12.443 -5.830 21.489 1.00 96.81 344 ARG A CA 1
ATOM 2757 C C . ARG A 1 344 ? -13.625 -5.296 22.295 1.00 96.81 344 ARG A C 1
ATOM 2759 O O . ARG A 1 344 ? -14.758 -5.357 21.820 1.00 96.81 344 ARG A O 1
ATOM 2766 N N . CYS A 1 345 ? -13.385 -4.809 23.510 1.00 98.25 345 CYS A N 1
ATOM 2767 C CA . CYS A 1 345 ? -14.425 -4.335 24.419 1.00 98.25 345 CYS A CA 1
ATOM 2768 C C . CYS A 1 345 ? -13.989 -3.050 25.120 1.00 98.25 345 CYS A C 1
ATOM 2770 O O . CYS A 1 345 ? -12.833 -2.909 25.513 1.00 98.25 345 CYS A O 1
ATOM 2772 N N . ILE A 1 346 ? -14.926 -2.127 25.312 1.00 98.50 346 ILE A N 1
ATOM 2773 C CA . ILE A 1 346 ? -14.708 -0.899 26.080 1.00 98.50 346 ILE A CA 1
ATOM 2774 C C . ILE A 1 346 ? -15.759 -0.884 27.181 1.00 98.50 346 ILE A C 1
ATOM 2776 O O . ILE A 1 346 ? -16.915 -1.173 26.894 1.00 98.50 346 ILE A O 1
ATOM 2780 N N . LEU A 1 347 ? -15.370 -0.566 28.409 1.00 98.62 347 LEU A N 1
ATOM 2781 C CA . LEU A 1 347 ? -16.258 -0.385 29.553 1.00 98.62 347 LEU A CA 1
ATOM 2782 C C . LEU A 1 347 ? -16.194 1.093 29.952 1.00 98.62 347 LEU A C 1
ATOM 2784 O O . LEU A 1 347 ? -15.101 1.595 30.214 1.00 98.62 347 LEU A O 1
ATOM 2788 N N . ALA A 1 348 ? -17.324 1.794 29.956 1.00 98.31 348 ALA A N 1
ATOM 2789 C CA . ALA A 1 348 ? -17.409 3.204 30.346 1.00 98.31 348 ALA A CA 1
ATOM 2790 C C . ALA A 1 348 ? -18.800 3.534 30.907 1.00 98.31 348 ALA A C 1
ATOM 2792 O O . ALA A 1 348 ? -19.729 2.735 30.795 1.00 98.31 348 ALA A O 1
ATOM 2793 N N . THR A 1 349 ? -18.974 4.725 31.481 1.00 97.75 349 THR A N 1
ATOM 2794 C CA . THR A 1 349 ? -20.287 5.178 31.977 1.00 97.75 349 THR A CA 1
ATOM 2795 C C . THR A 1 349 ? -21.188 5.754 30.892 1.00 97.75 349 THR A C 1
ATOM 2797 O O . THR A 1 349 ? -22.412 5.725 31.029 1.00 97.75 349 THR A O 1
ATOM 2800 N N . SER A 1 350 ? -20.612 6.261 29.801 1.00 97.50 350 SER A N 1
ATOM 2801 C CA . SER A 1 350 ? -21.346 6.711 28.618 1.00 97.50 350 SER A CA 1
ATOM 2802 C C . SER A 1 350 ? -20.432 6.819 27.392 1.00 97.50 350 SER A C 1
ATOM 2804 O O . SER A 1 350 ? -19.202 6.839 27.500 1.00 97.50 350 SER A O 1
ATOM 2806 N N . TYR A 1 351 ? -21.049 6.901 26.213 1.00 98.00 351 TYR A N 1
ATOM 2807 C CA . TYR A 1 351 ? -20.376 7.020 24.922 1.00 98.00 351 TYR A CA 1
ATOM 2808 C C . TYR A 1 351 ? -21.028 8.110 24.084 1.00 98.00 351 TYR A C 1
ATOM 2810 O O . TYR A 1 351 ? -22.234 8.330 24.176 1.00 98.00 351 TYR A O 1
ATOM 2818 N N . ALA A 1 352 ? -20.262 8.720 23.185 1.00 96.75 352 ALA A N 1
ATOM 2819 C CA . ALA A 1 352 ? -20.855 9.541 22.140 1.00 96.75 352 ALA A CA 1
ATOM 2820 C C . ALA A 1 352 ? -21.575 8.664 21.101 1.00 96.75 352 ALA A C 1
ATOM 2822 O O . ALA A 1 352 ? -21.001 7.699 20.590 1.00 96.75 352 ALA A O 1
ATOM 2823 N N . ASP A 1 353 ? -22.805 9.036 20.735 1.00 92.38 353 ASP A N 1
ATOM 2824 C CA . ASP A 1 353 ? -23.712 8.226 19.903 1.00 92.38 353 ASP A CA 1
ATOM 2825 C C . ASP A 1 353 ? -23.076 7.700 18.611 1.00 92.38 353 ASP A C 1
ATOM 2827 O O . ASP A 1 353 ? -23.234 6.534 18.241 1.00 92.38 353 ASP A O 1
ATOM 2831 N N . ILE A 1 354 ? -22.342 8.561 17.902 1.00 92.06 354 ILE A N 1
ATOM 2832 C CA . ILE A 1 354 ? -21.710 8.209 16.627 1.00 92.06 354 ILE A CA 1
ATOM 2833 C C . ILE A 1 354 ? -20.617 7.162 16.841 1.00 92.06 354 ILE A C 1
ATOM 2835 O O . ILE A 1 354 ? -20.569 6.161 16.125 1.00 92.06 354 ILE A O 1
ATOM 2839 N N . PHE A 1 355 ? -19.756 7.374 17.836 1.00 95.88 355 PHE A N 1
ATOM 2840 C CA . PHE A 1 355 ? -18.702 6.427 18.174 1.00 95.88 355 PHE A CA 1
ATOM 2841 C C . PHE A 1 355 ? -19.298 5.089 18.624 1.00 95.88 355 PHE A C 1
ATOM 2843 O O . PHE A 1 355 ? -18.918 4.045 18.095 1.00 95.88 355 PHE A O 1
ATOM 2850 N N . TYR A 1 356 ? -20.298 5.135 19.508 1.00 95.06 356 TYR A N 1
ATOM 2851 C CA . TYR A 1 356 ? -21.028 3.969 20.000 1.00 95.06 356 TYR A CA 1
ATOM 2852 C C . TYR A 1 356 ? -21.581 3.119 18.848 1.00 95.06 356 TYR A C 1
ATOM 2854 O O . TYR A 1 356 ? -21.367 1.910 18.801 1.00 95.06 356 TYR A O 1
ATOM 2862 N N . ASN A 1 357 ? -22.226 3.750 17.862 1.00 91.44 357 ASN A N 1
ATOM 2863 C CA . ASN A 1 357 ? -22.746 3.060 16.680 1.00 91.44 357 ASN A CA 1
ATOM 2864 C C . ASN A 1 357 ? -21.635 2.465 15.803 1.00 91.44 357 ASN A C 1
ATOM 2866 O O . ASN A 1 357 ? -21.773 1.345 15.308 1.00 91.44 357 ASN A O 1
ATOM 2870 N N . ASN A 1 358 ? -20.528 3.186 15.623 1.00 91.38 358 ASN A N 1
ATOM 2871 C CA . ASN A 1 358 ? -19.408 2.704 14.822 1.00 91.38 358 ASN A CA 1
ATOM 2872 C C . ASN A 1 358 ? -18.688 1.517 15.479 1.00 91.38 358 ASN A C 1
ATOM 2874 O O . ASN A 1 358 ? -18.182 0.664 14.754 1.00 91.38 358 ASN A O 1
ATOM 2878 N N . CYS A 1 359 ? -18.668 1.399 16.810 1.00 93.88 359 CYS A N 1
ATOM 2879 C CA . CYS A 1 359 ? -18.107 0.222 17.481 1.00 93.88 359 CYS A CA 1
ATOM 2880 C C . CYS A 1 359 ? -18.802 -1.074 17.040 1.00 93.88 359 CYS A C 1
ATOM 2882 O O . CYS A 1 359 ? -18.124 -2.008 16.606 1.00 93.88 359 CYS A O 1
ATOM 2884 N N . PHE A 1 360 ? -20.140 -1.103 17.057 1.00 91.12 360 PHE A N 1
ATOM 2885 C CA . PHE A 1 360 ? -20.912 -2.288 16.660 1.00 91.12 360 PHE A CA 1
ATOM 2886 C C . PHE A 1 360 ? -20.652 -2.700 15.216 1.00 91.12 360 PHE A C 1
ATOM 2888 O O . PHE A 1 360 ? -20.517 -3.886 14.940 1.00 91.12 360 PHE A O 1
ATOM 2895 N N . LYS A 1 361 ? -20.513 -1.729 14.307 1.00 86.62 361 LYS A N 1
ATOM 2896 C CA . LYS A 1 361 ? -20.210 -1.987 12.890 1.00 86.62 361 LYS A CA 1
ATOM 2897 C C . LYS A 1 361 ? -18.832 -2.607 12.656 1.00 86.62 361 LYS A C 1
ATOM 2899 O O . LYS A 1 361 ? -18.590 -3.153 11.586 1.00 86.62 361 LYS A O 1
ATOM 2904 N N . ASN A 1 362 ? -17.933 -2.496 13.632 1.00 87.50 362 ASN A N 1
ATOM 2905 C CA . ASN A 1 362 ? -16.562 -2.990 13.555 1.00 87.50 362 ASN A CA 1
ATOM 2906 C C . ASN A 1 362 ? -16.298 -4.149 14.536 1.00 87.50 362 ASN A C 1
ATOM 2908 O O . ASN A 1 362 ? -15.152 -4.545 14.711 1.00 87.50 362 ASN A O 1
ATOM 2912 N N . GLY A 1 363 ? -17.326 -4.712 15.182 1.00 90.44 363 GLY A N 1
ATOM 2913 C CA . GLY A 1 363 ? -17.161 -5.869 16.072 1.00 90.44 363 GLY A CA 1
ATOM 2914 C C . GLY A 1 363 ? -16.561 -5.553 17.445 1.00 90.44 363 GLY A C 1
ATOM 2915 O O . GLY A 1 363 ? -16.080 -6.465 18.126 1.00 90.44 363 GLY A O 1
ATOM 2916 N N . ILE A 1 364 ? -16.592 -4.280 17.853 1.00 95.38 364 ILE A N 1
ATOM 2917 C CA . ILE A 1 364 ? -16.238 -3.837 19.204 1.00 95.38 364 ILE A CA 1
ATOM 2918 C C . ILE A 1 364 ? -17.516 -3.768 20.041 1.00 95.38 364 ILE A C 1
ATOM 2920 O O . ILE A 1 364 ? -18.522 -3.219 19.589 1.00 95.38 364 ILE A O 1
ATOM 2924 N N . LEU A 1 365 ? -17.460 -4.287 21.269 1.00 97.75 365 LEU A N 1
ATOM 2925 C CA . LEU A 1 365 ? -18.547 -4.192 22.242 1.00 97.75 365 LEU A CA 1
ATOM 2926 C C . LEU A 1 365 ? -18.310 -3.009 23.207 1.00 97.75 365 LEU A C 1
ATOM 2928 O O . LEU A 1 365 ? -17.472 -3.119 24.102 1.00 97.75 365 LEU A O 1
ATOM 2932 N N . PRO A 1 366 ? -19.016 -1.876 23.050 1.00 97.56 366 PRO A N 1
ATOM 2933 C CA . PRO A 1 366 ? -19.069 -0.834 24.068 1.00 97.56 366 PRO A CA 1
ATOM 2934 C C . PRO A 1 366 ? -20.109 -1.209 25.135 1.00 97.56 366 PRO A C 1
ATOM 2936 O O . PRO A 1 366 ? -21.292 -1.374 24.830 1.00 97.56 366 PRO A O 1
ATOM 2939 N N . VAL A 1 367 ? -19.666 -1.351 26.381 1.00 98.19 367 VAL A N 1
ATOM 2940 C CA . VAL A 1 367 ? -20.495 -1.711 27.535 1.00 98.19 367 VAL A CA 1
ATOM 2941 C C . VAL A 1 367 ? -20.658 -0.495 28.430 1.00 98.19 367 VAL A C 1
ATOM 2943 O O . VAL A 1 367 ? -19.677 0.073 28.909 1.00 98.19 367 VAL A O 1
ATOM 2946 N N . GLN A 1 368 ? -21.912 -0.126 28.673 1.00 97.88 368 GLN A N 1
ATOM 2947 C CA . GLN A 1 368 ? -22.252 0.932 29.608 1.00 97.88 368 GLN A CA 1
ATOM 2948 C C . GLN A 1 368 ? -22.507 0.337 30.997 1.00 97.88 368 GLN A C 1
ATOM 2950 O O . GLN A 1 368 ? -23.331 -0.566 31.124 1.00 97.88 368 GLN A O 1
ATOM 2955 N N . LEU A 1 369 ? -21.803 0.841 32.010 1.00 97.81 369 LEU A N 1
ATOM 2956 C CA . LEU A 1 369 ? -21.959 0.459 33.420 1.00 97.81 369 LEU A CA 1
ATOM 2957 C C . LEU A 1 369 ? -22.139 1.706 34.296 1.00 97.81 369 LEU A C 1
ATOM 2959 O O . LEU A 1 369 ? -21.907 2.833 33.854 1.00 97.81 369 LEU A O 1
ATOM 2963 N N . LEU A 1 370 ? -22.550 1.518 35.547 1.00 97.75 370 LEU A N 1
ATOM 2964 C CA . LEU A 1 370 ? -22.620 2.593 36.534 1.00 97.75 370 LEU A CA 1
ATOM 2965 C C . LEU A 1 370 ? -21.211 3.041 36.950 1.00 97.75 370 LEU A C 1
ATOM 2967 O O . LEU A 1 370 ? -20.263 2.257 36.929 1.00 97.75 370 LEU A O 1
ATOM 2971 N N . GLN A 1 371 ? -21.073 4.297 37.387 1.00 97.44 371 GLN A N 1
ATOM 2972 C CA . GLN A 1 371 ? -19.777 4.847 37.815 1.00 97.44 371 GLN A CA 1
ATOM 2973 C C . GLN A 1 371 ? -19.124 4.000 38.916 1.00 97.44 371 GLN A C 1
ATOM 2975 O O . GLN A 1 371 ? -17.946 3.680 38.818 1.00 97.44 371 GLN A O 1
ATOM 2980 N N . GLU A 1 372 ? -19.902 3.569 39.911 1.00 97.19 372 GLU A N 1
ATOM 2981 C CA . GLU A 1 372 ? -19.410 2.735 41.016 1.00 97.19 372 GLU A CA 1
ATOM 2982 C C . GLU A 1 372 ? -18.851 1.387 40.525 1.00 97.19 372 GLU A C 1
ATOM 2984 O O . GLU A 1 372 ? -17.861 0.885 41.051 1.00 97.19 372 GLU A O 1
ATOM 2989 N N . GLU A 1 373 ? -19.453 0.805 39.486 1.00 97.75 373 GLU A N 1
ATOM 2990 C CA . GLU A 1 373 ? -19.012 -0.460 38.890 1.00 97.75 373 GLU A CA 1
ATOM 2991 C C . GLU A 1 373 ? -17.724 -0.266 38.084 1.00 97.75 373 GLU A C 1
ATOM 2993 O O . GLU A 1 373 ? -16.796 -1.072 38.183 1.00 97.75 373 GLU A O 1
ATOM 2998 N N . ILE A 1 374 ? -17.645 0.830 37.323 1.00 98.12 374 ILE A N 1
ATOM 2999 C CA . ILE A 1 374 ? -16.446 1.232 36.585 1.00 98.12 374 ILE A CA 1
ATOM 3000 C C . ILE A 1 374 ? -15.272 1.473 37.539 1.00 98.12 374 ILE A C 1
ATOM 3002 O O . ILE A 1 374 ? -14.177 0.980 37.272 1.00 98.12 374 ILE A O 1
ATOM 3006 N N . ASP A 1 375 ? -15.497 2.141 38.670 1.00 97.25 375 ASP A N 1
ATOM 3007 C CA . ASP A 1 375 ? -14.463 2.390 39.679 1.00 97.25 375 ASP A CA 1
ATOM 3008 C C . ASP A 1 375 ? -13.935 1.071 40.274 1.00 97.25 375 ASP A C 1
ATOM 3010 O O . ASP A 1 375 ? -12.722 0.856 40.326 1.00 97.25 375 ASP A O 1
ATOM 3014 N N . ILE A 1 376 ? -14.826 0.128 40.616 1.00 96.75 376 ILE A N 1
ATOM 3015 C CA . ILE A 1 376 ? -14.438 -1.212 41.097 1.00 96.75 376 ILE A CA 1
ATOM 3016 C C . ILE A 1 376 ? -13.595 -1.958 40.052 1.00 96.75 376 ILE A C 1
ATOM 3018 O O . ILE A 1 376 ? -12.616 -2.631 40.392 1.00 96.75 376 ILE A O 1
ATOM 3022 N N . LEU A 1 377 ? -13.978 -1.874 38.777 1.00 97.38 377 LEU A N 1
ATOM 3023 C CA . LEU A 1 377 ? -13.262 -2.519 37.678 1.00 97.38 377 LEU A CA 1
ATOM 3024 C C . LEU A 1 377 ? -11.889 -1.874 37.435 1.00 97.38 377 LEU A C 1
ATOM 3026 O O . LEU A 1 377 ? -10.911 -2.602 37.240 1.00 97.38 377 LEU A O 1
ATOM 3030 N N . MET A 1 378 ? -11.797 -0.542 37.499 1.00 96.81 378 MET A N 1
ATOM 3031 C CA . MET A 1 378 ? -10.540 0.213 37.436 1.00 96.81 378 MET A CA 1
ATOM 3032 C C . MET A 1 378 ? -9.581 -0.225 38.544 1.00 96.81 378 MET A C 1
ATOM 3034 O O . MET A 1 378 ? -8.439 -0.596 38.257 1.00 96.81 378 MET A O 1
ATOM 3038 N N . ASP A 1 379 ? -10.054 -0.227 39.791 1.00 95.88 379 ASP A N 1
ATOM 3039 C CA . ASP A 1 379 ? -9.261 -0.600 40.962 1.00 95.88 379 ASP A CA 1
ATOM 3040 C C . ASP A 1 379 ? -8.772 -2.043 40.858 1.00 95.88 379 ASP A C 1
ATOM 3042 O O . ASP A 1 379 ? -7.599 -2.332 41.112 1.00 95.88 379 ASP A O 1
ATOM 3046 N N . ARG A 1 380 ? -9.643 -2.964 40.423 1.00 92.31 380 ARG A N 1
ATOM 3047 C CA . ARG A 1 380 ? -9.262 -4.366 40.238 1.00 92.31 380 ARG A CA 1
ATOM 3048 C C . ARG A 1 380 ? -8.199 -4.522 39.157 1.00 92.31 380 ARG A C 1
ATOM 3050 O O . ARG A 1 380 ? -7.227 -5.237 39.386 1.00 92.31 380 ARG A O 1
ATOM 3057 N N . ALA A 1 381 ? -8.360 -3.860 38.011 1.00 94.44 381 ALA A N 1
ATOM 3058 C CA . ALA A 1 381 ? -7.385 -3.924 36.927 1.00 94.44 381 ALA A CA 1
ATOM 3059 C C . ALA A 1 381 ? -6.018 -3.383 37.371 1.00 94.44 381 ALA A C 1
ATOM 3061 O O . ALA A 1 381 ? -4.996 -3.970 37.037 1.00 94.44 381 ALA A O 1
ATOM 3062 N N . GLN A 1 382 ? -5.988 -2.323 38.185 1.00 94.56 382 GLN A N 1
ATOM 3063 C CA . GLN A 1 382 ? -4.746 -1.786 38.745 1.00 94.56 382 GLN A CA 1
ATOM 3064 C C . GLN A 1 382 ? -4.103 -2.710 39.791 1.00 94.56 382 GLN A C 1
ATOM 3066 O O . GLN A 1 382 ? -2.884 -2.886 39.776 1.00 94.56 382 GLN A O 1
ATOM 3071 N N . GLN A 1 383 ? -4.896 -3.298 40.694 1.00 93.81 383 GLN A N 1
ATOM 3072 C CA . GLN A 1 383 ? -4.404 -4.182 41.761 1.00 93.81 383 GLN A CA 1
ATOM 3073 C C . GLN A 1 383 ? -3.962 -5.552 41.238 1.00 93.81 383 GLN A C 1
ATOM 3075 O O . GLN A 1 383 ? -2.980 -6.114 41.726 1.00 93.81 383 GLN A O 1
ATOM 3080 N N . PHE A 1 384 ? -4.650 -6.071 40.219 1.00 91.25 384 PHE A N 1
ATOM 3081 C CA . PHE A 1 384 ? -4.386 -7.373 39.611 1.00 91.25 384 PHE A CA 1
ATOM 3082 C C . PHE A 1 384 ? -4.197 -7.255 38.086 1.00 91.25 384 PHE A C 1
ATOM 3084 O O . PHE A 1 384 ? -4.989 -7.806 37.325 1.00 91.25 384 PHE A O 1
ATOM 3091 N N . PRO A 1 385 ? -3.112 -6.613 37.599 1.00 85.62 385 PRO A N 1
ATOM 3092 C CA . PRO A 1 385 ? -2.931 -6.307 36.173 1.00 85.62 385 PRO A CA 1
ATOM 3093 C C . PRO A 1 385 ? -2.976 -7.514 35.235 1.00 85.62 385 PRO A C 1
ATOM 3095 O O . PRO A 1 385 ? -3.285 -7.373 34.058 1.00 85.62 385 PRO A O 1
ATOM 3098 N N . SER A 1 386 ? -2.600 -8.698 35.730 1.00 86.56 386 SER A N 1
ATOM 3099 C CA . SER A 1 386 ? -2.556 -9.943 34.945 1.00 86.56 386 SER A CA 1
ATOM 3100 C C . SER A 1 386 ? -3.805 -10.812 35.108 1.00 86.56 386 SER A C 1
ATOM 3102 O O . SER A 1 386 ? -3.874 -11.881 34.504 1.00 86.56 386 SER A O 1
ATOM 3104 N N . GLU A 1 387 ? -4.767 -10.402 35.936 1.00 84.50 387 GLU A N 1
ATOM 3105 C CA . GLU A 1 387 ? -6.025 -11.123 36.091 1.00 84.50 387 GLU A CA 1
ATOM 3106 C C . GLU A 1 387 ? -6.973 -10.735 34.946 1.00 84.50 387 GLU A C 1
ATOM 3108 O O . GLU A 1 387 ? -7.285 -9.553 34.783 1.00 84.50 387 GLU A O 1
ATOM 3113 N N . PRO A 1 388 ? -7.427 -11.693 34.121 1.00 85.81 388 PRO A N 1
ATOM 3114 C CA . PRO A 1 388 ? -8.314 -11.377 33.018 1.00 85.81 388 PRO A CA 1
ATOM 3115 C C . PRO A 1 388 ? -9.731 -11.070 33.513 1.00 85.81 388 PRO A C 1
ATOM 3117 O O . PRO A 1 388 ? -10.247 -11.723 34.422 1.00 85.81 388 PRO A O 1
ATOM 3120 N N . LEU A 1 389 ? -10.391 -10.126 32.846 1.00 91.38 389 LEU A N 1
ATOM 3121 C CA . LEU A 1 389 ? -11.833 -9.934 32.948 1.00 91.38 389 LEU A CA 1
ATOM 3122 C C . LEU A 1 389 ? -12.548 -10.812 31.928 1.00 91.38 389 LEU A C 1
ATOM 3124 O O . LEU A 1 389 ? -12.013 -11.109 30.859 1.00 91.38 389 LEU A O 1
ATOM 3128 N N . CYS A 1 390 ? -13.776 -11.202 32.252 1.00 95.44 390 CYS A N 1
ATOM 3129 C CA . CYS A 1 390 ? -14.625 -11.986 31.371 1.00 95.44 390 CYS A CA 1
ATOM 3130 C C . CYS A 1 390 ? -15.862 -11.179 30.967 1.00 95.44 390 CYS A C 1
ATOM 3132 O O . CYS A 1 390 ? -16.665 -10.824 31.821 1.00 95.44 390 CYS A O 1
ATOM 3134 N N . ILE A 1 391 ? -16.043 -10.942 29.670 1.00 97.62 391 ILE A N 1
ATOM 3135 C CA . ILE A 1 391 ? -17.226 -10.301 29.089 1.00 97.62 391 ILE A CA 1
ATOM 3136 C C . ILE A 1 391 ? -18.035 -11.369 28.360 1.00 97.62 391 ILE A C 1
ATOM 3138 O O . ILE A 1 391 ? -17.546 -11.961 27.397 1.00 97.62 391 ILE A O 1
ATOM 3142 N N . ASP A 1 392 ? -19.255 -11.634 28.811 1.00 96.31 392 ASP A N 1
ATOM 3143 C CA . ASP A 1 392 ? -20.163 -12.620 28.224 1.00 96.31 392 ASP A CA 1
ATOM 3144 C C . ASP A 1 392 ? -21.338 -11.892 27.560 1.00 96.31 392 ASP A C 1
ATOM 3146 O O . ASP A 1 392 ? -22.210 -11.350 28.237 1.00 96.31 392 ASP A O 1
ATOM 3150 N N . LEU A 1 393 ? -21.356 -11.843 26.224 1.00 96.56 393 LEU A N 1
ATOM 3151 C CA . LEU A 1 393 ? -22.403 -11.139 25.479 1.00 96.56 393 LEU A CA 1
ATOM 3152 C C . LEU A 1 393 ? -23.730 -11.907 25.483 1.00 96.56 393 LEU A C 1
ATOM 3154 O O . LEU A 1 393 ? -24.800 -11.297 25.428 1.00 96.56 393 LEU A O 1
ATOM 3158 N N . GLU A 1 394 ? -23.686 -13.240 25.547 1.00 94.00 394 GLU A N 1
ATOM 3159 C CA . GLU A 1 394 ? -24.898 -14.062 25.583 1.00 94.00 394 GLU A CA 1
ATOM 3160 C C . GLU A 1 394 ? -25.670 -13.808 26.877 1.00 94.00 394 GLU A C 1
ATOM 3162 O O . GLU A 1 394 ? -26.882 -13.576 26.819 1.00 94.00 394 GLU A O 1
ATOM 3167 N N . LYS A 1 395 ? -24.958 -13.756 28.008 1.00 96.19 395 LYS A N 1
ATOM 3168 C CA . LYS A 1 395 ? -25.526 -13.440 29.325 1.00 96.19 395 LYS A CA 1
ATOM 3169 C C . LYS A 1 395 ? -25.650 -11.949 29.626 1.00 96.19 395 LYS A C 1
ATOM 3171 O O . LYS A 1 395 ? -26.431 -11.592 30.494 1.00 96.19 395 LYS A O 1
ATOM 3176 N N . GLN A 1 396 ? -24.935 -11.105 28.883 1.00 97.81 396 GLN A N 1
ATOM 3177 C CA . GLN A 1 396 ? -24.805 -9.667 29.130 1.00 97.81 396 GLN A CA 1
ATOM 3178 C C . GLN A 1 396 ? -24.193 -9.362 30.508 1.00 97.81 396 GLN A C 1
ATOM 3180 O O . GLN A 1 396 ? -24.701 -8.552 31.281 1.00 97.81 396 GLN A O 1
ATOM 3185 N N . GLU A 1 397 ? -23.082 -10.037 30.811 1.00 97.62 397 GLU A N 1
ATOM 3186 C CA . GLU A 1 397 ? -22.396 -9.959 32.104 1.00 97.62 397 GLU A CA 1
ATOM 3187 C C . GLU A 1 397 ? -20.906 -9.618 31.935 1.00 97.62 397 GLU A C 1
ATOM 3189 O O . GLU A 1 397 ? -20.225 -10.129 31.042 1.00 97.62 397 GLU A O 1
ATOM 3194 N N . VAL A 1 398 ? -20.385 -8.792 32.841 1.00 97.69 398 VAL A N 1
ATOM 3195 C CA . VAL A 1 398 ? -18.956 -8.547 33.066 1.00 97.69 398 VAL A CA 1
ATOM 3196 C C . VAL A 1 398 ? -18.566 -9.215 34.380 1.00 97.69 398 VAL A C 1
ATOM 3198 O O .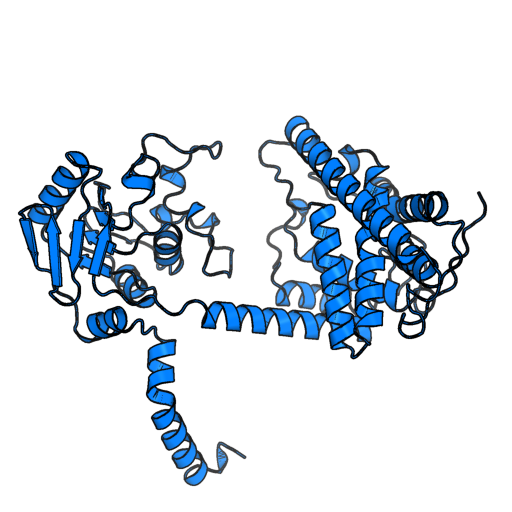 VAL A 1 398 ? -19.111 -8.892 35.431 1.00 97.69 398 VAL A O 1
ATOM 3201 N N . THR A 1 399 ? -17.619 -10.149 34.343 1.00 92.31 399 THR A N 1
ATOM 3202 C CA . THR A 1 399 ? -17.099 -10.839 35.530 1.00 92.31 399 THR A CA 1
ATOM 3203 C C . THR A 1 399 ? -15.666 -10.411 35.821 1.00 92.31 399 THR A C 1
ATOM 3205 O O . THR A 1 399 ? -14.794 -10.473 34.950 1.00 92.31 399 THR A O 1
ATOM 3208 N N . ALA A 1 400 ? -15.426 -10.021 37.071 1.00 88.75 400 ALA A N 1
ATOM 3209 C CA . ALA A 1 400 ? -14.158 -9.523 37.582 1.00 88.75 400 ALA A CA 1
ATOM 3210 C C . ALA A 1 400 ? -13.863 -10.169 38.946 1.00 88.75 400 ALA A C 1
ATOM 3212 O O . ALA A 1 400 ? -14.301 -9.686 39.995 1.00 88.75 400 ALA A O 1
ATOM 3213 N N . GLY A 1 401 ? -13.159 -11.304 38.941 1.00 84.81 401 GLY A N 1
ATOM 3214 C CA . GLY A 1 401 ? -13.010 -12.148 40.127 1.00 84.81 401 GLY A CA 1
ATOM 3215 C C . GLY A 1 401 ? -14.357 -12.663 40.630 1.00 84.81 401 GLY A C 1
ATOM 3216 O O . GLY A 1 401 ? -15.029 -13.418 39.935 1.00 84.81 401 GLY A O 1
ATOM 3217 N N . ASN A 1 402 ? -14.757 -12.229 41.828 1.00 85.44 402 ASN A N 1
ATOM 3218 C CA . ASN A 1 402 ? -16.042 -12.593 42.438 1.00 85.44 402 ASN A CA 1
ATOM 3219 C C . ASN A 1 402 ? -17.176 -11.605 42.113 1.00 85.44 402 ASN A C 1
ATOM 3221 O O . ASN A 1 402 ? -18.315 -11.848 42.507 1.00 85.44 402 ASN A O 1
ATOM 3225 N N . ASN A 1 403 ? -16.876 -10.493 41.436 1.00 88.81 403 ASN A N 1
ATOM 3226 C CA . ASN A 1 403 ? -17.870 -9.481 41.091 1.00 88.81 403 ASN A CA 1
ATOM 3227 C C . ASN A 1 403 ? -18.483 -9.789 39.722 1.00 88.81 403 ASN A C 1
ATOM 3229 O O . ASN A 1 403 ? -17.760 -10.133 38.782 1.00 88.81 403 ASN A O 1
ATOM 3233 N N . ILE A 1 404 ? -19.803 -9.639 39.618 1.00 95.50 404 ILE A N 1
ATOM 3234 C CA . ILE A 1 404 ? -20.568 -9.787 38.377 1.00 95.50 404 ILE A CA 1
ATOM 3235 C C . ILE A 1 404 ? -21.396 -8.518 38.197 1.00 95.50 404 ILE A C 1
ATOM 3237 O O . ILE A 1 404 ? -22.154 -8.152 39.092 1.00 95.50 404 ILE A O 1
ATOM 3241 N N . PHE A 1 405 ? -21.252 -7.881 37.041 1.00 96.50 405 PHE A N 1
ATOM 3242 C CA . PHE A 1 405 ? -21.978 -6.675 36.656 1.00 96.50 405 PHE A CA 1
ATOM 3243 C C . PHE A 1 405 ? -22.810 -6.979 35.414 1.00 96.50 405 PHE A C 1
ATOM 3245 O O . PHE A 1 405 ? -22.291 -7.545 34.450 1.00 96.50 405 PHE A O 1
ATOM 3252 N N . ALA A 1 406 ? -24.094 -6.640 35.437 1.00 97.62 406 ALA A N 1
ATOM 3253 C CA . ALA A 1 406 ? -24.970 -6.813 34.284 1.00 97.62 406 ALA A CA 1
ATOM 3254 C C . ALA A 1 406 ? -24.911 -5.568 33.394 1.00 97.62 406 ALA A C 1
ATOM 3256 O O . ALA A 1 406 ? -24.776 -4.455 33.894 1.00 97.62 406 ALA A O 1
ATOM 3257 N N . PHE A 1 407 ? -25.050 -5.747 32.084 1.00 97.38 407 PHE A N 1
ATOM 3258 C CA . PHE A 1 407 ? -25.182 -4.635 31.148 1.00 97.38 407 PHE A CA 1
ATOM 3259 C C . PHE A 1 407 ? -26.340 -4.851 30.183 1.00 97.38 407 PHE A C 1
ATOM 3261 O O . PHE A 1 407 ? -26.793 -5.969 29.959 1.00 97.38 407 PHE A O 1
ATOM 3268 N N . GLU A 1 408 ? -26.805 -3.772 29.563 1.00 94.38 408 GLU A N 1
ATOM 3269 C CA . GLU A 1 408 ? -27.847 -3.841 28.545 1.00 94.38 408 GLU A CA 1
ATOM 3270 C C . GLU A 1 408 ? -27.276 -3.571 27.151 1.00 94.38 408 GLU A C 1
ATOM 3272 O O . GLU A 1 408 ? -26.353 -2.780 26.956 1.00 94.38 408 GLU A O 1
ATOM 3277 N N . ILE A 1 409 ? -27.838 -4.251 26.154 1.00 93.50 409 ILE A N 1
ATOM 3278 C CA . ILE A 1 409 ? -27.550 -4.023 24.739 1.00 93.50 409 ILE A CA 1
ATOM 3279 C C . ILE A 1 409 ? -28.817 -4.294 23.935 1.00 93.50 409 ILE A C 1
ATOM 3281 O O . ILE A 1 409 ? -29.549 -5.253 24.192 1.00 93.50 409 ILE A O 1
ATOM 3285 N N . GLU A 1 410 ? -29.059 -3.447 22.941 1.00 93.31 410 GLU A N 1
ATOM 3286 C CA . GLU A 1 410 ? -30.195 -3.580 22.038 1.00 93.31 410 GLU A CA 1
ATOM 3287 C C . GLU A 1 410 ? -30.153 -4.941 21.291 1.00 93.31 410 GLU A C 1
ATOM 3289 O O . GLU A 1 410 ? -29.087 -5.340 20.802 1.00 93.31 410 GLU A O 1
ATOM 3294 N N . PRO A 1 411 ? -31.277 -5.685 21.208 1.00 91.94 411 PRO A N 1
ATOM 3295 C CA . PRO A 1 411 ? -31.295 -7.058 20.698 1.00 91.94 411 PRO A CA 1
ATOM 3296 C C . PRO A 1 411 ? -30.702 -7.245 19.298 1.00 91.94 411 PRO A C 1
ATOM 3298 O O . PRO A 1 411 ? -29.984 -8.221 19.068 1.00 91.94 411 PRO A O 1
ATOM 3301 N N . PHE A 1 412 ? -30.963 -6.326 18.366 1.00 86.31 412 PHE A N 1
ATOM 3302 C CA . PHE A 1 412 ? -30.433 -6.418 17.010 1.00 86.31 412 PHE A CA 1
ATOM 3303 C C . PHE A 1 412 ? -28.909 -6.240 16.986 1.00 86.31 412 PHE A C 1
ATOM 3305 O O . PHE A 1 412 ? -28.214 -7.035 16.351 1.00 86.31 412 PHE A O 1
ATOM 3312 N N . ARG A 1 413 ? -28.358 -5.278 17.737 1.00 91.19 413 ARG A N 1
ATOM 3313 C CA . ARG A 1 413 ? -26.897 -5.126 17.895 1.00 91.19 413 ARG A CA 1
ATOM 3314 C C . ARG A 1 413 ? -26.251 -6.350 18.531 1.00 91.19 413 ARG A C 1
ATOM 3316 O O . ARG A 1 413 ? -25.204 -6.795 18.062 1.00 91.19 413 ARG A O 1
ATOM 3323 N N . LYS A 1 414 ? -26.888 -6.920 19.560 1.00 92.19 414 LYS A N 1
ATOM 3324 C CA . LYS A 1 414 ? -26.439 -8.170 20.190 1.00 92.19 414 LYS A CA 1
ATOM 3325 C C . LYS A 1 414 ? -26.362 -9.297 19.166 1.00 92.19 414 LYS A C 1
ATOM 3327 O O . LYS A 1 414 ? -25.339 -9.970 19.088 1.00 92.19 414 LYS A O 1
ATOM 3332 N N . GLN A 1 415 ? -27.408 -9.478 18.362 1.00 89.12 415 GLN A N 1
ATOM 3333 C CA . GLN A 1 415 ? -27.427 -10.504 17.324 1.00 89.12 415 GLN A CA 1
ATOM 3334 C C . GLN A 1 415 ? -26.328 -10.279 16.277 1.00 89.12 415 GLN A C 1
ATOM 3336 O O . GLN A 1 415 ? -25.596 -11.216 15.960 1.00 89.12 415 GLN A O 1
ATOM 3341 N N . CYS A 1 416 ? -26.155 -9.042 15.797 1.00 87.75 416 CYS A N 1
ATOM 3342 C CA . CYS A 1 416 ? -25.104 -8.709 14.832 1.00 87.75 416 CYS A CA 1
ATOM 3343 C C . CYS A 1 416 ? -23.715 -9.080 15.365 1.00 87.75 416 CYS A C 1
ATOM 3345 O O . CYS A 1 416 ? -22.948 -9.746 14.672 1.00 87.75 416 CYS A O 1
ATOM 3347 N N . LEU A 1 417 ? -23.410 -8.718 16.615 1.00 91.50 417 LEU A N 1
ATOM 3348 C CA . LEU A 1 417 ? -22.146 -9.069 17.261 1.00 91.50 417 LEU A CA 1
ATOM 3349 C C . LEU A 1 417 ? -21.982 -10.584 17.461 1.00 91.50 417 LEU A C 1
ATOM 3351 O O . LEU A 1 417 ? -20.915 -11.110 17.156 1.00 91.50 417 LEU A O 1
ATOM 3355 N N . LEU A 1 418 ? -23.015 -11.298 17.923 1.00 90.31 418 LEU A N 1
ATOM 3356 C CA . LEU A 1 418 ? -22.963 -12.754 18.136 1.00 90.31 418 LEU A CA 1
ATOM 3357 C C . LEU A 1 418 ? -22.708 -13.533 16.841 1.00 90.31 418 LEU A C 1
ATOM 3359 O O . LEU A 1 418 ? -22.003 -14.546 16.853 1.00 90.31 418 LEU A O 1
ATOM 3363 N N . GLU A 1 419 ? -23.289 -13.072 15.736 1.00 85.62 419 GLU A N 1
ATOM 3364 C CA . GLU A 1 419 ? -23.211 -13.727 14.429 1.00 85.62 419 GLU A CA 1
ATOM 3365 C C . GLU A 1 419 ? -22.050 -13.206 13.562 1.00 85.62 419 GLU A C 1
ATOM 3367 O O . GLU A 1 419 ? -21.707 -13.831 12.557 1.00 85.62 419 GLU A O 1
ATOM 3372 N N . GLY A 1 420 ? -21.411 -12.097 13.951 1.00 85.38 420 GLY A N 1
ATOM 3373 C CA . GLY A 1 420 ? -20.372 -11.452 13.145 1.00 85.38 420 GLY A CA 1
ATOM 3374 C C . GLY A 1 420 ? -20.928 -10.828 11.859 1.00 85.38 420 GLY A C 1
ATOM 3375 O O . GLY A 1 420 ? -20.284 -10.891 10.812 1.00 85.38 420 GLY A O 1
ATOM 3376 N N . LEU A 1 421 ? -22.141 -10.267 11.919 1.00 80.62 421 LEU A N 1
ATOM 3377 C CA . LEU A 1 421 ? -22.786 -9.580 10.799 1.00 80.62 421 LEU A CA 1
ATOM 3378 C C . LEU A 1 421 ? -22.507 -8.073 10.819 1.00 80.62 421 LEU A C 1
ATOM 3380 O O . LEU A 1 421 ? -22.945 -7.369 11.726 1.00 80.62 421 LEU A O 1
ATOM 3384 N N . ASP A 1 422 ? -21.828 -7.577 9.787 1.00 75.75 422 ASP A N 1
ATOM 3385 C CA . ASP A 1 422 ? -21.741 -6.151 9.469 1.00 75.75 422 ASP A CA 1
ATOM 3386 C C . ASP A 1 422 ? -22.868 -5.727 8.500 1.00 75.75 422 ASP A C 1
ATOM 3388 O O . ASP A 1 422 ? -23.687 -6.545 8.071 1.00 75.75 422 ASP A O 1
ATOM 3392 N N . ASP A 1 423 ? -22.924 -4.444 8.122 1.00 71.94 423 ASP A N 1
ATOM 3393 C CA . ASP A 1 423 ? -23.944 -3.911 7.195 1.00 71.94 423 ASP A CA 1
ATOM 3394 C C . ASP A 1 423 ? -23.984 -4.689 5.854 1.00 71.94 423 ASP A C 1
ATOM 3396 O O . ASP A 1 423 ? -25.045 -4.863 5.238 1.00 71.94 423 ASP A O 1
ATOM 3400 N N . ILE A 1 424 ? -22.832 -5.208 5.409 1.00 68.38 424 ILE A N 1
ATOM 3401 C CA . ILE A 1 424 ? -22.712 -6.040 4.207 1.00 68.38 424 ILE A CA 1
ATOM 3402 C C . ILE A 1 424 ? -23.258 -7.443 4.477 1.00 68.38 424 ILE A C 1
ATOM 3404 O O . ILE A 1 424 ? -24.093 -7.917 3.709 1.00 68.38 424 ILE A O 1
ATOM 3408 N N . GLY A 1 425 ? -22.850 -8.091 5.568 1.00 68.25 425 GLY A N 1
ATOM 3409 C CA . GLY A 1 425 ? -23.348 -9.398 5.993 1.00 68.25 425 GLY A CA 1
ATOM 3410 C C . GLY A 1 425 ? -24.868 -9.416 6.154 1.00 68.25 425 GLY A C 1
ATOM 3411 O O . GLY A 1 425 ? -25.526 -10.343 5.684 1.00 68.25 425 GLY A O 1
ATOM 3412 N N . LEU A 1 426 ? -25.445 -8.347 6.707 1.00 73.56 426 LEU A N 1
ATOM 3413 C CA . LEU A 1 426 ? -26.895 -8.147 6.802 1.00 73.56 426 LEU A CA 1
ATOM 3414 C C . LEU A 1 426 ? -27.574 -8.042 5.429 1.00 73.56 426 LEU A C 1
ATOM 3416 O O . LEU A 1 426 ? -28.692 -8.531 5.247 1.00 73.56 426 LEU A O 1
ATOM 3420 N N . THR A 1 427 ? -26.916 -7.406 4.458 1.00 75.75 427 THR A N 1
ATOM 3421 C CA . THR A 1 427 ? -27.420 -7.289 3.082 1.00 75.75 427 THR A CA 1
ATOM 3422 C C . THR A 1 427 ? -27.319 -8.623 2.344 1.00 75.75 427 THR A C 1
ATOM 3424 O O . THR A 1 427 ? -28.289 -9.056 1.723 1.00 75.75 427 THR A O 1
ATOM 3427 N N . LEU A 1 428 ? -26.186 -9.320 2.467 1.00 71.81 428 LEU A N 1
ATOM 3428 C CA . LEU A 1 428 ? -25.959 -10.643 1.881 1.00 71.81 428 LEU A CA 1
ATOM 3429 C C . LEU A 1 428 ? -26.913 -11.694 2.460 1.00 71.81 428 LEU A C 1
ATOM 3431 O O . LEU A 1 428 ? -27.446 -12.515 1.719 1.00 71.81 428 LEU A O 1
ATOM 3435 N N . ALA A 1 429 ? -27.247 -11.618 3.752 1.00 72.06 429 ALA A N 1
ATOM 3436 C CA . ALA A 1 429 ? -28.272 -12.471 4.358 1.00 72.06 429 ALA A CA 1
ATOM 3437 C C . ALA A 1 429 ? -29.656 -12.322 3.687 1.00 72.06 429 ALA A C 1
ATOM 3439 O O . ALA A 1 429 ? -30.490 -13.227 3.762 1.00 72.06 429 ALA A O 1
ATOM 3440 N N . LYS A 1 430 ? -29.902 -11.203 2.992 1.00 79.62 430 LYS A N 1
ATOM 3441 C CA . LYS A 1 430 ? -31.139 -10.921 2.250 1.00 79.62 430 LYS A CA 1
ATOM 3442 C C . LYS A 1 430 ? -31.030 -11.191 0.748 1.00 79.62 430 LYS A C 1
ATOM 3444 O O . LYS A 1 430 ? -31.999 -10.925 0.041 1.00 79.62 430 LYS A O 1
ATOM 3449 N N . GLU A 1 431 ? -29.931 -11.758 0.249 1.00 80.19 431 GLU A N 1
ATOM 3450 C CA . GLU A 1 431 ? -29.679 -11.976 -1.187 1.00 80.19 431 GLU A CA 1
ATOM 3451 C C . GLU A 1 431 ? -30.855 -12.660 -1.904 1.00 80.19 431 GLU A C 1
ATOM 3453 O O . GLU A 1 431 ? -31.326 -12.184 -2.935 1.00 80.19 431 GLU A O 1
ATOM 3458 N N . LYS A 1 432 ? -31.431 -13.712 -1.307 1.00 80.44 432 LYS A N 1
ATOM 3459 C CA . LYS A 1 432 ? -32.605 -14.403 -1.872 1.00 80.44 432 LYS A CA 1
ATOM 3460 C C . LYS A 1 432 ? -33.846 -13.509 -1.962 1.00 80.44 432 LYS A C 1
ATOM 3462 O O . LYS A 1 432 ? -34.607 -13.610 -2.923 1.00 80.44 432 LYS A O 1
ATOM 3467 N N . MET A 1 433 ? -34.067 -12.646 -0.969 1.00 82.69 433 MET A N 1
ATOM 3468 C CA . MET A 1 433 ? -35.185 -11.696 -0.976 1.00 82.69 433 MET A CA 1
ATOM 3469 C C . MET A 1 433 ? -34.964 -10.587 -2.006 1.00 82.69 433 MET A C 1
ATOM 3471 O O . MET A 1 433 ? -35.911 -10.210 -2.695 1.00 82.69 433 MET A O 1
ATOM 3475 N N . ILE A 1 434 ? -33.725 -10.101 -2.135 1.00 84.19 434 ILE A N 1
ATOM 3476 C CA . ILE A 1 434 ? -33.332 -9.108 -3.140 1.00 84.19 434 ILE A CA 1
ATOM 3477 C C . ILE A 1 434 ? -33.558 -9.685 -4.542 1.00 84.19 434 ILE A C 1
ATOM 3479 O O . ILE A 1 434 ? -34.287 -9.083 -5.325 1.00 84.19 434 ILE A O 1
ATOM 3483 N N . ALA A 1 435 ? -33.067 -10.896 -4.820 1.00 83.75 435 ALA A N 1
ATOM 3484 C CA . ALA A 1 435 ? -33.263 -11.567 -6.105 1.00 83.75 435 ALA A CA 1
ATOM 3485 C C . ALA A 1 435 ? -34.752 -11.773 -6.444 1.00 83.75 435 ALA A C 1
ATOM 3487 O O . ALA A 1 435 ? -35.188 -11.511 -7.567 1.00 83.75 435 ALA A O 1
ATOM 3488 N N . ALA A 1 436 ? -35.566 -12.190 -5.465 1.00 87.69 436 ALA A N 1
ATOM 3489 C CA . ALA A 1 436 ? -37.009 -12.341 -5.654 1.00 87.69 436 ALA A CA 1
ATOM 3490 C C . ALA A 1 436 ? -37.708 -10.998 -5.946 1.00 87.69 436 ALA A C 1
ATOM 3492 O O . ALA A 1 436 ? -38.623 -10.932 -6.773 1.00 87.69 436 ALA A O 1
ATOM 3493 N N . TYR A 1 437 ? -37.282 -9.921 -5.283 1.00 87.31 437 TYR A N 1
ATOM 3494 C CA . TYR A 1 437 ? -37.788 -8.572 -5.519 1.00 87.31 437 TYR A CA 1
ATOM 3495 C C . TYR A 1 437 ? -37.387 -8.036 -6.902 1.00 87.31 437 TYR A C 1
ATOM 3497 O O . TYR A 1 437 ? -38.233 -7.486 -7.610 1.00 87.31 437 TYR A O 1
ATOM 3505 N N . GLU A 1 438 ? -36.133 -8.229 -7.314 1.00 87.69 438 GLU A N 1
ATOM 3506 C CA . GLU A 1 438 ? -35.629 -7.825 -8.630 1.00 87.69 438 GLU A CA 1
ATOM 3507 C C . GLU A 1 438 ? -36.357 -8.545 -9.762 1.00 87.69 438 GLU A C 1
ATOM 3509 O O . GLU A 1 438 ? -36.812 -7.897 -10.703 1.00 87.69 438 GLU A O 1
ATOM 3514 N N . GLU A 1 439 ? -36.562 -9.857 -9.642 1.00 87.44 439 GLU A N 1
ATOM 3515 C CA . GLU A 1 439 ? -37.308 -10.636 -10.632 1.00 87.44 439 GLU A CA 1
ATOM 3516 C C . GLU A 1 439 ? -38.766 -10.164 -10.744 1.00 87.44 439 GLU A C 1
ATOM 3518 O O . GLU A 1 439 ? -39.306 -10.008 -11.843 1.00 87.44 439 GLU A O 1
ATOM 3523 N N . LYS A 1 440 ? -39.403 -9.842 -9.612 1.00 88.06 440 LYS A N 1
ATOM 3524 C CA . LYS A 1 440 ? -40.745 -9.245 -9.601 1.00 88.06 440 LYS A CA 1
ATOM 3525 C C . LYS A 1 440 ? -40.764 -7.873 -10.285 1.00 88.06 440 LYS A C 1
ATOM 3527 O O . LYS A 1 440 ? -41.695 -7.576 -11.035 1.00 88.06 440 LYS A O 1
ATOM 3532 N N . ASN A 1 441 ? -39.761 -7.030 -10.044 1.00 87.56 441 ASN A N 1
ATOM 3533 C CA . ASN A 1 441 ? -39.664 -5.709 -10.667 1.00 87.56 441 ASN A CA 1
ATOM 3534 C C . ASN A 1 441 ? -39.374 -5.791 -12.168 1.00 87.56 441 ASN A C 1
ATOM 3536 O O . ASN A 1 441 ? -39.974 -5.032 -12.924 1.00 87.56 441 ASN A O 1
ATOM 3540 N N . ARG A 1 442 ? -38.521 -6.721 -12.607 1.00 83.75 442 ARG A N 1
ATOM 3541 C CA . ARG A 1 442 ? -38.215 -6.956 -14.025 1.00 83.75 442 ARG A CA 1
ATOM 3542 C C . ARG A 1 442 ? -39.473 -7.312 -14.819 1.00 83.75 442 ARG A C 1
ATOM 3544 O O . ARG A 1 442 ? -39.666 -6.812 -15.922 1.00 83.75 442 ARG A O 1
ATOM 3551 N N . ARG A 1 443 ? -40.374 -8.099 -14.219 1.00 83.00 443 ARG A N 1
ATOM 3552 C CA . ARG A 1 443 ? -41.681 -8.443 -14.809 1.00 83.00 443 ARG A CA 1
ATOM 3553 C C . ARG A 1 443 ? -42.659 -7.268 -14.841 1.00 83.00 443 ARG A C 1
ATOM 3555 O O . ARG A 1 443 ? -43.348 -7.080 -15.835 1.00 83.00 443 ARG A O 1
ATOM 3562 N N . ASN A 1 444 ? -42.733 -6.487 -13.763 1.00 85.88 444 ASN A N 1
ATOM 3563 C CA . ASN A 1 444 ? -43.776 -5.464 -13.597 1.00 85.88 444 ASN A CA 1
ATOM 3564 C C . ASN A 1 444 ? -43.394 -4.074 -14.121 1.00 85.88 444 ASN A C 1
ATOM 3566 O O . ASN A 1 444 ? -44.266 -3.225 -14.290 1.00 85.88 444 ASN A O 1
ATOM 3570 N N . LYS A 1 445 ? -42.102 -3.814 -14.318 1.00 84.69 445 LYS A N 1
ATOM 3571 C CA . LYS A 1 445 ? -41.561 -2.516 -14.728 1.00 84.69 445 LYS A CA 1
ATOM 3572 C C . LYS A 1 445 ? -40.505 -2.703 -15.812 1.00 84.69 445 LYS A C 1
ATOM 3574 O O . LYS A 1 445 ? -39.376 -2.249 -15.662 1.00 84.69 445 LYS A O 1
ATOM 3579 N N . SER A 1 446 ? -40.859 -3.398 -16.889 1.00 72.62 446 SER A N 1
ATOM 3580 C CA . SER A 1 446 ? -39.931 -3.744 -17.976 1.00 72.62 446 SER A CA 1
ATOM 3581 C C . SER A 1 446 ? -39.179 -2.536 -18.559 1.00 72.62 446 SER A C 1
ATOM 3583 O O . SER A 1 446 ? -38.022 -2.675 -18.931 1.00 72.62 446 SER A O 1
ATOM 3585 N N . TRP A 1 447 ? -39.777 -1.340 -18.540 1.00 79.50 447 TRP A N 1
ATOM 3586 C CA . TRP A 1 447 ? -39.164 -0.080 -18.994 1.00 79.50 447 TRP A CA 1
ATOM 3587 C C . TRP A 1 447 ? -37.972 0.419 -18.155 1.00 79.50 447 TRP A C 1
ATOM 3589 O O . TRP A 1 447 ? -37.277 1.335 -18.573 1.00 79.50 447 TRP A O 1
ATOM 3599 N N . LEU A 1 448 ? -37.760 -0.111 -16.945 1.00 71.94 448 LEU A N 1
ATOM 3600 C CA . LEU A 1 448 ? -36.609 0.228 -16.091 1.00 71.94 448 LEU A CA 1
ATOM 3601 C C . LEU A 1 448 ? -35.380 -0.650 -16.380 1.00 71.94 448 LEU A C 1
ATOM 3603 O O . LEU A 1 448 ? -34.315 -0.390 -15.829 1.00 71.94 448 LEU A O 1
ATOM 3607 N N . TRP A 1 449 ? -35.542 -1.692 -17.199 1.00 66.38 449 TRP A N 1
ATOM 3608 C CA . TRP A 1 449 ? -34.536 -2.730 -17.453 1.00 66.38 449 TRP A CA 1
ATOM 3609 C C . TRP A 1 449 ? -34.222 -2.910 -18.947 1.00 66.38 449 TRP A C 1
ATOM 3611 O O . TRP A 1 449 ? -33.551 -3.876 -19.306 1.00 66.38 449 TRP A O 1
ATOM 3621 N N . SER A 1 450 ? -34.760 -2.030 -19.797 1.00 54.91 450 SER A N 1
ATOM 3622 C CA . SER A 1 450 ? -34.612 -2.033 -21.258 1.00 54.91 450 SER A CA 1
ATOM 3623 C C . SER A 1 450 ? -33.398 -1.259 -21.736 1.00 54.91 450 SER A C 1
ATOM 3625 O O . SER A 1 450 ? -33.197 -0.148 -21.191 1.00 54.91 450 SER A O 1
#

Radius of gyration: 28.53 Å; Cα contacts (8 Å, |Δi|>4): 689; chains: 1; bounding box: 78×45×75 Å

Secondary structure (DSSP, 8-state):
--------PPPGGG--TTSSTTHHHHHHHHHHHHHHHHHHHHHHHHHHHHHHS-TT------HHHHHHHHHHHHHHHHHHTT--HHHHHHHHHHHTTTTGGGGGS-GGGT--SSPP-HHHHHHHHTHHHHHHHHHHHHHTT---HHHHHHHHHHHHTT--TTS-SSS---GGGS-HHHHHHHHHHHHHHHTS--GGG-S---SHHHHHHHIIIIIGGGTS-HHHHHHHHHHHHHHHHHHHHHHHHH-PPPP-SEEEE-EEEE--S--BHHHHS-GGGTT---SSS-GGGTTHHHHB-TTS-B-TTSGGGSTTGGG-SEEEE-SSBTBSS--THHHHHHHHHT--EEEES-B-HHHHHHHHHTT-EEEE--HHHHHHHHHHHHH-TTSPEEEETTTTEEEETTEEEE----HHHHHHHHHT--HHHHHHTTHHHHHHHHHHHHHH-GGG--

pLDDT: mean 89.08, std 11.45, range [35.28, 98.62]